Protein AF-A0A1W9TCG2-F1 (afdb_monomer)

Mean predicted aligned error: 10.79 Å

Structure (mmCIF, N/CA/C/O backbone):
data_AF-A0A1W9TCG2-F1
#
_entry.id   AF-A0A1W9TCG2-F1
#
loop_
_atom_site.group_PDB
_atom_site.id
_atom_site.type_symbol
_atom_site.label_atom_id
_atom_site.label_alt_id
_atom_site.label_comp_id
_atom_site.label_asym_id
_atom_site.label_entity_id
_atom_site.label_seq_id
_atom_site.pdbx_PDB_ins_code
_atom_site.Cartn_x
_atom_site.Cartn_y
_atom_site.Cartn_z
_atom_site.occupancy
_atom_site.B_iso_or_equiv
_atom_site.auth_seq_id
_atom_site.auth_comp_id
_atom_site.auth_asym_id
_atom_site.auth_atom_id
_atom_site.pdbx_PDB_model_num
ATOM 1 N N . MET A 1 1 ? -40.801 -13.628 42.174 1.00 57.50 1 MET A N 1
ATOM 2 C CA . MET A 1 1 ? -40.582 -12.244 42.648 1.00 57.50 1 MET A CA 1
ATOM 3 C C . MET A 1 1 ? -41.368 -11.305 41.740 1.00 57.50 1 MET A C 1
ATOM 5 O O . MET A 1 1 ? -41.452 -11.592 40.551 1.00 57.50 1 MET A O 1
ATOM 9 N N . GLN A 1 2 ? -42.015 -10.275 42.287 1.00 81.31 2 GLN A N 1
ATOM 10 C CA . GLN A 1 2 ? -42.756 -9.267 41.513 1.00 81.31 2 GLN A CA 1
ATOM 11 C C . GLN A 1 2 ? -41.778 -8.190 41.001 1.00 81.31 2 GLN A C 1
ATOM 13 O O . GLN A 1 2 ? -40.669 -8.099 41.525 1.00 81.31 2 GLN A O 1
ATOM 18 N N . TYR A 1 3 ? -42.142 -7.416 39.972 1.00 90.81 3 TYR A N 1
ATOM 19 C CA . TYR A 1 3 ? -41.309 -6.292 39.520 1.00 90.81 3 TYR A CA 1
ATOM 20 C C . TYR A 1 3 ? -41.122 -5.259 40.636 1.00 90.81 3 TYR A C 1
ATOM 22 O O . TYR A 1 3 ? -42.047 -5.015 41.408 1.00 90.81 3 TYR A O 1
ATOM 30 N N . THR A 1 4 ? -39.932 -4.665 40.701 1.00 94.56 4 THR A N 1
ATOM 31 C CA . THR A 1 4 ? -39.615 -3.600 41.656 1.00 94.56 4 THR A CA 1
ATOM 32 C C . THR A 1 4 ? -40.260 -2.280 41.236 1.00 94.56 4 THR A C 1
ATOM 34 O O . THR A 1 4 ? -40.589 -2.078 40.062 1.00 94.56 4 THR A O 1
ATOM 37 N N . ASP A 1 5 ? -40.372 -1.340 42.177 1.00 96.00 5 ASP A N 1
ATOM 38 C CA . ASP A 1 5 ? -40.855 0.014 41.880 1.00 96.00 5 ASP A CA 1
ATOM 39 C C . ASP A 1 5 ? -39.984 0.706 40.823 1.00 96.00 5 ASP A C 1
ATOM 41 O O . ASP A 1 5 ? -40.507 1.381 39.941 1.00 96.00 5 ASP A O 1
ATOM 45 N N . LYS A 1 6 ? -38.665 0.465 40.843 1.00 96.44 6 LYS A N 1
ATOM 46 C CA . LYS A 1 6 ? -37.733 0.979 39.829 1.00 96.44 6 LYS A CA 1
ATOM 47 C C . LYS A 1 6 ? -38.007 0.407 38.440 1.00 96.44 6 LYS A C 1
ATOM 49 O O . LYS A 1 6 ? -37.991 1.150 37.466 1.00 96.44 6 LYS A O 1
ATOM 54 N N . VAL A 1 7 ? -38.292 -0.893 38.326 1.00 97.12 7 VAL A N 1
ATOM 55 C CA . VAL A 1 7 ? -38.651 -1.493 37.029 1.00 97.12 7 VAL A CA 1
ATOM 56 C C . VAL A 1 7 ? -39.932 -0.869 36.483 1.00 97.12 7 VAL A C 1
ATOM 58 O O . VAL A 1 7 ? -39.991 -0.525 35.304 1.00 97.12 7 VAL A O 1
ATOM 61 N N . LEU A 1 8 ? -40.952 -0.695 37.326 1.00 96.44 8 LEU A N 1
ATOM 62 C CA . LEU A 1 8 ? -42.211 -0.070 36.915 1.00 96.44 8 LEU A CA 1
ATOM 63 C C . LEU A 1 8 ? -42.015 1.394 36.512 1.00 96.44 8 LEU A C 1
ATOM 65 O O . LEU A 1 8 ? -42.606 1.858 35.537 1.00 96.44 8 LEU A O 1
ATOM 69 N N . GLU A 1 9 ? -41.168 2.115 37.233 1.00 97.75 9 GLU A N 1
ATOM 70 C CA . GLU A 1 9 ? -40.863 3.514 36.979 1.00 97.75 9 GLU A CA 1
ATOM 71 C C . GLU A 1 9 ? -40.116 3.697 35.646 1.00 97.75 9 GLU A C 1
ATOM 73 O O . GLU A 1 9 ? -40.595 4.442 34.791 1.00 97.75 9 GLU A O 1
ATOM 78 N N . HIS A 1 10 ? -39.064 2.918 35.381 1.00 98.06 10 HIS A N 1
ATOM 79 C CA . HIS A 1 10 ? -38.333 2.974 34.110 1.00 98.06 10 HIS A CA 1
ATOM 80 C C . HIS A 1 10 ? -39.129 2.414 32.924 1.00 98.06 10 HIS A C 1
ATOM 82 O O . HIS A 1 10 ? -38.861 2.775 31.780 1.00 98.06 10 HIS A O 1
ATOM 88 N N . PHE A 1 11 ? -40.116 1.549 33.165 1.00 97.12 11 PHE A N 1
ATOM 89 C CA . PHE A 1 11 ? -41.045 1.106 32.126 1.00 97.12 11 PHE A CA 1
ATOM 90 C C . PHE A 1 11 ? -42.083 2.181 31.775 1.00 97.12 11 PHE A C 1
ATOM 92 O O . PHE A 1 11 ? -42.392 2.384 30.603 1.00 97.12 11 PHE A O 1
ATOM 99 N N . THR A 1 12 ? -42.643 2.856 32.782 1.00 96.75 12 THR A N 1
ATOM 100 C CA . THR A 1 12 ? -43.711 3.854 32.586 1.00 96.75 12 THR A CA 1
ATOM 101 C C . THR A 1 12 ? -43.181 5.225 32.178 1.00 96.75 12 THR A C 1
ATOM 103 O O . THR A 1 12 ? -43.861 5.944 31.449 1.00 96.75 12 THR A O 1
ATOM 106 N N . HIS A 1 13 ? -41.962 5.568 32.598 1.00 97.62 13 HIS A N 1
ATOM 107 C CA . HIS A 1 13 ? -41.281 6.826 32.297 1.00 97.62 13 HIS A CA 1
ATOM 108 C C . HIS A 1 13 ? -39.862 6.567 31.759 1.00 97.62 13 HIS A C 1
ATOM 110 O O . HIS A 1 13 ? -38.876 6.991 32.361 1.00 97.62 13 HIS A O 1
ATOM 116 N N . PRO A 1 14 ? -39.724 5.858 30.626 1.00 97.88 14 PRO A N 1
ATOM 117 C CA . PRO A 1 14 ? -38.423 5.477 30.097 1.00 97.88 14 PRO A CA 1
ATOM 118 C C . PRO A 1 14 ? -37.596 6.698 29.687 1.00 97.88 14 PRO A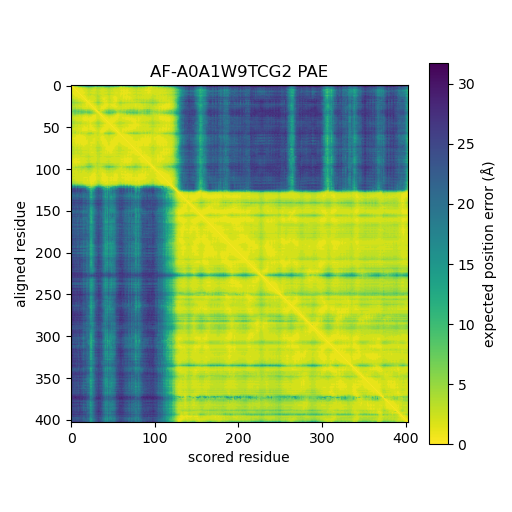 C 1
ATOM 120 O O . PRO A 1 14 ? -38.076 7.622 29.024 1.00 97.88 14 PRO A O 1
ATOM 123 N N . ARG A 1 15 ? -36.313 6.674 30.042 1.00 98.25 15 ARG A N 1
ATOM 124 C CA . ARG A 1 15 ? -35.333 7.694 29.665 1.00 98.25 15 ARG A CA 1
ATOM 125 C C . ARG A 1 15 ? -34.744 7.379 28.302 1.00 98.25 15 ARG A C 1
ATOM 127 O O . ARG A 1 15 ? -34.827 6.252 27.831 1.00 98.25 15 ARG A O 1
ATOM 134 N N . ASN A 1 16 ? -34.168 8.394 27.660 1.00 98.12 16 ASN A N 1
ATOM 135 C CA . ASN A 1 16 ? -33.317 8.243 26.475 1.00 98.12 16 ASN A CA 1
ATOM 136 C C . ASN A 1 16 ? -33.924 7.494 25.269 1.00 98.12 16 ASN A C 1
ATOM 138 O O . ASN A 1 16 ? -33.188 7.073 24.380 1.00 98.12 16 ASN A O 1
ATOM 142 N N . ILE A 1 17 ? -35.250 7.400 25.152 1.00 97.75 17 ILE A N 1
ATOM 143 C CA . ILE A 1 17 ? -35.872 6.871 23.931 1.00 97.75 17 ILE A CA 1
ATOM 144 C C . ILE A 1 17 ? -35.591 7.814 22.756 1.00 97.75 17 ILE A C 1
ATOM 146 O O . ILE A 1 17 ? -35.730 9.036 22.870 1.00 97.75 17 ILE A O 1
ATOM 150 N N . GLY A 1 18 ? -35.208 7.246 21.613 1.00 97.06 18 GLY A N 1
ATOM 151 C CA . GLY A 1 18 ? -35.039 7.984 20.367 1.00 97.06 18 GLY A CA 1
ATOM 152 C C . GLY A 1 18 ? -33.930 7.428 19.488 1.00 97.06 18 GLY A C 1
ATOM 153 O O . GLY A 1 18 ? -33.513 6.283 19.627 1.00 97.06 18 GLY A O 1
ATOM 154 N N . GLU A 1 19 ? -33.455 8.274 18.584 1.00 97.38 19 GLU A N 1
ATOM 155 C CA . GLU A 1 19 ? -32.358 7.979 17.664 1.00 97.38 19 GLU A CA 1
ATOM 156 C C . GLU A 1 19 ? -31.413 9.183 17.630 1.00 97.38 19 GLU A C 1
ATOM 158 O O . GLU A 1 19 ? -31.831 10.313 17.897 1.00 97.38 19 GLU A O 1
ATOM 163 N N . ILE A 1 20 ? -30.147 8.947 17.288 1.00 96.75 20 ILE A N 1
ATOM 164 C CA . ILE A 1 20 ? -29.166 10.003 17.017 1.00 96.75 20 ILE A CA 1
ATOM 165 C C . ILE A 1 20 ? -28.777 9.856 15.545 1.00 96.75 20 ILE A C 1
ATOM 167 O O . ILE A 1 20 ? -28.190 8.845 15.162 1.00 96.75 20 ILE A O 1
ATOM 171 N N . LEU A 1 21 ? -29.145 10.832 14.709 1.00 87.56 21 LEU A N 1
ATOM 172 C CA . LEU A 1 21 ? -28.915 10.766 13.257 1.00 87.56 21 LEU A CA 1
ATOM 173 C C . LEU A 1 21 ? -27.419 10.741 12.907 1.00 87.56 21 LEU A C 1
ATOM 175 O O . LEU A 1 21 ? -27.016 10.071 11.962 1.00 87.56 21 LEU A O 1
ATOM 179 N N . ASP A 1 22 ? -26.601 11.440 13.689 1.00 89.81 22 ASP A N 1
ATOM 180 C CA . ASP A 1 22 ? -25.154 11.586 13.531 1.00 89.81 22 ASP A CA 1
ATOM 181 C C . ASP A 1 22 ? -24.368 10.834 14.625 1.00 89.81 22 ASP A C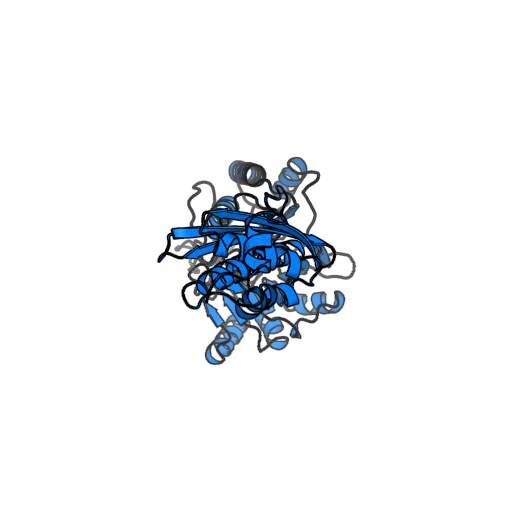 1
ATOM 183 O O . ASP A 1 22 ? -23.341 11.311 15.117 1.00 89.81 22 ASP A O 1
ATOM 187 N N . ALA A 1 23 ? -24.869 9.663 15.033 1.00 95.75 23 ALA A N 1
ATOM 188 C CA . ALA A 1 23 ? -24.247 8.829 16.060 1.00 95.75 23 ALA A CA 1
ATOM 189 C C . ALA A 1 23 ? -22.816 8.403 15.691 1.00 95.75 23 ALA A C 1
ATOM 191 O O . ALA A 1 23 ? -22.539 7.988 14.559 1.00 95.75 23 ALA A O 1
ATOM 192 N N . ASP A 1 24 ? -21.921 8.418 16.677 1.00 92.75 24 ASP A N 1
ATOM 193 C CA . ASP A 1 24 ? -20.544 7.952 16.521 1.00 92.75 24 ASP A CA 1
ATOM 194 C C . ASP A 1 24 ? -20.463 6.415 16.567 1.00 92.75 24 ASP A C 1
ATOM 196 O O . ASP A 1 24 ? -19.686 5.817 15.820 1.00 92.75 24 ASP A O 1
ATOM 200 N N . GLY A 1 25 ? -21.341 5.765 17.340 1.00 95.31 25 GLY A N 1
ATOM 201 C CA . GLY A 1 25 ? -21.493 4.307 17.420 1.00 95.31 25 GLY A CA 1
ATOM 202 C C . GLY A 1 25 ? -22.959 3.874 17.344 1.00 95.31 25 GLY A C 1
ATOM 203 O O . GLY A 1 25 ? -23.850 4.592 17.804 1.00 95.31 25 GLY A O 1
ATOM 204 N N . VAL A 1 26 ? -23.222 2.715 16.730 1.00 97.12 26 VAL A N 1
ATOM 205 C CA . VAL A 1 26 ? -24.569 2.124 16.642 1.00 97.12 26 VAL A CA 1
ATOM 206 C C . VAL A 1 26 ? -24.477 0.631 16.912 1.00 97.12 26 VAL A C 1
ATOM 208 O O . VAL A 1 26 ? -23.702 -0.048 16.248 1.00 97.12 26 VAL A O 1
ATOM 211 N N . GLY A 1 27 ? -25.281 0.143 17.853 1.00 96.00 27 GLY A N 1
ATOM 212 C CA . GLY A 1 27 ? -25.298 -1.253 18.281 1.00 96.00 27 GLY A CA 1
ATOM 213 C C . GLY A 1 27 ? -26.677 -1.880 18.152 1.00 96.00 27 GLY A C 1
ATOM 214 O O . GLY A 1 27 ? -27.693 -1.181 18.212 1.00 96.00 27 GLY A O 1
ATOM 215 N N . ASN A 1 28 ? -26.724 -3.194 17.959 1.00 95.06 28 ASN A N 1
ATOM 216 C CA . ASN A 1 28 ? -27.958 -3.965 17.886 1.00 95.06 28 ASN A CA 1
ATOM 217 C C . ASN A 1 28 ? -27.854 -5.213 18.764 1.00 95.06 28 ASN A C 1
ATOM 219 O O . ASN A 1 28 ? -26.842 -5.903 18.765 1.00 95.06 28 ASN A O 1
ATOM 223 N N . ALA A 1 29 ? -28.937 -5.542 19.458 1.00 92.38 29 ALA A N 1
ATOM 224 C CA . ALA A 1 29 ? -29.052 -6.780 20.218 1.00 92.38 29 ALA A CA 1
ATOM 225 C C . ALA A 1 29 ? -30.471 -7.337 20.108 1.00 92.38 29 ALA A C 1
ATOM 227 O O . ALA A 1 29 ? -31.418 -6.619 19.785 1.00 92.38 29 ALA A O 1
ATOM 228 N N . GLY A 1 30 ? -30.637 -8.624 20.379 1.00 89.00 30 GLY A N 1
ATOM 229 C CA . GLY A 1 30 ? -31.955 -9.238 20.432 1.00 89.00 30 GLY A CA 1
ATOM 230 C C . GLY A 1 30 ? -31.901 -10.669 20.934 1.00 89.00 30 GLY A C 1
ATOM 231 O O . GLY A 1 30 ? -30.837 -11.285 20.947 1.00 89.00 30 GLY A O 1
ATOM 232 N N . SER A 1 31 ? -33.055 -11.191 21.344 1.00 80.56 31 SER A N 1
ATOM 233 C CA . SER A 1 31 ? -33.190 -12.575 21.796 1.00 80.56 31 SER A CA 1
ATOM 234 C C . SER A 1 31 ? -34.064 -13.377 20.830 1.00 80.56 31 SER A C 1
ATOM 236 O O . SER A 1 31 ? -35.244 -13.057 20.667 1.00 80.56 31 SER A O 1
ATOM 238 N N . PRO A 1 32 ? -33.534 -14.453 20.219 1.00 76.69 32 PRO A N 1
ATOM 239 C CA . PRO A 1 32 ? -34.327 -15.372 19.404 1.00 76.69 32 PRO A CA 1
ATOM 240 C C . PRO A 1 32 ? -35.442 -16.078 20.189 1.00 76.69 32 PRO A C 1
ATOM 242 O O . PRO A 1 32 ? -36.405 -16.547 19.591 1.00 76.69 32 PRO A O 1
ATOM 245 N N . GLU A 1 33 ? -35.314 -16.170 21.516 1.00 78.06 33 GLU A N 1
ATOM 246 C CA . GLU A 1 33 ? -36.231 -16.921 22.378 1.00 78.06 33 GLU A CA 1
ATOM 247 C C . GLU A 1 33 ? -37.556 -16.185 22.603 1.00 78.06 33 GLU A C 1
ATOM 249 O O . GLU A 1 33 ? -38.616 -16.809 22.627 1.00 78.06 33 GLU A O 1
ATOM 254 N N . CYS A 1 34 ? -37.506 -14.860 22.762 1.00 84.06 34 CYS A N 1
ATOM 255 C CA . CYS A 1 34 ? -38.685 -14.028 23.019 1.00 84.06 34 CYS A CA 1
ATOM 256 C C . CYS A 1 34 ? -39.005 -13.035 21.892 1.00 84.06 34 CYS A C 1
ATOM 258 O O . CYS A 1 34 ? -40.102 -12.480 21.875 1.00 84.06 34 CYS A O 1
ATOM 260 N N . GLY A 1 35 ? -38.090 -12.842 20.937 1.00 85.75 35 GLY A N 1
ATOM 261 C CA . GLY A 1 35 ? -38.250 -11.913 19.817 1.00 85.75 35 GLY A CA 1
ATOM 262 C C . GLY A 1 35 ? -37.963 -10.448 20.161 1.00 85.75 35 GLY A C 1
ATOM 263 O O . GLY A 1 35 ? -38.171 -9.584 19.309 1.00 85.75 35 GLY A O 1
ATOM 264 N N . ASP A 1 36 ? -37.488 -10.159 21.377 1.00 90.81 36 ASP A N 1
ATOM 265 C CA . ASP A 1 36 ? -37.117 -8.805 21.788 1.00 90.81 36 ASP A CA 1
ATOM 266 C C . ASP A 1 36 ? -35.932 -8.311 20.935 1.00 90.81 36 ASP A C 1
ATOM 268 O O . ASP A 1 36 ? -34.955 -9.035 20.729 1.00 90.81 36 ASP A O 1
ATOM 272 N N . THR A 1 37 ? -36.010 -7.074 20.439 1.00 94.25 37 THR A N 1
ATOM 273 C CA . THR A 1 37 ? -34.966 -6.440 19.617 1.00 94.25 37 THR A CA 1
ATOM 274 C C . THR A 1 37 ? -34.658 -5.032 20.109 1.00 94.25 37 THR A C 1
ATOM 276 O O . THR A 1 37 ? -35.551 -4.279 20.496 1.00 94.25 37 THR A O 1
ATOM 279 N N . LEU A 1 38 ? -33.379 -4.673 20.084 1.00 97.00 38 LEU A N 1
ATOM 280 C CA . LEU A 1 38 ? -32.830 -3.422 20.582 1.00 97.00 38 LEU A CA 1
ATOM 281 C C . LEU A 1 38 ? -31.882 -2.820 19.547 1.00 97.00 38 LEU A C 1
ATOM 283 O O . LEU A 1 38 ? -31.046 -3.517 18.973 1.00 97.00 38 LEU A O 1
ATOM 287 N N . ARG A 1 39 ? -31.965 -1.501 19.381 1.00 98.06 39 ARG A N 1
ATOM 288 C CA . ARG A 1 39 ? -30.935 -0.686 18.740 1.00 98.06 39 ARG A CA 1
ATOM 289 C C . ARG A 1 39 ? -30.527 0.462 19.658 1.00 98.06 39 ARG A C 1
ATOM 291 O O . ARG A 1 39 ? -31.391 1.122 20.237 1.00 98.06 39 ARG A O 1
ATOM 298 N N . VAL A 1 40 ? -29.222 0.701 19.758 1.00 98.31 40 VAL A N 1
ATOM 299 C CA . VAL A 1 40 ? -28.599 1.739 20.591 1.00 98.31 40 VAL A CA 1
ATOM 300 C C . VAL A 1 40 ? -27.764 2.664 19.709 1.00 98.31 40 VAL A C 1
ATOM 302 O O . VAL A 1 40 ? -27.080 2.207 18.796 1.00 98.31 40 VAL A O 1
ATOM 305 N N . TRP A 1 41 ? -27.809 3.964 19.985 1.00 98.56 41 TRP A N 1
ATOM 306 C CA . TRP A 1 41 ? -26.997 4.998 19.346 1.00 98.56 41 TRP A CA 1
ATOM 307 C C . TRP A 1 41 ? -26.232 5.770 20.415 1.00 98.56 41 TRP A C 1
ATOM 309 O O . TRP A 1 41 ? -26.840 6.208 21.392 1.00 98.56 41 TRP A O 1
ATOM 319 N N . ILE A 1 42 ? -24.937 5.993 20.201 1.00 98.25 42 ILE A N 1
ATOM 320 C CA . ILE A 1 42 ? -24.078 6.763 21.111 1.00 98.25 42 ILE A CA 1
ATOM 321 C C . ILE A 1 42 ? -23.412 7.935 20.386 1.00 98.25 42 ILE A C 1
ATOM 323 O O . ILE A 1 42 ? -23.039 7.830 19.216 1.00 98.25 42 ILE A O 1
ATOM 327 N N . LYS A 1 43 ? -23.267 9.055 21.092 1.00 97.50 43 LYS A N 1
ATOM 328 C CA . LYS A 1 43 ? -22.464 10.219 20.709 1.00 97.50 43 LYS A CA 1
ATOM 329 C C . LYS A 1 43 ? -21.330 10.360 21.712 1.00 97.50 43 LYS A C 1
ATOM 331 O O . LYS A 1 43 ? -21.585 10.307 22.916 1.00 97.50 43 LYS A O 1
ATOM 336 N N . ILE A 1 44 ? -20.113 10.548 21.219 1.00 95.50 44 ILE A N 1
ATOM 337 C CA . ILE A 1 44 ? -18.914 10.568 22.055 1.00 95.50 44 ILE A CA 1
ATOM 338 C C . ILE A 1 44 ? -18.170 11.888 21.866 1.00 95.50 44 ILE A C 1
ATOM 340 O O . ILE A 1 44 ? -17.998 12.358 20.741 1.00 95.50 44 ILE A O 1
ATOM 344 N N . ALA A 1 45 ? -17.734 12.482 22.974 1.00 92.81 45 ALA A N 1
ATOM 345 C CA . ALA A 1 45 ? -16.794 13.597 22.987 1.00 92.81 45 ALA A CA 1
ATOM 346 C C . ALA A 1 45 ? -15.720 13.312 24.037 1.00 92.81 45 ALA A C 1
ATOM 348 O O . ALA A 1 45 ? -16.050 12.878 25.137 1.00 92.81 45 ALA A O 1
ATOM 349 N N . ASP A 1 46 ? -14.454 13.523 23.673 1.00 89.75 46 ASP A N 1
ATOM 350 C CA . ASP A 1 46 ? -13.293 13.274 24.536 1.00 89.75 46 ASP A CA 1
ATOM 351 C C . ASP A 1 46 ? -13.317 11.881 25.195 1.00 89.75 46 ASP A C 1
ATOM 353 O O . ASP A 1 46 ? -13.090 11.754 26.392 1.00 89.75 46 ASP A O 1
ATOM 357 N N . GLU A 1 47 ? -13.647 10.841 24.417 1.00 90.25 47 GLU A N 1
ATOM 358 C CA . GLU A 1 47 ? -13.786 9.440 24.867 1.00 90.25 47 GLU A CA 1
ATOM 359 C C . GLU A 1 47 ? -14.870 9.195 25.942 1.00 90.25 47 GLU A C 1
ATOM 361 O O . GLU A 1 47 ? -14.898 8.138 26.568 1.00 90.25 47 GLU A O 1
ATOM 366 N N . HIS A 1 48 ? -15.815 10.126 26.127 1.00 96.94 48 HIS A N 1
ATOM 367 C CA . HIS A 1 48 ? -16.954 9.974 27.041 1.00 96.94 48 HIS A CA 1
ATOM 368 C C . HIS A 1 48 ? -18.301 10.010 26.308 1.00 96.94 48 HIS A C 1
ATOM 370 O O . HIS A 1 48 ? -18.491 10.743 25.330 1.00 96.94 48 HIS A O 1
ATOM 376 N N . LEU A 1 49 ? -19.276 9.239 26.800 1.00 97.62 49 LEU A N 1
ATOM 377 C CA . LEU A 1 49 ? -20.631 9.183 26.244 1.00 97.62 49 LEU A CA 1
ATOM 378 C C . LEU A 1 49 ? -21.415 10.459 26.594 1.00 97.62 49 LEU A C 1
ATOM 380 O O . LEU A 1 49 ? -22.040 10.551 27.647 1.00 97.62 49 LEU A O 1
ATOM 384 N N . VAL A 1 50 ? -21.434 11.440 25.688 1.00 98.00 50 VAL A N 1
ATOM 385 C CA . VAL A 1 50 ? -22.174 12.706 25.876 1.00 98.00 50 VAL A CA 1
ATOM 386 C C . VAL A 1 50 ? -23.650 12.617 25.491 1.00 98.00 50 VAL A C 1
ATOM 388 O O . VAL A 1 50 ? -24.444 13.489 25.845 1.00 98.00 50 VAL A O 1
ATOM 391 N N . ASN A 1 51 ? -24.034 11.588 24.735 1.00 98.19 51 ASN A N 1
ATOM 392 C CA . ASN A 1 51 ? -25.432 11.278 24.459 1.00 98.19 51 ASN A CA 1
ATOM 393 C C . ASN A 1 51 ? -25.585 9.789 24.149 1.00 98.19 51 ASN A C 1
ATOM 395 O O . ASN A 1 51 ? -24.771 9.202 23.441 1.00 98.19 51 ASN A O 1
ATOM 399 N N . ILE A 1 52 ? -26.677 9.201 24.616 1.00 98.56 52 ILE A N 1
ATOM 400 C CA . ILE A 1 52 ? -27.066 7.833 24.299 1.00 98.56 52 ILE A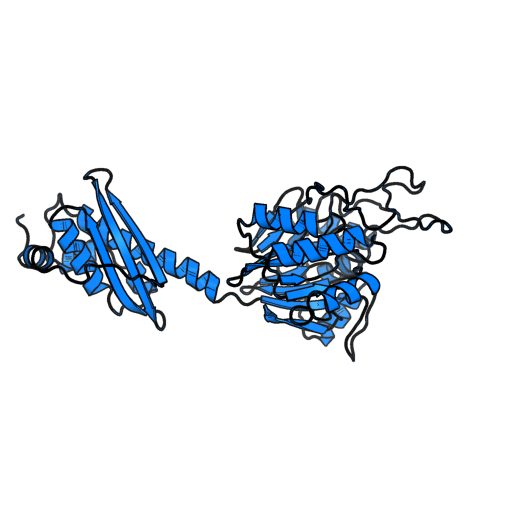 CA 1
ATOM 401 C C . ILE A 1 52 ? -28.579 7.787 24.111 1.00 98.56 52 ILE A C 1
ATOM 403 O O . ILE A 1 52 ? -29.338 8.401 24.874 1.00 98.56 52 ILE A O 1
ATOM 407 N N . LYS A 1 53 ? -29.017 7.095 23.058 1.00 98.56 53 LYS A N 1
ATOM 408 C CA . LYS A 1 53 ? -30.425 6.850 22.743 1.00 98.56 53 LYS A CA 1
ATOM 409 C C . LYS A 1 53 ? -30.651 5.395 22.382 1.00 98.56 53 LYS A C 1
ATOM 411 O O . LYS A 1 53 ? -29.745 4.731 21.886 1.00 98.56 53 LYS A O 1
ATOM 416 N N . TYR A 1 54 ? -31.874 4.917 22.572 1.00 98.56 54 TYR A N 1
ATOM 417 C CA . TYR A 1 54 ? -32.252 3.581 22.131 1.00 98.56 54 TYR A CA 1
ATOM 418 C C . TYR A 1 54 ? -33.682 3.507 21.600 1.00 98.56 54 TYR A C 1
ATOM 420 O O . TYR A 1 54 ? -34.541 4.354 21.868 1.00 98.56 54 TYR A O 1
ATOM 428 N N . ARG A 1 55 ? -33.935 2.416 20.878 1.00 97.94 55 ARG A N 1
ATOM 429 C CA . ARG A 1 55 ? -35.260 1.911 20.535 1.00 97.94 55 ARG A CA 1
ATOM 430 C C . ARG A 1 55 ? -35.285 0.424 20.811 1.00 97.94 55 ARG A C 1
ATOM 432 O O . ARG A 1 55 ? -34.394 -0.301 20.381 1.00 97.94 55 ARG A O 1
ATOM 439 N N . VAL A 1 56 ? -36.326 -0.014 21.503 1.00 96.50 56 VAL A N 1
ATOM 440 C CA . VAL A 1 56 ? -36.535 -1.417 21.839 1.00 96.50 56 VAL A CA 1
ATOM 441 C C . VAL A 1 56 ? -37.947 -1.818 21.443 1.00 96.50 56 VAL A C 1
ATOM 443 O O . VAL A 1 56 ? -38.905 -1.080 21.674 1.00 96.50 56 VAL A O 1
ATOM 446 N N . PHE A 1 57 ? -38.067 -2.992 20.845 1.00 94.31 57 PHE A N 1
ATOM 447 C CA . PHE A 1 57 ? -39.321 -3.711 20.732 1.00 94.31 57 PHE A CA 1
ATOM 448 C C . PHE A 1 57 ? -39.200 -4.931 21.634 1.00 94.31 57 PHE A C 1
ATOM 450 O O . PHE A 1 57 ? -38.459 -5.855 21.312 1.00 94.31 57 PHE A O 1
ATOM 457 N N . GLY A 1 58 ? -39.861 -4.906 22.788 1.00 91.31 58 GLY A N 1
ATOM 458 C CA . GLY A 1 58 ? -39.745 -5.989 23.754 1.00 91.31 58 GLY A CA 1
ATOM 459 C C . GLY A 1 58 ? -40.661 -5.842 24.958 1.00 91.31 58 GLY A C 1
ATOM 460 O O . GLY A 1 58 ? -41.517 -4.955 25.013 1.00 91.31 58 GLY A O 1
ATOM 461 N N . CYS A 1 59 ? -40.497 -6.738 25.928 1.00 93.25 59 CYS A N 1
ATOM 462 C CA . CYS A 1 59 ? -41.352 -6.767 27.113 1.00 93.25 59 CYS A CA 1
ATOM 463 C C . CYS A 1 59 ? -41.073 -5.595 28.087 1.00 93.25 59 CYS A C 1
ATOM 465 O O . CYS A 1 59 ? -40.040 -4.931 27.981 1.00 93.25 59 CYS A O 1
ATOM 467 N N . PRO A 1 60 ? -41.944 -5.337 29.089 1.00 94.56 60 PRO A N 1
ATOM 468 C CA . PRO A 1 60 ? -41.749 -4.238 30.044 1.00 94.56 60 PRO A CA 1
ATOM 469 C C . PRO A 1 60 ? -40.385 -4.239 30.749 1.00 94.56 60 PRO A C 1
ATOM 471 O O . PRO A 1 60 ? -39.796 -3.182 30.959 1.00 94.56 60 PRO A O 1
ATOM 474 N N . ALA A 1 61 ? -39.848 -5.426 31.054 1.00 94.94 61 ALA A N 1
ATOM 475 C CA . ALA A 1 61 ? -38.512 -5.562 31.631 1.00 94.94 61 ALA A CA 1
ATOM 476 C C . ALA A 1 61 ? -37.409 -5.114 30.661 1.00 94.94 61 ALA A C 1
ATOM 478 O O . ALA A 1 61 ? -36.468 -4.462 31.097 1.00 94.94 61 ALA A O 1
ATOM 479 N N . ALA A 1 62 ? -37.531 -5.404 29.361 1.00 95.69 62 ALA A N 1
ATOM 480 C CA . ALA A 1 62 ? -36.565 -4.965 28.355 1.00 95.69 62 ALA A CA 1
ATOM 481 C C . ALA A 1 62 ? -36.548 -3.438 28.217 1.00 95.69 62 ALA A C 1
ATOM 483 O O . ALA A 1 62 ? -35.473 -2.843 28.199 1.00 95.69 62 ALA A O 1
ATOM 484 N N . VAL A 1 63 ? -37.722 -2.794 28.211 1.00 97.50 63 VAL A N 1
ATOM 485 C CA . VAL A 1 63 ? -37.830 -1.323 28.214 1.00 97.50 63 VAL A CA 1
ATOM 486 C C . VAL A 1 63 ? -37.152 -0.729 29.450 1.00 97.50 63 VAL A C 1
ATOM 488 O O . VAL A 1 63 ? -36.322 0.170 29.319 1.00 97.50 63 VAL A O 1
ATOM 491 N N . ALA A 1 64 ? -37.442 -1.267 30.638 1.00 98.19 64 ALA A N 1
ATOM 492 C CA . ALA A 1 64 ? -36.835 -0.792 31.878 1.00 98.19 64 ALA A CA 1
ATOM 493 C C . ALA A 1 64 ? -35.307 -0.994 31.905 1.00 98.19 64 ALA A C 1
ATOM 495 O O . ALA A 1 64 ? -34.580 -0.077 32.280 1.00 98.19 64 ALA A O 1
ATOM 496 N N . CYS A 1 65 ? -34.811 -2.153 31.452 1.00 98.00 65 CYS A N 1
ATOM 497 C CA . CYS A 1 65 ? -33.376 -2.447 31.370 1.00 98.00 65 CYS A CA 1
ATOM 498 C C . CYS A 1 65 ? -32.655 -1.513 30.399 1.00 98.00 65 CYS A C 1
ATOM 500 O O . CYS A 1 65 ? -31.602 -0.986 30.741 1.00 98.00 65 CYS A O 1
ATOM 502 N N . CYS A 1 66 ? -33.224 -1.260 29.217 1.00 98.00 66 CYS A N 1
ATOM 503 C CA . CYS A 1 66 ? -32.629 -0.336 28.253 1.00 98.00 66 CYS A CA 1
ATOM 504 C C . CYS A 1 66 ? -32.613 1.095 28.797 1.00 98.00 66 CYS A C 1
ATOM 506 O O . CYS A 1 66 ? -31.596 1.773 28.692 1.00 98.00 66 CYS A O 1
ATOM 508 N N . SER A 1 67 ? -33.703 1.534 29.439 1.00 98.62 67 SER A N 1
ATOM 509 C CA . SER A 1 67 ? -33.738 2.839 30.099 1.00 98.62 67 SER A CA 1
ATOM 510 C C . SER A 1 67 ? -32.675 2.964 31.191 1.00 98.62 67 SER A C 1
ATOM 512 O O . SER A 1 67 ? -32.018 3.999 31.250 1.00 98.62 67 SER A O 1
ATOM 514 N N . MET A 1 68 ? -32.520 1.956 32.052 1.00 98.50 68 MET A N 1
ATOM 515 C CA . MET A 1 68 ? -31.523 1.983 33.124 1.00 98.50 68 MET A CA 1
ATOM 516 C C . MET A 1 68 ? -30.100 1.954 32.563 1.00 98.50 68 MET A C 1
ATOM 518 O O . MET A 1 68 ? -29.276 2.769 32.960 1.00 98.50 68 MET A O 1
ATOM 522 N N . MET A 1 69 ? -29.825 1.074 31.593 1.00 98.50 69 MET A N 1
ATOM 523 C CA . MET A 1 69 ? -28.529 0.997 30.912 1.00 98.50 69 MET A CA 1
ATOM 524 C C . MET A 1 69 ? -28.106 2.366 30.376 1.00 98.50 69 MET A C 1
ATOM 526 O O . MET A 1 69 ? -26.972 2.778 30.598 1.00 98.50 69 MET A O 1
ATOM 530 N N . THR A 1 70 ? -29.018 3.108 29.738 1.00 98.56 70 THR A N 1
ATOM 531 C CA . THR A 1 70 ? -28.671 4.431 29.208 1.00 98.56 70 THR A CA 1
ATOM 532 C C . THR A 1 70 ? -28.389 5.478 30.277 1.00 98.56 70 THR A C 1
ATOM 534 O O . THR A 1 70 ? -27.592 6.374 30.022 1.00 98.56 70 THR A O 1
ATOM 537 N N . GLU A 1 71 ? -29.014 5.390 31.454 1.00 98.44 71 GLU A N 1
ATOM 538 C CA . GLU A 1 71 ? -28.706 6.308 32.557 1.00 98.44 71 GLU A CA 1
ATOM 539 C C . GLU A 1 71 ? -27.375 5.964 33.223 1.00 98.44 71 GLU A C 1
ATOM 541 O O . GLU A 1 71 ? -26.615 6.875 33.535 1.00 98.44 71 GLU A O 1
ATOM 546 N N . LEU A 1 72 ? -27.066 4.673 33.381 1.00 98.00 72 LEU A N 1
ATOM 547 C CA . LEU A 1 72 ? -25.771 4.225 33.894 1.00 98.00 72 LEU A CA 1
ATOM 548 C C . LEU A 1 72 ? -24.631 4.628 32.954 1.00 98.00 72 LEU A C 1
ATOM 550 O O . LEU A 1 72 ? -23.631 5.165 33.409 1.00 98.00 72 LEU A O 1
ATOM 554 N N . ALA A 1 73 ? -24.797 4.405 31.649 1.00 97.94 73 ALA A N 1
ATOM 555 C CA . ALA A 1 73 ? -23.754 4.636 30.653 1.00 97.94 73 ALA A CA 1
ATOM 556 C C . ALA A 1 73 ? -23.506 6.121 30.332 1.00 97.94 73 ALA A C 1
ATOM 558 O O . ALA A 1 73 ? -22.470 6.465 29.762 1.00 97.94 73 ALA A O 1
ATOM 559 N N . MET A 1 74 ? -24.452 7.015 30.642 1.00 98.00 74 MET A N 1
ATOM 560 C CA . MET A 1 74 ? -24.321 8.435 30.318 1.00 98.00 74 MET A CA 1
ATOM 561 C C . MET A 1 74 ? -23.136 9.059 31.065 1.00 98.00 74 MET A C 1
ATOM 563 O O . MET A 1 74 ? -23.078 9.043 32.291 1.00 98.00 74 MET A O 1
ATOM 567 N N . GLY A 1 75 ? -22.215 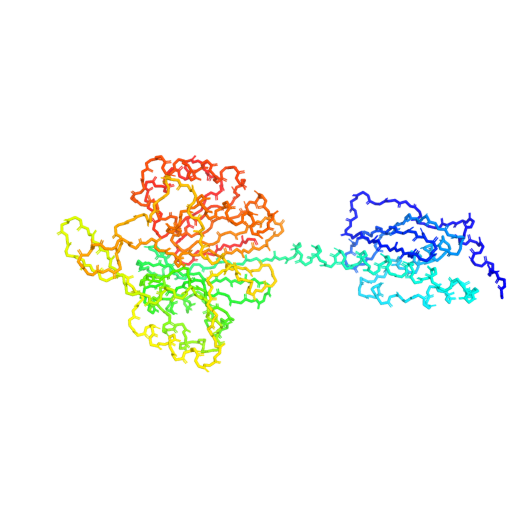9.667 30.319 1.00 97.19 75 GLY A N 1
ATOM 568 C CA . GLY A 1 75 ? -21.024 10.320 30.857 1.00 97.19 75 GLY A CA 1
ATOM 569 C C . GLY A 1 75 ? -19.867 9.381 31.208 1.00 97.19 75 GLY A C 1
ATOM 570 O O . GLY A 1 75 ? -18.815 9.891 31.577 1.00 97.19 75 GLY A O 1
ATOM 571 N N . MET A 1 76 ? -20.019 8.058 31.080 1.00 97.69 76 MET A N 1
ATOM 572 C CA . MET A 1 76 ? -18.914 7.108 31.272 1.00 97.69 76 MET A CA 1
ATOM 573 C C . MET A 1 76 ? -17.856 7.251 30.175 1.00 97.69 76 MET A C 1
ATOM 575 O O . MET A 1 76 ? -18.179 7.626 29.040 1.00 97.69 76 MET A O 1
ATOM 579 N N . HIS A 1 77 ? -16.609 6.902 30.502 1.00 95.94 77 HIS A N 1
ATOM 580 C CA . HIS A 1 77 ? -15.581 6.678 29.489 1.00 95.94 77 HIS A CA 1
ATOM 581 C C . HIS A 1 77 ? -15.945 5.448 28.637 1.00 95.94 77 HIS A C 1
ATOM 583 O O . HIS A 1 77 ? -16.578 4.512 29.128 1.00 95.94 77 HIS A O 1
ATOM 589 N N . VAL A 1 78 ? -15.549 5.421 27.362 1.00 92.62 78 VAL A N 1
ATOM 590 C CA . VAL A 1 78 ? -15.912 4.332 26.429 1.00 92.62 78 VAL A CA 1
ATOM 591 C C . VAL A 1 78 ? -15.469 2.946 26.901 1.00 92.62 78 VAL A C 1
ATOM 593 O O . VAL A 1 78 ? -16.220 1.988 26.731 1.00 92.62 78 VAL A O 1
ATOM 596 N N . ASP A 1 79 ? -14.299 2.844 27.533 1.00 85.12 79 ASP A N 1
ATOM 597 C CA . ASP A 1 79 ? -13.787 1.580 28.080 1.00 85.12 79 ASP A CA 1
ATOM 598 C C . ASP A 1 79 ? -14.636 1.090 29.260 1.00 85.12 79 ASP A C 1
ATOM 600 O O . ASP A 1 79 ? -15.020 -0.075 29.307 1.00 85.12 79 ASP A O 1
ATOM 604 N N . GLU A 1 80 ? -15.013 1.991 30.172 1.00 91.56 80 GLU A N 1
ATOM 605 C CA . GLU A 1 80 ? -15.867 1.658 31.320 1.00 91.56 80 GLU A CA 1
ATOM 606 C C . GLU A 1 80 ? -17.266 1.238 30.860 1.00 91.56 80 GLU A C 1
ATOM 608 O O . GLU A 1 80 ? -17.828 0.256 31.342 1.00 91.56 80 GLU A O 1
ATOM 613 N N . ALA A 1 81 ? -17.823 1.953 29.879 1.00 95.31 81 ALA A N 1
ATOM 614 C CA . ALA A 1 81 ? -19.130 1.637 29.323 1.00 95.31 81 ALA A CA 1
ATOM 615 C C . ALA A 1 81 ? -19.139 0.285 28.581 1.00 95.31 81 ALA A C 1
ATOM 617 O O . ALA A 1 81 ? -20.183 -0.367 28.526 1.00 95.31 81 ALA A O 1
ATOM 618 N N . ALA A 1 82 ? -18.000 -0.157 28.030 1.00 91.56 82 ALA A N 1
ATOM 619 C CA . ALA A 1 82 ? -17.863 -1.474 27.403 1.00 91.56 82 ALA A CA 1
ATOM 620 C C . ALA A 1 82 ? -17.852 -2.616 28.431 1.00 91.56 82 ALA A C 1
ATOM 622 O O . ALA A 1 82 ? -18.175 -3.751 28.086 1.00 91.56 82 ALA A O 1
ATOM 623 N N . GLU A 1 83 ? -17.504 -2.323 29.683 1.00 92.06 83 GLU A N 1
ATOM 624 C CA . GLU A 1 83 ? -17.489 -3.287 30.784 1.00 92.06 83 GLU A CA 1
ATOM 625 C C . GLU A 1 83 ? -18.812 -3.333 31.567 1.00 92.06 83 GLU A C 1
ATOM 627 O O . GLU A 1 83 ? -18.956 -4.167 32.461 1.00 92.06 83 GLU A O 1
ATOM 632 N N . LEU A 1 84 ? -19.797 -2.486 31.230 1.00 93.50 84 LEU A N 1
ATOM 633 C CA . LEU A 1 84 ? -21.097 -2.463 31.901 1.00 93.50 84 LEU A CA 1
ATOM 634 C C . LEU A 1 84 ? -21.833 -3.800 31.717 1.00 93.50 84 LEU A C 1
ATOM 636 O O . LEU A 1 84 ? -22.264 -4.148 30.614 1.00 93.50 84 LEU A O 1
ATOM 640 N N . THR A 1 85 ? -22.019 -4.532 32.813 1.00 92.19 85 THR A N 1
ATOM 641 C CA . THR A 1 85 ? -22.613 -5.871 32.790 1.00 92.19 85 THR A CA 1
ATOM 642 C C . THR A 1 85 ? -24.131 -5.849 32.937 1.00 92.19 85 THR A C 1
ATOM 644 O O . THR A 1 85 ? -24.754 -4.900 33.421 1.00 92.19 85 THR A O 1
ATOM 647 N N . ASP A 1 86 ? -24.758 -6.948 32.538 1.00 91.50 86 ASP A N 1
ATOM 648 C CA . ASP A 1 86 ? -26.184 -7.187 32.710 1.00 91.50 86 ASP A CA 1
ATOM 649 C C . ASP A 1 86 ? -26.606 -7.346 34.173 1.00 91.50 86 ASP A C 1
ATOM 651 O O . ASP A 1 86 ? -27.700 -6.905 34.538 1.00 91.50 86 ASP A O 1
ATOM 655 N N . ASP A 1 87 ? -25.736 -7.896 35.018 1.00 92.75 87 ASP A N 1
ATOM 656 C CA . ASP A 1 87 ? -25.933 -7.923 36.469 1.00 92.75 87 ASP A CA 1
ATOM 657 C C . ASP A 1 87 ? -25.972 -6.510 37.062 1.00 92.75 87 ASP A C 1
ATOM 659 O O . ASP A 1 87 ? -26.873 -6.210 37.844 1.00 92.75 87 ASP A O 1
ATOM 663 N N . GLN A 1 88 ? -25.077 -5.607 36.641 1.00 94.38 88 GLN A N 1
ATOM 664 C CA . GLN A 1 88 ? -25.085 -4.211 37.099 1.00 94.38 88 GLN A CA 1
ATOM 665 C C . GLN A 1 88 ? -26.373 -3.484 36.688 1.00 94.38 88 GLN A C 1
ATOM 667 O O . GLN A 1 88 ? -26.962 -2.755 37.490 1.00 94.38 88 GLN A O 1
ATOM 672 N N . VAL A 1 89 ? -26.860 -3.714 35.462 1.00 97.00 89 VAL A N 1
ATOM 673 C CA . VAL A 1 89 ? -28.145 -3.161 34.995 1.00 97.00 89 VAL A CA 1
ATOM 674 C C . VAL A 1 89 ? -29.313 -3.709 35.825 1.00 97.00 89 VAL A C 1
ATOM 676 O O . VAL A 1 89 ? -30.193 -2.946 36.237 1.00 97.00 89 VAL A O 1
ATOM 679 N N . ALA A 1 90 ? -29.335 -5.017 36.095 1.00 95.94 90 ALA A N 1
ATOM 680 C CA . ALA A 1 90 ? -30.378 -5.646 36.901 1.00 95.94 90 ALA A CA 1
ATOM 681 C C . ALA A 1 90 ? -30.342 -5.171 38.364 1.00 95.94 90 ALA A C 1
ATOM 683 O O . ALA A 1 90 ? -31.386 -4.850 38.933 1.00 95.94 90 ALA A O 1
ATOM 684 N N . GLU A 1 91 ? -29.160 -5.074 38.971 1.00 95.94 91 GLU A N 1
ATOM 685 C CA . GLU A 1 91 ? -28.965 -4.603 40.344 1.00 95.94 91 GLU A CA 1
ATOM 686 C C . GLU A 1 91 ? -29.372 -3.133 40.504 1.00 95.94 91 GLU A C 1
ATOM 688 O O . GLU A 1 91 ? -30.064 -2.783 41.465 1.00 95.94 91 GLU A O 1
ATOM 693 N N . ALA A 1 92 ? -29.056 -2.276 39.528 1.00 96.56 92 ALA A N 1
ATOM 694 C CA . ALA A 1 92 ? -29.474 -0.875 39.534 1.00 96.56 92 ALA A CA 1
ATOM 695 C C . ALA A 1 92 ? -31.008 -0.721 39.552 1.00 96.56 92 ALA A C 1
ATOM 697 O O . ALA A 1 92 ? -31.538 0.187 40.207 1.00 96.56 92 ALA A O 1
ATOM 698 N N . LEU A 1 93 ? -31.727 -1.657 38.920 1.00 97.25 93 LEU A N 1
ATOM 699 C CA . LEU A 1 93 ? -33.188 -1.789 38.961 1.00 97.25 93 LEU A CA 1
ATOM 700 C C . LEU A 1 93 ? -33.723 -2.437 40.255 1.00 97.25 93 LEU A C 1
ATOM 702 O O . LEU A 1 93 ? -34.936 -2.539 40.437 1.00 97.25 93 LEU A O 1
ATOM 706 N N . GLY A 1 94 ? -32.856 -2.830 41.188 1.00 95.44 94 GLY A N 1
ATOM 707 C CA . GLY A 1 94 ? -33.224 -3.531 42.422 1.00 95.44 94 GLY A CA 1
ATOM 708 C C . GLY A 1 94 ? -33.465 -5.032 42.232 1.00 95.44 94 GLY A C 1
ATOM 709 O O . GLY A 1 94 ? -34.124 -5.652 43.064 1.00 95.44 94 GLY A O 1
ATOM 710 N N . GLY A 1 95 ? -32.957 -5.603 41.140 1.00 93.88 95 GLY A N 1
ATOM 711 C CA . GLY A 1 95 ? -33.153 -6.991 40.741 1.00 93.88 95 GLY A CA 1
ATOM 712 C C . GLY A 1 95 ? -34.299 -7.180 39.745 1.00 93.88 95 GLY A C 1
ATOM 713 O O . GLY A 1 95 ? -35.156 -6.317 39.543 1.00 93.88 95 GLY A O 1
ATOM 714 N N . LEU A 1 96 ? -34.317 -8.356 39.119 1.00 92.50 96 LEU A N 1
ATOM 715 C CA . LEU A 1 96 ? -35.346 -8.778 38.170 1.00 92.50 96 LEU A CA 1
ATOM 716 C C . LEU A 1 96 ? -35.937 -10.128 38.602 1.00 92.50 96 LEU A C 1
ATOM 718 O O . LEU A 1 96 ? -35.299 -10.893 39.323 1.00 92.50 96 LEU A O 1
ATOM 722 N N . PRO A 1 97 ? -37.159 -10.477 38.172 1.00 90.06 97 PRO A N 1
ATOM 723 C CA . PRO A 1 97 ? -37.614 -11.860 38.248 1.00 90.06 97 PRO A CA 1
ATOM 724 C C . PRO A 1 97 ? -36.661 -12.775 37.465 1.00 90.06 97 PRO A C 1
ATOM 726 O O . PRO A 1 97 ? -36.256 -12.421 36.362 1.00 90.06 97 PRO A O 1
ATOM 729 N N . GLU A 1 98 ? -36.367 -13.966 37.990 1.00 86.19 98 GLU A N 1
ATOM 730 C CA . GLU A 1 98 ? -35.395 -14.929 37.429 1.00 86.19 98 GLU A CA 1
ATOM 731 C C . GLU A 1 98 ? -35.549 -15.146 35.909 1.00 86.19 98 GLU A C 1
ATOM 733 O O . GLU A 1 98 ? -34.595 -15.070 35.145 1.00 86.19 98 GLU A O 1
ATOM 738 N N . GLN A 1 99 ? -36.789 -15.280 35.437 1.00 85.38 99 GLN A N 1
ATOM 739 C CA . GLN A 1 99 ? -37.125 -15.506 34.024 1.00 85.38 99 GLN A CA 1
ATOM 740 C C . GLN A 1 99 ? -36.885 -14.287 33.110 1.00 85.38 99 GLN A C 1
ATOM 742 O O . GLN A 1 99 ? -37.074 -14.379 31.898 1.00 85.38 99 GLN A O 1
ATOM 747 N N . LYS A 1 100 ? -36.544 -13.123 33.672 1.00 88.88 100 LYS A N 1
ATOM 748 C CA . LYS A 1 100 ? -36.405 -11.837 32.972 1.00 88.88 100 LYS A CA 1
ATOM 749 C C . LYS A 1 100 ? -34.986 -11.273 32.998 1.00 88.88 100 LYS A C 1
ATOM 751 O O . LYS A 1 100 ? -34.776 -10.210 32.428 1.00 88.88 100 LYS A O 1
ATOM 756 N N . TYR A 1 101 ? -34.015 -11.988 33.565 1.00 88.31 101 TYR A N 1
ATOM 757 C CA . TYR A 1 101 ? -32.607 -11.569 33.535 1.00 88.31 101 TYR A CA 1
ATOM 758 C C . TYR A 1 101 ? -32.033 -11.471 32.114 1.00 88.31 101 TYR A C 1
ATOM 760 O O . TYR A 1 101 ? -31.210 -10.608 31.843 1.00 88.31 101 TYR A O 1
ATOM 768 N N . HIS A 1 102 ? -32.545 -12.242 31.150 1.00 86.75 102 HIS A N 1
ATOM 769 C CA . HIS A 1 102 ? -32.145 -12.075 29.746 1.00 86.75 102 HIS A CA 1
ATOM 770 C C . HIS A 1 102 ? -32.419 -10.657 29.199 1.00 86.75 102 HIS A C 1
ATOM 772 O O . HIS A 1 102 ? -31.783 -10.233 28.239 1.00 86.75 102 HIS A O 1
ATOM 778 N N . CYS A 1 103 ? -33.350 -9.896 29.791 1.00 89.44 103 CYS A N 1
ATOM 779 C CA . CYS A 1 103 ? -33.645 -8.530 29.365 1.00 89.44 103 CYS A CA 1
ATOM 780 C C . CYS A 1 103 ? -32.506 -7.547 29.686 1.00 89.44 103 CYS A C 1
ATOM 782 O O . CYS A 1 103 ? -32.267 -6.636 28.892 1.00 89.44 103 CYS A O 1
ATOM 784 N N . SER A 1 104 ? -31.797 -7.719 30.809 1.00 90.81 104 SER A N 1
ATOM 785 C CA . SER A 1 104 ? -30.620 -6.896 31.118 1.00 90.81 104 SER A CA 1
ATOM 786 C C . SER A 1 104 ? -29.439 -7.267 30.223 1.00 90.81 104 SER A C 1
ATOM 788 O O . SER A 1 104 ? -28.717 -6.376 29.777 1.00 90.81 104 SER A O 1
ATOM 790 N N . ASN A 1 105 ? -29.325 -8.544 29.846 1.00 90.50 105 ASN A N 1
ATOM 791 C CA . ASN A 1 105 ? -28.337 -9.014 28.878 1.00 90.50 105 ASN A CA 1
ATOM 792 C C . ASN A 1 105 ? -28.483 -8.360 27.500 1.00 90.50 105 ASN A C 1
ATOM 794 O O . ASN A 1 105 ? -27.495 -7.887 26.936 1.00 90.50 105 ASN A O 1
ATOM 798 N N . ILE A 1 106 ? -29.713 -8.256 26.981 1.00 93.12 106 ILE A N 1
ATOM 799 C CA . ILE A 1 106 ? -29.975 -7.552 25.715 1.00 93.12 106 ILE A CA 1
ATOM 800 C C . ILE A 1 106 ? -29.524 -6.088 25.815 1.00 93.12 106 ILE A C 1
ATOM 802 O O . ILE A 1 106 ? -28.881 -5.588 24.893 1.00 93.12 106 ILE A O 1
ATOM 806 N N . ALA A 1 107 ? -29.827 -5.408 26.927 1.00 95.94 107 ALA A N 1
ATOM 807 C CA . ALA A 1 107 ? -29.464 -4.006 27.126 1.00 95.94 107 ALA A CA 1
ATOM 808 C C . ALA A 1 107 ? -27.940 -3.790 27.152 1.00 95.94 107 ALA A C 1
ATOM 810 O O . ALA A 1 107 ? -27.438 -2.959 26.394 1.00 95.94 107 ALA A O 1
ATOM 811 N N . ALA A 1 108 ? -27.212 -4.564 27.964 1.00 94.75 108 ALA A N 1
ATOM 812 C CA . ALA A 1 108 ? -25.753 -4.496 28.053 1.00 94.75 108 ALA A CA 1
ATOM 813 C C . ALA A 1 108 ? -25.083 -4.850 26.712 1.00 94.75 108 ALA A C 1
ATOM 815 O O . ALA A 1 108 ? -24.221 -4.118 26.230 1.00 94.75 108 ALA A O 1
ATOM 816 N N . SER A 1 109 ? -25.559 -5.903 26.038 1.00 92.44 109 SER A N 1
ATOM 817 C CA . SER A 1 109 ? -25.038 -6.316 24.727 1.00 92.44 109 SER A CA 1
ATOM 818 C C . SER A 1 109 ? -25.240 -5.244 23.653 1.00 92.44 109 SER A C 1
ATOM 820 O O . SER A 1 109 ? -24.354 -5.009 22.835 1.00 92.44 109 SER A O 1
ATOM 822 N N . GLY A 1 110 ? -26.392 -4.565 23.656 1.00 96.56 110 GLY A N 1
ATOM 823 C CA . GLY A 1 110 ? -26.673 -3.484 22.711 1.00 96.56 110 GLY A CA 1
ATOM 824 C C . GLY A 1 110 ? -25.762 -2.269 22.905 1.00 96.56 110 GLY A C 1
ATOM 825 O O . GLY A 1 110 ? -25.357 -1.651 21.919 1.00 96.56 110 GLY A O 1
ATOM 826 N N . LEU A 1 111 ? -25.417 -1.941 24.155 1.00 97.88 111 LEU A N 1
ATOM 827 C CA . LEU A 1 111 ? -24.432 -0.905 24.471 1.00 97.88 111 LEU A CA 1
ATOM 828 C C . LEU A 1 111 ? -23.028 -1.318 24.023 1.00 97.88 111 LEU A C 1
ATOM 830 O O . LEU A 1 111 ? -22.367 -0.552 23.323 1.00 97.88 111 LEU A O 1
ATOM 834 N N . TYR A 1 112 ? -22.609 -2.536 24.371 1.00 93.25 112 TYR A N 1
ATOM 835 C CA . TYR A 1 112 ? -21.311 -3.079 23.983 1.00 93.25 112 TYR A CA 1
ATOM 836 C C . TYR A 1 112 ? -21.116 -3.041 22.463 1.00 93.25 112 TYR A C 1
ATOM 838 O O . TYR A 1 112 ? -20.120 -2.506 21.980 1.00 93.25 112 TYR A O 1
ATOM 846 N N . ASP A 1 113 ? -22.100 -3.514 21.691 1.00 95.25 113 ASP A N 1
ATOM 847 C CA . ASP A 1 113 ? -22.047 -3.488 20.224 1.00 95.25 113 ASP A CA 1
ATOM 848 C C . ASP A 1 113 ? -21.948 -2.049 19.676 1.00 95.25 113 ASP A C 1
ATOM 850 O O . ASP A 1 113 ? -21.203 -1.781 18.730 1.00 95.25 113 ASP A O 1
ATOM 854 N N . ALA A 1 114 ? -22.619 -1.078 20.310 1.00 96.94 114 ALA A N 1
ATOM 855 C CA . ALA A 1 114 ? -22.517 0.329 19.924 1.00 96.94 114 ALA A CA 1
ATOM 856 C C . ALA A 1 114 ? -21.112 0.899 20.169 1.00 96.94 114 ALA A C 1
ATOM 858 O O . ALA A 1 114 ? -20.595 1.631 19.318 1.00 96.94 114 ALA A O 1
ATOM 859 N N . ILE A 1 115 ? -20.482 0.540 21.292 1.00 94.81 115 ILE A N 1
ATOM 860 C CA . ILE A 1 115 ? -19.121 0.963 21.642 1.00 94.81 115 ILE A CA 1
ATOM 861 C C . ILE A 1 115 ? -18.097 0.289 20.733 1.00 94.81 115 ILE A C 1
ATOM 863 O O . ILE A 1 115 ? -17.209 0.962 20.217 1.00 94.81 115 ILE A O 1
ATOM 867 N N . MET A 1 116 ? -18.251 -1.001 20.433 1.00 87.31 116 MET A N 1
ATOM 868 C CA . MET A 1 116 ? -17.390 -1.689 19.467 1.00 87.31 116 MET A CA 1
ATOM 869 C C . MET A 1 116 ? -17.525 -1.080 18.068 1.00 87.31 116 MET A C 1
ATOM 871 O O . MET A 1 116 ? -16.523 -0.839 17.388 1.00 87.31 116 MET A O 1
ATOM 875 N N . SER A 1 117 ? -18.747 -0.735 17.646 1.00 90.31 117 SER A N 1
ATOM 876 C CA . SER A 1 117 ? -18.961 0.008 16.403 1.00 90.31 117 SER A CA 1
ATOM 877 C C . SER A 1 117 ? -18.265 1.373 16.417 1.00 90.31 117 SER A C 1
ATOM 879 O O . SER A 1 117 ? -17.778 1.793 15.361 1.00 90.31 117 SER A O 1
ATOM 881 N N . TYR A 1 118 ? -18.239 2.073 17.554 1.00 90.00 118 TYR A N 1
ATOM 882 C CA . TYR A 1 118 ? -17.491 3.318 17.708 1.00 90.00 118 TYR A CA 1
ATOM 883 C C . TYR A 1 118 ? -15.983 3.077 17.619 1.00 90.00 118 TYR A C 1
ATOM 885 O O . TYR A 1 118 ? -15.341 3.710 16.787 1.00 90.00 118 TYR A O 1
ATOM 893 N N . ALA A 1 119 ? -15.435 2.129 18.382 1.00 82.12 119 ALA A N 1
ATOM 894 C CA . ALA A 1 119 ? -14.009 1.810 18.412 1.00 82.12 119 ALA A CA 1
ATOM 895 C C . ALA A 1 119 ? -13.472 1.457 17.014 1.00 82.12 119 ALA A C 1
ATOM 897 O O . ALA A 1 119 ? -12.421 1.929 16.587 1.00 82.12 119 ALA A O 1
ATOM 898 N N . LEU A 1 120 ? -14.243 0.701 16.227 1.00 74.12 120 LEU A N 1
ATOM 899 C CA . LEU A 1 120 ? -13.898 0.391 14.836 1.00 74.12 120 LEU A CA 1
ATOM 900 C C . LEU A 1 120 ? -13.896 1.632 13.926 1.00 74.12 120 LEU A C 1
ATOM 902 O O . LEU A 1 120 ? -13.100 1.715 12.986 1.00 74.12 120 LEU A O 1
ATOM 906 N N . LYS A 1 121 ? -14.780 2.604 14.178 1.00 71.38 121 LYS A N 1
ATOM 907 C CA . LYS A 1 121 ? -14.840 3.872 13.435 1.00 71.38 121 LYS A CA 1
ATOM 908 C C . LYS A 1 121 ? -13.779 4.872 13.901 1.00 71.38 121 LYS A C 1
ATOM 910 O O . LYS A 1 121 ? -13.211 5.552 13.048 1.00 71.38 121 LYS A O 1
ATOM 915 N N . SER A 1 122 ? -13.482 4.966 15.196 1.00 60.78 122 SER A N 1
ATOM 916 C CA . SER A 1 122 ? -12.442 5.843 15.752 1.00 60.78 122 SER A CA 1
ATOM 917 C C . SER A 1 122 ? -11.047 5.359 15.351 1.00 60.78 122 SER A C 1
ATOM 919 O O . SER A 1 122 ? -10.248 6.150 14.850 1.00 60.78 122 SER A O 1
ATOM 921 N N . HIS A 1 123 ? -10.802 4.042 15.387 1.00 59.22 123 HIS A N 1
ATOM 922 C CA . HIS A 1 123 ? -9.603 3.428 14.812 1.00 59.22 123 HIS A CA 1
ATOM 923 C C . HIS A 1 123 ? -9.472 3.627 13.312 1.00 59.22 123 HIS A C 1
ATOM 925 O O . HIS A 1 123 ? -8.371 3.500 12.793 1.00 59.22 123 HIS A O 1
ATOM 931 N N . ARG A 1 124 ? -10.559 3.909 12.586 1.00 56.12 124 ARG A N 1
ATOM 932 C CA . ARG A 1 124 ? -10.435 4.445 11.232 1.00 56.12 124 ARG A CA 1
ATOM 933 C C . ARG A 1 124 ? -10.014 5.909 11.329 1.00 56.12 124 ARG A C 1
ATOM 935 O O . ARG A 1 124 ? -8.915 6.202 10.885 1.00 56.12 124 ARG A O 1
ATOM 942 N N . LYS A 1 125 ? -10.810 6.792 11.945 1.00 56.88 125 LYS A N 1
ATOM 943 C CA . LYS A 1 125 ? -10.618 8.261 11.955 1.00 56.88 125 LYS A CA 1
ATOM 944 C C . LYS A 1 125 ? -9.217 8.758 12.365 1.00 56.88 125 LYS A C 1
ATOM 946 O O . LYS A 1 125 ? -8.797 9.767 11.813 1.00 56.88 125 LYS A O 1
ATOM 951 N N . ASN A 1 126 ? -8.504 8.069 13.260 1.00 61.84 126 ASN A N 1
ATOM 952 C CA . ASN A 1 126 ? -7.177 8.491 13.746 1.00 61.84 126 ASN A CA 1
ATOM 953 C C . ASN A 1 126 ? -5.988 7.852 13.008 1.00 61.84 126 ASN A C 1
ATOM 955 O O . ASN A 1 126 ? -4.850 7.982 13.456 1.00 61.84 126 ASN A O 1
ATOM 959 N N . LYS A 1 127 ? -6.215 7.146 11.894 1.00 69.94 127 LYS A N 1
ATOM 960 C CA . LYS A 1 127 ? -5.106 6.621 11.090 1.00 69.94 127 LYS A CA 1
ATOM 961 C C . LYS A 1 127 ? -4.414 7.770 10.379 1.00 69.94 127 LYS A C 1
ATOM 963 O O . LYS A 1 127 ? -5.034 8.454 9.570 1.00 69.94 127 LYS A O 1
ATOM 968 N N . THR A 1 128 ? -3.130 7.919 10.653 1.00 83.31 128 THR A N 1
ATOM 969 C CA . THR A 1 128 ? -2.212 8.753 9.883 1.00 83.31 128 THR A CA 1
ATOM 970 C C . THR A 1 128 ? -1.220 7.846 9.181 1.00 83.31 128 THR A C 1
ATOM 972 O O . THR A 1 128 ? -0.749 6.863 9.763 1.00 83.31 128 THR A O 1
ATOM 975 N N . MET A 1 129 ? -0.908 8.171 7.933 1.00 92.81 129 MET A N 1
ATOM 976 C CA . MET A 1 129 ? 0.150 7.507 7.188 1.00 92.81 129 MET A CA 1
ATOM 977 C C . MET A 1 129 ? 1.169 8.545 6.746 1.00 92.81 129 MET A C 1
ATOM 979 O O . MET A 1 129 ? 0.806 9.563 6.164 1.00 92.81 129 MET A O 1
ATOM 983 N N . THR A 1 130 ? 2.444 8.242 6.946 1.00 96.50 130 THR A N 1
ATOM 984 C CA . THR A 1 130 ? 3.538 9.030 6.383 1.00 96.50 130 THR A CA 1
ATOM 985 C C . THR A 1 130 ? 4.313 8.150 5.416 1.00 96.50 130 THR A C 1
ATOM 987 O O . THR A 1 130 ? 4.716 7.039 5.754 1.00 96.50 130 THR A O 1
ATOM 990 N N . LEU A 1 131 ? 4.497 8.634 4.189 1.00 97.56 131 LEU A N 1
ATOM 991 C CA . LEU A 1 131 ? 5.310 7.989 3.162 1.00 97.56 131 LEU A CA 1
ATOM 992 C C . LEU A 1 131 ? 6.502 8.880 2.831 1.00 97.56 131 LEU A C 1
ATOM 994 O O . LEU A 1 131 ? 6.332 10.014 2.385 1.00 97.56 131 LEU A O 1
ATOM 998 N N . THR A 1 132 ? 7.703 8.342 3.002 1.00 98.19 132 THR A N 1
ATOM 999 C CA . THR A 1 132 ? 8.967 9.003 2.681 1.00 98.19 132 THR A CA 1
ATOM 1000 C C . THR A 1 132 ? 9.634 8.298 1.508 1.00 98.19 132 THR A C 1
ATOM 1002 O O . THR A 1 132 ? 9.872 7.091 1.537 1.00 98.19 132 THR A O 1
ATOM 1005 N N . VAL A 1 133 ? 9.964 9.055 0.464 1.00 98.25 133 VAL A N 1
ATOM 1006 C CA . VAL A 1 133 ? 10.663 8.534 -0.714 1.00 98.25 133 VAL A CA 1
ATOM 1007 C C . VAL A 1 133 ? 12.142 8.368 -0.394 1.00 98.25 133 VAL A C 1
ATOM 1009 O O . VAL A 1 133 ? 12.857 9.356 -0.232 1.00 98.25 133 VAL A O 1
ATOM 1012 N N . LEU A 1 134 ? 12.611 7.126 -0.304 1.00 98.44 134 LEU A N 1
ATOM 1013 C CA . LEU A 1 134 ? 14.019 6.829 -0.041 1.00 98.44 134 LEU A CA 1
ATOM 1014 C C . LEU A 1 134 ? 14.836 6.795 -1.330 1.00 98.44 134 LEU A C 1
ATOM 1016 O O . LEU A 1 134 ? 15.971 7.269 -1.348 1.00 98.44 134 LEU A O 1
ATOM 1020 N N . VAL A 1 135 ? 14.263 6.256 -2.405 1.00 98.44 135 VAL A N 1
ATOM 1021 C CA . VAL A 1 135 ? 14.910 6.144 -3.716 1.00 98.44 135 VAL A CA 1
ATOM 1022 C C . VAL A 1 135 ?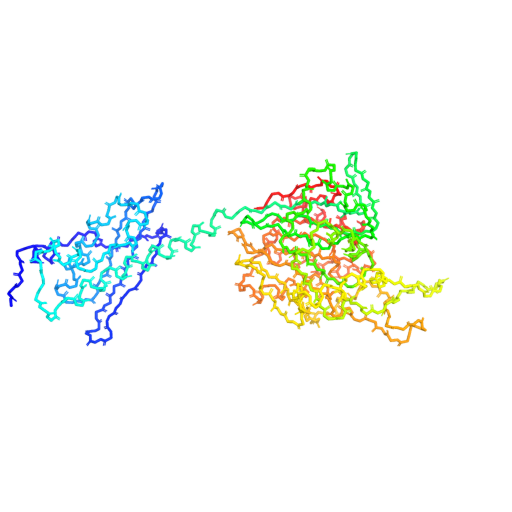 13.906 6.511 -4.804 1.00 98.44 135 VAL A C 1
ATOM 1024 O O . VAL A 1 135 ? 12.774 6.035 -4.779 1.00 98.44 135 VAL A O 1
ATOM 1027 N N . ASP A 1 136 ? 14.335 7.362 -5.732 1.00 97.50 136 ASP A N 1
ATOM 1028 C CA . ASP A 1 136 ? 13.648 7.715 -6.977 1.00 97.50 136 ASP A CA 1
ATOM 1029 C C . ASP A 1 136 ? 14.698 8.169 -8.014 1.00 97.50 136 ASP A C 1
ATOM 1031 O O . ASP A 1 136 ? 15.856 8.450 -7.674 1.00 97.50 136 ASP A O 1
ATOM 1035 N N . ASN A 1 137 ? 14.280 8.291 -9.276 1.00 95.75 137 ASN A N 1
ATOM 1036 C CA . ASN A 1 137 ? 15.083 8.795 -10.397 1.00 95.75 137 ASN A CA 1
ATOM 1037 C C . ASN A 1 137 ? 15.493 10.263 -10.236 1.00 95.75 137 ASN A C 1
ATOM 1039 O O . ASN A 1 137 ? 16.383 10.743 -10.940 1.00 95.75 137 ASN A O 1
ATOM 1043 N N . THR A 1 138 ? 14.838 10.982 -9.331 1.00 94.69 138 THR A N 1
ATOM 1044 C CA . THR A 1 138 ? 15.155 12.356 -8.954 1.00 94.69 138 THR A CA 1
ATOM 1045 C C . THR A 1 138 ? 15.344 12.456 -7.445 1.00 94.69 138 THR A C 1
ATOM 1047 O O . THR A 1 138 ? 14.855 11.621 -6.691 1.00 94.69 138 THR A O 1
ATOM 1050 N N . ALA A 1 139 ? 16.077 13.463 -6.974 1.00 96.12 139 ALA A N 1
ATOM 1051 C CA . ALA A 1 139 ? 16.360 13.636 -5.551 1.00 96.12 139 ALA A CA 1
ATOM 1052 C C . ALA A 1 139 ? 16.305 15.110 -5.144 1.00 96.12 139 ALA A C 1
ATOM 1054 O O . ALA A 1 139 ? 16.664 15.992 -5.925 1.00 96.12 139 ALA A O 1
ATOM 1055 N N . ALA A 1 140 ? 15.861 15.362 -3.912 1.00 94.88 140 ALA A N 1
ATOM 1056 C CA . ALA A 1 140 ? 15.974 16.661 -3.268 1.00 94.88 140 ALA A CA 1
ATOM 1057 C C . ALA A 1 140 ? 17.442 17.008 -2.955 1.00 94.88 140 ALA A C 1
ATOM 1059 O O . ALA A 1 140 ? 18.333 16.153 -2.985 1.00 94.88 140 ALA A O 1
ATOM 1060 N N . GLU A 1 141 ? 17.695 18.279 -2.642 1.00 93.00 141 GLU A N 1
ATOM 1061 C CA . GLU A 1 141 ? 19.035 18.762 -2.307 1.00 93.00 141 GLU A CA 1
ATOM 1062 C C . GLU A 1 141 ? 19.649 17.965 -1.144 1.00 93.00 141 GLU A C 1
ATOM 1064 O O . GLU A 1 141 ? 18.997 17.669 -0.144 1.00 93.00 141 GLU A O 1
ATOM 1069 N N . GLY A 1 142 ? 20.922 17.589 -1.288 1.00 93.94 142 GLY A N 1
ATOM 1070 C CA . GLY A 1 142 ? 21.654 16.812 -0.287 1.00 93.94 142 GLY A CA 1
ATOM 1071 C C . GLY A 1 142 ? 21.452 15.295 -0.367 1.00 93.94 142 GLY A C 1
ATOM 1072 O O . GLY A 1 142 ? 22.213 14.562 0.273 1.00 93.94 142 GLY A O 1
ATOM 1073 N N . LEU A 1 143 ? 20.516 14.801 -1.181 1.00 97.19 143 LEU A N 1
ATOM 1074 C CA . LEU A 1 143 ? 20.305 13.374 -1.449 1.00 97.19 143 LEU A CA 1
ATOM 1075 C C . LEU A 1 143 ? 20.870 12.966 -2.814 1.00 97.19 143 LEU A C 1
ATOM 1077 O O . LEU A 1 143 ? 21.277 13.801 -3.621 1.00 97.19 143 LEU A O 1
ATOM 1081 N N . SER A 1 144 ? 20.937 11.660 -3.058 1.00 96.94 144 SER A N 1
ATOM 1082 C CA . SER A 1 144 ? 21.332 11.105 -4.356 1.00 96.94 144 SER A CA 1
ATOM 1083 C C . SER A 1 144 ? 20.174 10.310 -4.958 1.00 96.94 144 SER A C 1
ATOM 1085 O O . SER A 1 144 ? 19.305 9.833 -4.229 1.00 96.94 144 SER A O 1
ATOM 1087 N N . SER A 1 145 ? 20.146 10.213 -6.285 1.00 97.00 145 SER A N 1
ATOM 1088 C CA . SER A 1 145 ? 19.133 9.484 -7.055 1.00 97.00 145 SER A CA 1
ATOM 1089 C C . SER A 1 145 ? 19.778 8.357 -7.850 1.00 97.00 145 SER A C 1
ATOM 1091 O O . SER A 1 145 ? 20.969 8.401 -8.162 1.00 97.00 145 SER A O 1
ATOM 1093 N N . GLU A 1 146 ? 18.971 7.363 -8.195 1.00 97.19 146 GLU A N 1
ATOM 1094 C CA . GLU A 1 146 ? 19.325 6.294 -9.123 1.00 97.19 146 GLU A CA 1
ATOM 1095 C C . GLU A 1 146 ? 18.073 5.857 -9.882 1.00 97.19 146 GLU A C 1
ATOM 1097 O O . GLU A 1 146 ? 16.958 6.238 -9.530 1.00 97.19 146 GLU A O 1
ATOM 1102 N N . HIS A 1 147 ? 18.236 5.051 -10.929 1.00 96.69 147 HIS A N 1
ATOM 1103 C CA . HIS A 1 147 ? 17.080 4.416 -11.548 1.00 96.69 147 HIS A CA 1
ATOM 1104 C C . HIS A 1 147 ? 16.542 3.335 -10.607 1.00 96.69 147 HIS A C 1
ATOM 1106 O O . HIS A 1 147 ? 17.101 2.241 -10.552 1.00 96.69 147 HIS A O 1
ATOM 1112 N N . GLY A 1 148 ? 15.479 3.658 -9.877 1.00 97.25 148 GLY A N 1
ATOM 1113 C CA . GLY A 1 148 ? 14.810 2.738 -8.969 1.00 97.25 148 GLY A CA 1
ATOM 1114 C C . GLY A 1 148 ? 13.786 3.421 -8.089 1.00 97.25 148 GLY A C 1
ATOM 1115 O O . GLY A 1 148 ? 13.577 4.631 -8.187 1.00 97.25 148 GLY A O 1
ATOM 1116 N N . LEU A 1 149 ? 13.138 2.626 -7.243 1.00 98.38 149 LEU A N 1
ATOM 1117 C CA . LEU A 1 149 ? 12.104 3.100 -6.336 1.00 98.38 149 LEU A CA 1
ATOM 1118 C C . LEU A 1 149 ? 12.231 2.433 -4.970 1.00 98.38 149 LEU A C 1
ATOM 1120 O O . LEU A 1 149 ? 12.467 1.228 -4.870 1.00 98.38 149 LEU A O 1
ATOM 1124 N N . SER A 1 150 ? 12.048 3.219 -3.914 1.00 98.75 150 SER A N 1
ATOM 1125 C CA . SER A 1 150 ? 11.831 2.699 -2.568 1.00 98.75 150 SER A CA 1
ATOM 1126 C C . SER A 1 150 ? 11.092 3.714 -1.705 1.00 98.75 150 SER A C 1
ATOM 1128 O O . SER A 1 150 ? 11.421 4.907 -1.707 1.00 98.75 150 SER A O 1
ATOM 1130 N N . PHE A 1 151 ? 10.118 3.229 -0.938 1.00 98.75 151 PHE A N 1
ATOM 1131 C CA . PHE A 1 151 ? 9.345 4.012 0.015 1.00 98.75 151 PHE A CA 1
ATOM 1132 C C . PHE A 1 151 ? 9.491 3.461 1.428 1.00 98.75 151 PHE A C 1
ATOM 1134 O O . PHE A 1 151 ? 9.338 2.264 1.664 1.00 98.75 151 PHE A O 1
ATOM 1141 N N . TRP A 1 152 ? 9.704 4.366 2.376 1.00 98.69 152 TRP A N 1
ATOM 1142 C CA . TRP A 1 152 ? 9.494 4.120 3.793 1.00 98.69 152 TRP A CA 1
ATOM 1143 C C . TRP A 1 152 ? 8.084 4.553 4.168 1.00 98.69 152 TRP A C 1
ATOM 1145 O O . TRP A 1 152 ? 7.716 5.703 3.929 1.00 98.69 152 TRP A O 1
ATOM 1155 N N . ILE A 1 153 ? 7.288 3.643 4.717 1.00 98.56 153 ILE A N 1
ATOM 1156 C CA . ILE A 1 153 ? 5.891 3.890 5.062 1.00 98.56 153 ILE A CA 1
ATOM 1157 C C . ILE A 1 153 ? 5.686 3.626 6.549 1.00 98.56 153 ILE A C 1
ATOM 1159 O O . ILE A 1 153 ? 5.898 2.514 7.030 1.00 98.56 153 ILE A O 1
ATOM 1163 N N . GLU A 1 154 ? 5.204 4.644 7.248 1.00 97.12 154 GLU A N 1
ATOM 1164 C CA . GLU A 1 154 ? 4.797 4.589 8.646 1.00 97.12 154 GLU A CA 1
ATOM 1165 C C . GLU A 1 154 ? 3.274 4.598 8.724 1.00 97.12 154 GLU A C 1
ATOM 1167 O O . GLU A 1 154 ? 2.621 5.513 8.216 1.00 97.12 154 GLU A O 1
ATOM 1172 N N . TYR A 1 155 ? 2.692 3.568 9.339 1.00 92.69 155 TYR A N 1
ATOM 1173 C CA . TYR A 1 155 ? 1.243 3.439 9.475 1.00 92.69 155 TYR A CA 1
ATOM 1174 C C . TYR A 1 155 ? 0.882 2.631 10.726 1.00 92.69 155 TYR A C 1
ATOM 1176 O O . TYR A 1 155 ? 1.263 1.469 10.857 1.00 92.69 155 TYR A O 1
ATOM 1184 N N . ASN A 1 156 ? 0.121 3.233 11.647 1.00 86.25 156 ASN A N 1
ATOM 1185 C CA . ASN A 1 156 ? -0.318 2.616 12.911 1.00 86.25 156 ASN A CA 1
ATOM 1186 C C . ASN A 1 156 ? 0.819 1.944 13.710 1.00 86.25 156 ASN A C 1
ATOM 1188 O O . ASN A 1 156 ? 0.674 0.819 14.190 1.00 86.25 156 ASN A O 1
ATOM 1192 N N . GLY A 1 157 ? 1.966 2.621 13.815 1.00 86.94 157 GLY A N 1
ATOM 1193 C CA . GLY A 1 157 ? 3.148 2.113 14.520 1.00 86.94 157 GLY A CA 1
ATOM 1194 C C . GLY A 1 157 ? 3.876 0.968 13.808 1.00 86.94 157 GLY A C 1
ATOM 1195 O O . GLY A 1 157 ? 4.742 0.344 14.417 1.00 86.94 157 GLY A O 1
ATOM 1196 N N . LYS A 1 158 ? 3.518 0.667 12.552 1.00 93.06 158 LYS A N 1
ATOM 1197 C CA . LYS A 1 158 ? 4.243 -0.259 11.678 1.00 93.06 158 LYS A CA 1
ATOM 1198 C C . LYS A 1 158 ? 5.112 0.489 10.685 1.00 93.06 158 LYS A C 1
ATOM 1200 O O . LYS A 1 158 ? 4.672 1.486 10.113 1.00 93.06 158 LYS A O 1
ATOM 1205 N N . HIS A 1 159 ? 6.298 -0.058 10.453 1.00 98.06 159 HIS A N 1
ATOM 1206 C CA . HIS A 1 159 ? 7.277 0.438 9.503 1.00 98.06 159 HIS A CA 1
ATOM 1207 C C . HIS A 1 159 ? 7.411 -0.531 8.334 1.00 98.06 159 HIS A C 1
ATOM 1209 O O . HIS A 1 159 ? 7.806 -1.690 8.490 1.00 98.06 159 HIS A O 1
ATOM 1215 N N . ILE A 1 160 ? 7.058 -0.053 7.150 1.00 98.75 160 ILE A N 1
ATOM 1216 C CA . ILE A 1 160 ? 7.012 -0.842 5.928 1.00 98.75 160 ILE A CA 1
ATOM 1217 C C . ILE A 1 160 ? 8.022 -0.260 4.946 1.00 98.75 160 ILE A C 1
ATOM 1219 O O . ILE A 1 160 ? 7.946 0.915 4.590 1.00 98.75 160 ILE A O 1
ATOM 1223 N N . LEU A 1 161 ? 8.931 -1.100 4.465 1.00 98.81 161 LEU A N 1
ATOM 1224 C CA . LEU A 1 161 ? 9.811 -0.780 3.351 1.00 98.81 161 LEU A CA 1
ATOM 1225 C C . LEU A 1 161 ? 9.205 -1.357 2.067 1.00 98.81 161 LEU A C 1
ATOM 1227 O O . LEU A 1 161 ? 9.172 -2.572 1.885 1.00 98.81 161 LEU A O 1
ATOM 1231 N N . PHE A 1 162 ? 8.697 -0.499 1.187 1.00 98.81 162 PHE A N 1
ATOM 1232 C CA . PHE A 1 162 ? 8.140 -0.900 -0.105 1.00 98.81 162 PHE A CA 1
ATOM 1233 C C . PHE A 1 162 ? 9.168 -0.658 -1.211 1.00 98.81 162 PHE A C 1
ATOM 1235 O O . PHE A 1 162 ? 9.556 0.485 -1.448 1.00 98.81 162 PHE A O 1
ATOM 1242 N N . ASP A 1 163 ? 9.589 -1.732 -1.879 1.00 98.81 163 ASP A N 1
ATOM 1243 C CA . ASP A 1 163 ? 10.742 -1.795 -2.780 1.00 98.81 163 ASP A CA 1
ATOM 1244 C C . ASP A 1 163 ? 12.051 -1.286 -2.146 1.00 98.81 163 ASP A C 1
ATOM 1246 O O . ASP A 1 163 ? 12.100 -0.757 -1.035 1.00 98.81 163 ASP A O 1
ATOM 1250 N N . THR A 1 164 ? 13.169 -1.513 -2.829 1.00 98.75 164 THR A N 1
ATOM 1251 C CA . THR A 1 164 ? 14.516 -1.355 -2.256 1.00 98.75 164 THR A CA 1
ATOM 1252 C C . THR A 1 164 ? 15.499 -0.637 -3.175 1.00 98.75 164 THR A C 1
ATOM 1254 O O . THR A 1 164 ? 16.683 -0.580 -2.860 1.00 98.75 164 THR A O 1
ATOM 1257 N N . GLY A 1 165 ? 15.040 -0.062 -4.288 1.00 98.38 165 GLY A N 1
ATOM 1258 C CA . GLY A 1 165 ? 15.919 0.589 -5.258 1.00 98.38 165 GLY A CA 1
ATOM 1259 C C . GLY A 1 165 ? 16.832 -0.388 -6.007 1.00 98.38 165 GLY A C 1
ATOM 1260 O O . GLY A 1 165 ? 16.643 -1.607 -5.980 1.00 98.38 165 GLY A O 1
ATOM 1261 N N . GLN A 1 166 ? 17.838 0.168 -6.681 1.00 98.25 166 GLN A N 1
ATOM 1262 C CA . GLN A 1 166 ? 18.843 -0.556 -7.461 1.00 98.25 166 GLN A CA 1
ATOM 1263 C C . GLN A 1 166 ? 20.074 -0.934 -6.626 1.00 98.25 166 GLN A C 1
ATOM 1265 O O . GLN A 1 166 ? 20.743 -1.919 -6.950 1.00 98.25 166 GLN A O 1
ATOM 1270 N N . SER A 1 167 ? 20.410 -0.168 -5.587 1.00 97.88 167 SER A N 1
ATOM 1271 C CA . SER A 1 167 ? 21.666 -0.340 -4.850 1.00 97.88 167 SER A CA 1
ATOM 1272 C C . SER A 1 167 ? 21.542 -0.082 -3.343 1.00 97.88 167 SER A C 1
ATOM 1274 O O . SER A 1 167 ? 20.452 0.043 -2.785 1.00 97.88 167 SER A O 1
ATOM 1276 N N . ASP A 1 168 ? 22.681 0.006 -2.652 1.00 96.38 168 ASP A N 1
ATOM 1277 C CA . ASP A 1 168 ? 22.758 0.421 -1.249 1.00 96.38 168 ASP A CA 1
ATOM 1278 C C . ASP A 1 168 ? 22.518 1.932 -1.044 1.00 96.38 168 ASP A C 1
ATOM 1280 O O . ASP A 1 168 ? 22.532 2.407 0.099 1.00 96.38 168 ASP A O 1
ATOM 1284 N N . LEU A 1 169 ? 22.225 2.689 -2.114 1.00 98.00 169 LEU A N 1
ATOM 1285 C CA . LEU A 1 169 ? 21.773 4.080 -2.040 1.00 98.00 169 LEU A CA 1
ATOM 1286 C C . LEU A 1 169 ? 20.583 4.248 -1.083 1.00 98.00 169 LEU A C 1
ATOM 1288 O O . LEU A 1 169 ? 20.532 5.232 -0.342 1.00 98.00 169 LEU A O 1
ATOM 1292 N N . LEU A 1 170 ? 19.688 3.255 -1.037 1.00 97.81 170 LEU A N 1
ATOM 1293 C CA . LEU A 1 170 ? 18.623 3.128 -0.041 1.00 97.81 170 LEU A CA 1
ATOM 1294 C C . LEU A 1 170 ? 19.118 3.458 1.380 1.00 97.81 170 LEU A C 1
ATOM 1296 O O . LEU A 1 170 ? 18.536 4.292 2.073 1.00 97.81 170 LEU A O 1
ATOM 1300 N N . VAL A 1 171 ? 20.216 2.827 1.807 1.00 98.25 171 VAL A N 1
ATOM 1301 C CA . VAL A 1 171 ? 20.765 2.963 3.165 1.00 98.25 171 VAL A CA 1
ATOM 1302 C C . VAL A 1 171 ? 21.365 4.353 3.375 1.00 98.25 171 VAL A C 1
ATOM 1304 O O . VAL A 1 171 ? 21.222 4.942 4.450 1.00 98.25 171 VAL A O 1
ATOM 1307 N N . HIS A 1 172 ? 22.018 4.901 2.348 1.00 97.81 172 HIS A N 1
ATOM 1308 C CA . HIS A 1 172 ? 22.582 6.249 2.391 1.00 97.81 172 HIS A CA 1
ATOM 1309 C C . HIS A 1 172 ? 21.501 7.323 2.543 1.00 97.81 172 HIS A C 1
ATOM 1311 O O . HIS A 1 172 ? 21.632 8.204 3.398 1.00 97.81 172 HIS A O 1
ATOM 1317 N N . ASN A 1 173 ? 20.436 7.247 1.742 1.00 98.38 173 ASN A N 1
ATOM 1318 C CA . ASN A 1 173 ? 19.334 8.200 1.805 1.00 98.38 173 ASN A CA 1
ATOM 1319 C C . ASN A 1 173 ? 18.537 8.044 3.106 1.00 98.38 173 ASN A C 1
ATOM 1321 O O . ASN A 1 173 ? 18.267 9.055 3.752 1.00 98.38 173 ASN A O 1
ATOM 1325 N N . ALA A 1 174 ? 18.259 6.814 3.559 1.00 98.38 174 ALA A N 1
ATOM 1326 C CA . ALA A 1 174 ? 17.596 6.572 4.843 1.00 98.38 174 ALA A CA 1
ATOM 1327 C C . ALA A 1 174 ? 18.344 7.239 6.009 1.00 98.38 174 ALA A C 1
ATOM 1329 O O . ALA A 1 174 ? 17.751 7.990 6.781 1.00 98.38 174 ALA A O 1
ATOM 1330 N N . LYS A 1 175 ? 19.675 7.084 6.072 1.00 97.81 175 LYS A N 1
ATOM 1331 C CA . LYS A 1 175 ? 20.501 7.738 7.098 1.00 97.81 175 LYS A CA 1
ATOM 1332 C C . LYS A 1 175 ? 20.403 9.267 7.052 1.00 97.81 175 LYS A C 1
ATOM 1334 O O . LYS A 1 175 ? 20.330 9.898 8.101 1.00 97.81 175 LYS A O 1
ATOM 1339 N N . LYS A 1 176 ? 20.424 9.872 5.860 1.00 97.88 176 LYS A N 1
ATOM 1340 C CA . LYS A 1 176 ? 20.311 11.335 5.699 1.00 97.88 176 LYS A CA 1
ATOM 1341 C C . LYS A 1 176 ? 18.924 11.867 6.064 1.00 97.88 176 LYS A C 1
ATOM 1343 O O . LYS A 1 176 ? 18.814 13.008 6.499 1.00 97.88 176 LYS A O 1
ATOM 1348 N N . LEU A 1 177 ? 17.897 11.040 5.897 1.00 97.62 177 LEU A N 1
ATOM 1349 C CA . LEU A 1 177 ? 16.506 11.350 6.218 1.00 97.62 177 LEU A CA 1
ATOM 1350 C C . LEU A 1 177 ? 16.122 10.999 7.663 1.00 97.62 177 LEU A C 1
ATOM 1352 O O . LEU A 1 177 ? 14.972 11.185 8.037 1.00 97.62 177 LEU A O 1
ATOM 1356 N N . ASN A 1 178 ? 17.071 10.525 8.480 1.00 97.19 178 ASN A N 1
ATOM 1357 C CA . ASN A 1 178 ? 16.829 10.021 9.837 1.00 97.19 178 ASN A CA 1
ATOM 1358 C C . ASN A 1 178 ? 15.814 8.863 9.895 1.00 97.19 178 ASN A C 1
ATOM 1360 O O . ASN A 1 178 ? 15.125 8.689 10.895 1.00 97.19 178 ASN A O 1
ATOM 1364 N N . VAL A 1 179 ? 15.747 8.058 8.834 1.00 98.25 179 VAL A N 1
ATOM 1365 C CA . VAL A 1 179 ? 14.973 6.816 8.791 1.00 98.25 179 VAL A CA 1
ATOM 1366 C C . VAL A 1 179 ? 15.846 5.669 9.296 1.00 98.25 179 VAL A C 1
ATOM 1368 O O . VAL A 1 179 ? 16.904 5.375 8.732 1.00 98.25 179 VAL A O 1
ATOM 1371 N N . ASP A 1 180 ? 15.396 5.007 10.359 1.00 97.81 180 ASP A N 1
ATOM 1372 C CA . ASP A 1 180 ? 16.065 3.844 10.937 1.00 97.81 180 ASP A CA 1
ATOM 1373 C C . ASP A 1 180 ? 15.538 2.548 10.312 1.00 97.81 180 ASP A C 1
ATOM 1375 O O . ASP A 1 180 ? 14.559 1.958 10.767 1.00 97.81 180 ASP A O 1
ATOM 1379 N N . LEU A 1 181 ? 16.230 2.075 9.272 1.00 98.44 181 LEU A N 1
ATOM 1380 C CA . LEU A 1 181 ? 15.864 0.837 8.578 1.00 98.44 181 LEU A CA 1
ATOM 1381 C C . LEU A 1 181 ? 15.869 -0.397 9.490 1.00 98.44 181 LEU A C 1
ATOM 1383 O O . LEU A 1 181 ? 15.243 -1.385 9.125 1.00 98.44 181 LEU A O 1
ATOM 1387 N N . SER A 1 182 ? 16.529 -0.380 10.655 1.00 98.12 182 SER A N 1
ATOM 1388 C CA . SER A 1 182 ? 16.492 -1.528 11.573 1.00 98.12 182 SER A CA 1
ATOM 1389 C C . SER A 1 182 ? 15.118 -1.751 12.212 1.00 98.12 182 SER A C 1
ATOM 1391 O O . SER A 1 182 ? 14.834 -2.851 12.678 1.00 98.12 182 SER A O 1
ATOM 1393 N N . GLN A 1 183 ? 14.240 -0.744 12.166 1.00 97.69 183 GLN A N 1
ATOM 1394 C CA . GLN A 1 183 ? 12.871 -0.814 12.683 1.00 97.69 183 GLN A CA 1
ATOM 1395 C C . GLN A 1 183 ? 11.870 -1.397 11.680 1.00 97.69 183 GLN A C 1
ATOM 1397 O O . GLN A 1 183 ? 10.681 -1.455 11.979 1.00 97.69 183 GLN A O 1
ATOM 1402 N N . THR A 1 184 ? 12.323 -1.811 10.492 1.00 98.56 184 THR A N 1
ATOM 1403 C CA . THR A 1 184 ? 11.449 -2.360 9.448 1.00 98.56 184 THR A CA 1
ATOM 1404 C C . THR A 1 184 ? 10.709 -3.598 9.959 1.00 98.56 184 THR A C 1
ATOM 1406 O O . THR A 1 184 ? 11.328 -4.629 10.213 1.00 98.56 184 THR A O 1
ATOM 1409 N N . ASP A 1 185 ? 9.380 -3.530 10.044 1.00 98.00 185 ASP A N 1
ATOM 1410 C CA . ASP A 1 185 ? 8.547 -4.693 10.356 1.00 98.00 185 ASP A CA 1
ATOM 1411 C C . ASP A 1 185 ? 8.356 -5.588 9.117 1.00 98.00 185 ASP A C 1
ATOM 1413 O O . ASP A 1 185 ? 8.332 -6.819 9.221 1.00 98.00 185 ASP A O 1
ATOM 1417 N N . ALA A 1 186 ? 8.196 -4.974 7.936 1.00 98.56 186 ALA A N 1
ATOM 1418 C CA . ALA A 1 186 ? 7.964 -5.686 6.682 1.00 98.56 186 ALA A CA 1
ATOM 1419 C C . ALA A 1 186 ? 8.653 -5.039 5.472 1.00 98.56 186 ALA A C 1
ATOM 1421 O O . ALA A 1 186 ? 8.588 -3.826 5.282 1.00 98.56 186 ALA A O 1
ATOM 1422 N N . ILE A 1 187 ? 9.246 -5.875 4.618 1.00 98.81 187 ILE A N 1
ATOM 1423 C CA . ILE A 1 187 ? 9.793 -5.511 3.306 1.00 98.81 187 ILE A CA 1
ATOM 1424 C C . ILE A 1 187 ? 8.858 -6.068 2.234 1.00 98.81 187 ILE A C 1
ATOM 1426 O O . ILE A 1 187 ? 8.641 -7.277 2.164 1.00 98.81 187 ILE A O 1
ATOM 1430 N N . LEU A 1 188 ? 8.296 -5.206 1.393 1.00 98.81 188 LEU A N 1
ATOM 1431 C CA . LEU A 1 188 ? 7.333 -5.578 0.358 1.00 98.81 188 LEU A CA 1
ATOM 1432 C C . LEU A 1 188 ? 7.945 -5.317 -1.016 1.00 98.81 188 LEU A C 1
ATOM 1434 O O . LEU A 1 188 ? 8.327 -4.186 -1.298 1.00 98.81 188 LEU A O 1
ATOM 1438 N N . LEU A 1 189 ? 8.019 -6.336 -1.869 1.00 98.81 189 LEU A N 1
ATOM 1439 C CA . LEU A 1 189 ? 8.552 -6.205 -3.226 1.00 98.81 189 LEU A CA 1
ATOM 1440 C C . LEU A 1 189 ? 7.413 -6.199 -4.244 1.00 98.81 189 LEU A C 1
ATOM 1442 O O . LEU A 1 189 ? 6.645 -7.161 -4.346 1.00 98.81 189 LEU A O 1
ATOM 1446 N N . SER A 1 190 ? 7.316 -5.117 -5.010 1.00 98.69 190 SER A N 1
ATOM 1447 C CA . SER A 1 190 ? 6.279 -4.918 -6.020 1.00 98.69 190 SER A CA 1
ATOM 1448 C C . SER A 1 190 ? 6.418 -5.868 -7.206 1.00 98.69 190 SER A C 1
ATOM 1450 O O . SER A 1 190 ? 5.406 -6.304 -7.740 1.00 98.69 190 SER A O 1
ATOM 1452 N N . HIS A 1 191 ? 7.651 -6.179 -7.615 1.00 98.62 191 HIS A N 1
ATOM 1453 C CA . HIS A 1 191 ? 8.006 -7.143 -8.658 1.00 98.62 191 HIS A CA 1
ATOM 1454 C C . HIS A 1 191 ? 9.525 -7.397 -8.654 1.00 98.62 191 HIS A C 1
ATOM 1456 O O . HIS A 1 191 ? 10.274 -6.838 -7.855 1.00 98.62 191 HIS A O 1
ATOM 1462 N N . GLY A 1 192 ? 9.982 -8.266 -9.549 1.00 98.25 192 GLY A N 1
ATOM 1463 C CA . GLY A 1 192 ? 11.327 -8.821 -9.590 1.00 98.25 192 GLY A CA 1
ATOM 1464 C C . GLY A 1 192 ? 12.394 -8.030 -10.337 1.00 98.25 192 GLY A C 1
ATOM 1465 O O . GLY A 1 192 ? 13.448 -8.607 -10.612 1.00 98.25 192 GLY A O 1
ATOM 1466 N N . HIS A 1 193 ? 12.156 -6.776 -10.731 1.00 98.56 193 HIS A N 1
ATOM 1467 C CA . HIS A 1 193 ? 13.177 -6.015 -11.454 1.00 98.56 193 HIS A CA 1
ATOM 1468 C C . HIS A 1 193 ? 14.297 -5.498 -10.539 1.00 98.56 193 HIS A C 1
ATOM 1470 O O . HIS A 1 193 ? 14.103 -5.257 -9.342 1.00 98.56 193 HIS A O 1
ATOM 1476 N N . TYR A 1 194 ? 15.502 -5.357 -11.098 1.00 98.50 194 TYR A N 1
ATOM 1477 C CA . TYR A 1 194 ? 16.711 -5.003 -10.345 1.00 98.50 194 TYR A CA 1
ATOM 1478 C C . TYR A 1 194 ? 16.616 -3.653 -9.626 1.00 98.50 194 TYR A C 1
ATOM 1480 O O . TYR A 1 194 ? 17.227 -3.473 -8.584 1.00 98.50 194 TYR A O 1
ATOM 1488 N N . ASP A 1 195 ? 15.867 -2.711 -10.180 1.00 98.31 195 ASP A N 1
ATOM 1489 C CA . ASP A 1 195 ? 15.687 -1.338 -9.713 1.00 98.31 195 ASP A CA 1
ATOM 1490 C C . ASP A 1 195 ? 14.634 -1.199 -8.603 1.00 98.31 195 ASP A C 1
ATOM 1492 O O . ASP A 1 195 ? 14.454 -0.124 -8.031 1.00 98.31 195 ASP A O 1
ATOM 1496 N N . HIS A 1 196 ? 13.997 -2.313 -8.249 1.00 98.62 196 HIS A N 1
ATOM 1497 C CA . HIS A 1 196 ? 13.091 -2.442 -7.108 1.00 98.62 196 HIS A CA 1
ATOM 1498 C C . HIS A 1 196 ? 13.634 -3.404 -6.043 1.00 98.62 196 HIS A C 1
ATOM 1500 O O . HIS A 1 196 ? 13.217 -3.370 -4.885 1.00 98.62 196 HIS A O 1
ATOM 1506 N N . THR A 1 197 ? 14.582 -4.267 -6.408 1.00 98.62 197 THR A N 1
ATOM 1507 C CA . THR A 1 197 ? 15.062 -5.377 -5.567 1.00 98.62 197 THR A CA 1
ATOM 1508 C C . THR A 1 197 ? 16.568 -5.338 -5.299 1.00 98.62 197 THR A C 1
ATOM 1510 O O . THR A 1 197 ? 17.102 -6.188 -4.583 1.00 98.62 197 THR A O 1
ATOM 1513 N N . GLY A 1 198 ? 17.285 -4.375 -5.872 1.00 98.44 198 GLY A N 1
ATOM 1514 C CA . GLY A 1 198 ? 18.740 -4.317 -5.845 1.00 98.44 198 GLY A CA 1
ATOM 1515 C C . GLY A 1 198 ? 19.322 -3.907 -4.495 1.00 98.44 198 GLY A C 1
ATOM 1516 O O . GLY A 1 198 ? 20.402 -4.374 -4.135 1.00 98.44 198 GLY A O 1
ATOM 1517 N N . GLY A 1 199 ? 18.577 -3.140 -3.697 1.00 98.38 199 GLY A N 1
ATOM 1518 C CA . GLY A 1 199 ? 18.942 -2.822 -2.314 1.00 98.38 199 GLY A CA 1
ATOM 1519 C C . GLY A 1 199 ? 18.514 -3.867 -1.277 1.00 98.38 199 GLY A C 1
ATOM 1520 O O . GLY A 1 199 ? 18.820 -3.698 -0.097 1.00 98.38 199 GLY A O 1
ATOM 1521 N N . LEU A 1 200 ? 17.839 -4.958 -1.673 1.00 98.69 200 LEU A N 1
ATOM 1522 C CA . LEU A 1 200 ? 17.268 -5.944 -0.741 1.00 98.69 200 LEU A CA 1
ATOM 1523 C C . LEU A 1 200 ? 18.307 -6.539 0.211 1.00 98.69 200 LEU A C 1
ATOM 1525 O O . LEU A 1 200 ? 18.052 -6.646 1.408 1.00 98.69 200 LEU A O 1
ATOM 1529 N N . LYS A 1 201 ? 19.493 -6.897 -0.296 1.00 98.44 201 LYS A N 1
ATOM 1530 C CA . LYS A 1 201 ? 20.577 -7.410 0.552 1.00 98.44 201 LYS A CA 1
ATOM 1531 C C . LYS A 1 201 ? 20.932 -6.412 1.663 1.00 98.44 201 LYS A C 1
ATOM 1533 O O . LYS A 1 201 ? 20.993 -6.792 2.827 1.00 98.44 201 LYS A O 1
ATOM 1538 N N . ALA A 1 202 ? 21.125 -5.143 1.308 1.00 98.38 202 ALA A N 1
ATOM 1539 C CA . ALA A 1 202 ? 21.483 -4.098 2.264 1.00 98.38 202 ALA A CA 1
ATOM 1540 C C . ALA A 1 202 ? 20.346 -3.820 3.267 1.00 98.38 202 ALA A C 1
ATOM 1542 O O . ALA A 1 202 ? 20.610 -3.575 4.443 1.00 98.38 202 ALA A O 1
ATOM 1543 N N . ALA A 1 203 ? 19.085 -3.909 2.829 1.00 98.38 203 ALA A N 1
ATOM 1544 C CA . ALA A 1 203 ? 17.924 -3.810 3.710 1.00 98.38 203 ALA A CA 1
ATOM 1545 C C . ALA A 1 203 ? 17.893 -4.951 4.744 1.00 98.38 203 ALA A C 1
ATOM 1547 O O . ALA A 1 203 ? 17.735 -4.692 5.934 1.00 98.38 203 ALA A O 1
ATOM 1548 N N . LEU A 1 204 ? 18.125 -6.197 4.320 1.00 97.75 204 LEU A N 1
ATOM 1549 C CA . LEU A 1 204 ? 18.140 -7.368 5.208 1.00 97.75 204 LEU A CA 1
ATOM 1550 C C . LEU A 1 204 ? 19.332 -7.389 6.170 1.00 97.75 204 LEU A C 1
ATOM 1552 O O . LEU A 1 204 ? 19.219 -7.911 7.275 1.00 97.75 204 LEU A O 1
ATOM 1556 N N . GLU A 1 205 ? 20.465 -6.793 5.796 1.00 97.56 205 GLU A N 1
ATOM 1557 C CA . GLU A 1 205 ? 21.583 -6.573 6.722 1.00 97.56 205 GLU A CA 1
ATOM 1558 C C . GLU A 1 205 ? 21.221 -5.585 7.848 1.00 97.56 205 GLU A C 1
ATOM 1560 O O . GLU A 1 205 ? 21.793 -5.662 8.936 1.00 97.56 205 GLU A O 1
ATOM 1565 N N . LYS A 1 206 ? 20.281 -4.658 7.608 1.00 98.25 206 LYS A N 1
ATOM 1566 C CA . LYS A 1 206 ? 19.774 -3.714 8.620 1.00 98.25 206 LYS A CA 1
ATOM 1567 C C . LYS A 1 206 ? 18.606 -4.268 9.426 1.00 98.25 206 LYS A C 1
ATOM 1569 O O . LYS A 1 206 ? 18.568 -4.034 10.630 1.00 98.25 206 LYS A O 1
ATOM 1574 N N . ALA A 1 207 ? 17.695 -4.989 8.781 1.00 97.62 207 ALA A N 1
ATOM 1575 C CA . ALA A 1 207 ? 16.501 -5.569 9.386 1.00 97.62 207 ALA A CA 1
ATOM 1576 C C . ALA A 1 207 ? 16.419 -7.079 9.097 1.00 97.62 207 ALA A C 1
ATOM 1578 O O . ALA A 1 207 ? 15.610 -7.514 8.274 1.00 97.62 207 ALA A O 1
ATOM 1579 N N . PRO A 1 208 ? 17.258 -7.901 9.756 1.00 95.94 208 PRO A N 1
ATOM 1580 C CA . PRO A 1 208 ? 17.330 -9.340 9.488 1.00 95.94 208 PRO A CA 1
ATOM 1581 C C . PRO A 1 208 ? 16.055 -10.106 9.870 1.00 95.94 208 PRO A C 1
ATOM 1583 O O . PRO A 1 208 ? 15.832 -11.208 9.359 1.00 95.94 208 PRO A O 1
ATOM 1586 N N . ASP A 1 209 ? 15.236 -9.523 10.748 1.00 94.94 209 ASP A N 1
ATOM 1587 C CA . ASP A 1 209 ? 14.005 -10.114 11.279 1.00 94.94 209 ASP A CA 1
ATOM 1588 C C . ASP A 1 209 ? 12.733 -9.606 10.575 1.00 94.94 209 ASP A C 1
ATOM 1590 O O . ASP A 1 209 ? 11.635 -10.062 10.892 1.00 94.94 209 ASP A O 1
ATOM 1594 N N . ALA A 1 210 ? 12.861 -8.686 9.611 1.00 97.50 210 ALA A N 1
ATOM 1595 C CA . ALA A 1 210 ? 11.716 -8.171 8.866 1.00 97.50 210 ALA A CA 1
ATOM 1596 C C . ALA A 1 210 ? 11.035 -9.279 8.051 1.00 97.50 210 ALA A C 1
ATOM 1598 O O . ALA A 1 210 ? 11.696 -10.108 7.416 1.00 97.50 210 ALA A O 1
ATOM 1599 N N . MET A 1 211 ? 9.701 -9.251 8.003 1.00 98.31 211 MET A N 1
ATOM 1600 C CA . MET A 1 211 ? 8.931 -10.141 7.135 1.00 98.31 211 MET A CA 1
ATOM 1601 C C . MET A 1 211 ? 9.015 -9.667 5.682 1.00 98.31 211 MET A C 1
ATOM 1603 O O . MET A 1 211 ? 8.686 -8.526 5.370 1.00 98.31 211 MET A O 1
ATOM 1607 N N . ILE A 1 212 ? 9.409 -10.549 4.774 1.00 98.69 212 ILE A N 1
ATOM 1608 C CA . ILE A 1 212 ? 9.566 -10.273 3.347 1.00 98.69 212 ILE A CA 1
ATOM 1609 C C . ILE A 1 212 ? 8.334 -10.782 2.606 1.00 98.69 212 ILE A C 1
ATOM 1611 O O . ILE A 1 212 ? 8.001 -11.963 2.691 1.00 98.69 212 ILE A O 1
ATOM 1615 N N . TYR A 1 213 ? 7.689 -9.914 1.835 1.00 98.75 213 TYR A N 1
ATOM 1616 C CA . TYR A 1 213 ? 6.535 -10.255 1.012 1.00 98.75 213 TYR A CA 1
ATOM 1617 C C . TYR A 1 213 ? 6.863 -10.041 -0.457 1.00 98.75 213 TYR A C 1
ATOM 1619 O O . TYR A 1 213 ? 7.247 -8.944 -0.865 1.00 98.75 213 TYR A O 1
ATOM 1627 N N . LEU A 1 214 ? 6.697 -11.088 -1.258 1.00 98.62 214 LEU A N 1
ATOM 1628 C CA . LEU A 1 214 ? 6.947 -11.036 -2.693 1.00 98.62 214 LEU A CA 1
ATOM 1629 C C . LEU A 1 214 ? 6.197 -12.141 -3.428 1.00 98.62 214 LEU A C 1
ATOM 1631 O O . LEU A 1 214 ? 5.937 -13.211 -2.882 1.00 98.62 214 LEU A O 1
ATOM 1635 N N . HIS A 1 215 ? 5.901 -11.922 -4.702 1.00 98.44 215 HIS A N 1
ATOM 1636 C CA . HIS A 1 215 ? 5.371 -12.988 -5.539 1.00 98.44 215 HIS A CA 1
ATOM 1637 C C . HIS A 1 215 ? 6.456 -14.062 -5.796 1.00 98.44 215 HIS A C 1
ATOM 1639 O O . HIS A 1 215 ? 7.622 -13.695 -5.966 1.00 98.44 215 HIS A O 1
ATOM 1645 N N . PRO A 1 216 ? 6.123 -15.369 -5.885 1.00 96.31 216 PRO A N 1
ATOM 1646 C CA . PRO A 1 216 ? 7.097 -16.433 -6.175 1.00 96.31 216 PRO A CA 1
ATOM 1647 C C . PRO A 1 216 ? 7.983 -16.168 -7.397 1.00 96.31 216 PRO A C 1
ATOM 1649 O O . PRO A 1 216 ? 9.173 -16.475 -7.398 1.00 96.31 216 PRO A O 1
ATOM 1652 N N . ASP A 1 217 ? 7.408 -15.544 -8.424 1.00 97.38 217 ASP A N 1
ATOM 1653 C CA . ASP A 1 217 ? 8.114 -15.243 -9.668 1.00 97.38 217 ASP A CA 1
ATOM 1654 C C . ASP A 1 217 ? 9.053 -14.033 -9.572 1.00 97.38 217 ASP A C 1
ATOM 1656 O O . ASP A 1 217 ? 9.814 -13.791 -10.505 1.00 97.38 217 ASP A O 1
ATOM 1660 N N . ALA A 1 218 ? 9.073 -13.273 -8.473 1.00 97.50 218 ALA A N 1
ATOM 1661 C CA . ALA A 1 218 ? 9.941 -12.098 -8.350 1.00 97.50 218 ALA A CA 1
ATOM 1662 C C . ALA A 1 218 ? 11.437 -12.446 -8.516 1.00 97.50 218 ALA A C 1
ATOM 1664 O O . ALA A 1 218 ? 12.196 -11.665 -9.077 1.00 97.50 218 ALA A O 1
ATOM 1665 N N . ALA A 1 219 ? 11.865 -13.654 -8.138 1.00 95.88 219 ALA A N 1
ATOM 1666 C CA . ALA A 1 219 ? 13.252 -14.103 -8.308 1.00 95.88 219 ALA A CA 1
ATOM 1667 C C . ALA A 1 219 ? 13.570 -14.700 -9.700 1.00 95.88 219 ALA A C 1
ATOM 1669 O O . ALA A 1 219 ? 14.688 -15.172 -9.920 1.00 95.88 219 ALA A O 1
ATOM 1670 N N . LYS A 1 220 ? 12.615 -14.718 -10.645 1.00 95.62 220 LYS A N 1
ATOM 1671 C CA . LYS A 1 220 ? 12.864 -15.200 -12.013 1.00 95.62 220 LYS A CA 1
ATOM 1672 C C . LYS A 1 220 ? 13.908 -14.346 -12.732 1.00 95.62 220 LYS A C 1
ATOM 1674 O O . LYS A 1 220 ? 13.963 -13.123 -12.583 1.00 95.62 220 LYS A O 1
ATOM 1679 N N . ILE A 1 221 ? 14.703 -15.015 -13.563 1.00 96.56 221 ILE A N 1
ATOM 1680 C CA . ILE A 1 221 ? 15.605 -14.362 -14.510 1.00 96.56 221 ILE A CA 1
ATOM 1681 C C . ILE A 1 221 ? 14.755 -13.684 -15.584 1.00 96.56 221 ILE A C 1
ATOM 1683 O O . ILE A 1 221 ? 13.810 -14.277 -16.092 1.00 96.56 221 ILE A O 1
ATOM 1687 N N . ARG A 1 222 ? 15.102 -12.440 -15.908 1.00 97.19 222 ARG A N 1
ATOM 1688 C CA . ARG A 1 222 ? 14.379 -11.582 -16.844 1.00 97.19 222 ARG A CA 1
ATOM 1689 C C . ARG A 1 222 ? 15.355 -10.788 -17.676 1.00 97.19 222 ARG A C 1
ATOM 1691 O O . ARG A 1 222 ? 16.400 -10.360 -17.177 1.00 97.19 222 ARG A O 1
ATOM 1698 N N . TYR A 1 223 ? 14.965 -10.518 -18.909 1.00 97.81 223 TYR A N 1
ATOM 1699 C CA . TYR A 1 223 ? 15.727 -9.727 -19.857 1.00 97.81 223 TYR A CA 1
ATOM 1700 C C . TYR A 1 223 ? 14.869 -8.617 -20.446 1.00 97.81 223 TYR A C 1
ATOM 1702 O O . TYR A 1 223 ? 13.661 -8.760 -20.615 1.00 97.81 223 TYR A O 1
ATOM 1710 N N . SER A 1 224 ? 15.511 -7.516 -20.818 1.00 96.69 224 SER A N 1
ATOM 1711 C CA . SER A 1 224 ? 14.912 -6.504 -21.681 1.00 96.69 224 SER A CA 1
ATOM 1712 C C . SER A 1 224 ? 15.756 -6.310 -22.934 1.00 96.69 224 SER A C 1
ATOM 1714 O O . SER A 1 224 ? 16.984 -6.444 -22.911 1.00 96.69 224 SER A O 1
ATOM 1716 N N . ARG A 1 225 ? 15.106 -5.969 -24.049 1.00 94.12 225 ARG A N 1
ATOM 1717 C CA . ARG A 1 225 ? 15.778 -5.698 -25.324 1.00 94.12 225 ARG A CA 1
ATOM 1718 C C . ARG A 1 225 ? 15.253 -4.418 -25.957 1.00 94.12 225 ARG A C 1
ATOM 1720 O O . ARG A 1 225 ? 14.060 -4.272 -26.204 1.00 94.12 225 ARG A O 1
ATOM 1727 N N . LYS A 1 226 ? 16.173 -3.510 -26.286 1.00 89.81 226 LYS A N 1
ATOM 1728 C CA . LYS A 1 226 ? 15.897 -2.357 -27.159 1.00 89.81 226 LYS A CA 1
ATOM 1729 C C . LYS A 1 226 ? 16.203 -2.757 -28.614 1.00 89.81 226 LYS A C 1
ATOM 1731 O O . LYS A 1 226 ? 17.111 -3.564 -28.794 1.00 89.81 226 LYS A O 1
ATOM 1736 N N . PRO A 1 227 ? 15.513 -2.207 -29.636 1.00 83.75 227 PRO A N 1
ATOM 1737 C CA . PRO A 1 227 ? 15.600 -2.677 -31.029 1.00 83.75 227 PRO A CA 1
ATOM 1738 C C . PRO A 1 227 ? 17.017 -2.832 -31.609 1.00 83.75 227 PRO A C 1
ATOM 1740 O O . PRO A 1 227 ? 17.229 -3.677 -32.469 1.00 83.75 227 PRO A O 1
ATOM 1743 N N . GLU A 1 228 ? 17.987 -2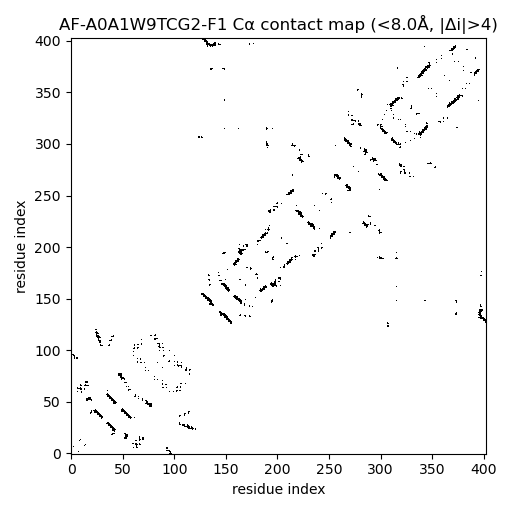.061 -31.112 1.00 88.31 228 GLU A N 1
ATOM 1744 C CA . GLU A 1 228 ? 19.369 -2.025 -31.617 1.00 88.31 228 GLU A CA 1
ATOM 1745 C C . GLU A 1 228 ? 20.417 -2.465 -30.580 1.00 88.31 228 GLU A C 1
ATOM 1747 O O . GLU A 1 228 ? 21.614 -2.253 -30.766 1.00 88.31 228 GLU A O 1
ATOM 1752 N N . LYS A 1 229 ? 19.992 -3.033 -29.446 1.00 91.69 229 LYS A N 1
ATOM 1753 C CA . LYS A 1 229 ? 20.900 -3.449 -28.369 1.00 91.69 229 LYS A CA 1
ATOM 1754 C C . LYS A 1 229 ? 20.734 -4.933 -28.066 1.00 91.69 229 LYS A C 1
ATOM 1756 O O . LYS A 1 229 ? 19.616 -5.442 -28.176 1.00 91.69 229 LYS A O 1
ATOM 1761 N N . PRO A 1 230 ? 21.809 -5.625 -27.648 1.00 93.06 230 PRO A N 1
ATOM 1762 C CA . PRO A 1 230 ? 21.665 -6.979 -27.149 1.00 93.06 230 PRO A CA 1
ATOM 1763 C C . PRO A 1 230 ? 20.714 -7.006 -25.935 1.00 93.06 230 PRO A C 1
ATOM 1765 O O . PRO A 1 230 ? 20.601 -6.003 -25.214 1.00 93.06 230 PRO A O 1
ATOM 1768 N N . PRO A 1 231 ? 20.028 -8.137 -25.707 1.00 95.62 231 PRO A N 1
ATOM 1769 C CA . PRO A 1 231 ? 19.313 -8.405 -24.466 1.00 95.62 231 PRO A CA 1
ATOM 1770 C C . PRO A 1 231 ? 20.213 -8.141 -23.255 1.00 95.62 231 PRO A C 1
ATOM 1772 O O . PRO A 1 231 ? 21.395 -8.487 -23.262 1.00 95.62 231 PRO A O 1
ATOM 1775 N N . HIS A 1 232 ? 19.662 -7.528 -22.215 1.00 95.81 232 HIS A N 1
ATOM 1776 C CA . HIS A 1 232 ? 20.362 -7.300 -20.951 1.00 95.81 232 HIS A CA 1
ATOM 1777 C C . HIS A 1 232 ? 19.491 -7.773 -19.788 1.00 95.81 232 HIS A C 1
ATOM 1779 O O . HIS A 1 232 ? 18.264 -7.665 -19.879 1.00 95.81 232 HIS A O 1
ATOM 1785 N N . PRO A 1 233 ? 20.095 -8.326 -18.721 1.00 96.62 233 PRO A N 1
ATOM 1786 C CA . PRO A 1 233 ? 19.343 -8.791 -17.571 1.00 96.62 233 PRO A CA 1
ATOM 1787 C C . PRO A 1 233 ? 18.693 -7.607 -16.859 1.00 96.62 233 PRO A C 1
ATOM 1789 O O . PRO A 1 233 ? 19.313 -6.557 -16.684 1.00 96.62 233 PRO A O 1
ATOM 1792 N N . VAL A 1 234 ? 17.448 -7.802 -16.442 1.00 97.62 234 VAL A N 1
ATOM 1793 C CA . VAL A 1 234 ? 16.690 -6.842 -15.631 1.00 97.62 234 VAL A CA 1
ATOM 1794 C C . VAL A 1 234 ? 16.119 -7.475 -14.361 1.00 97.62 234 VAL A C 1
ATOM 1796 O O . VAL A 1 234 ? 15.349 -6.839 -13.657 1.00 97.62 234 VAL A O 1
ATOM 1799 N N . SER A 1 235 ? 16.486 -8.720 -14.055 1.00 97.88 235 SER A N 1
ATOM 1800 C CA . SER A 1 235 ? 16.044 -9.447 -12.862 1.00 97.88 235 SER A CA 1
ATOM 1801 C C . SER A 1 235 ? 16.707 -8.975 -11.573 1.00 97.88 235 SER A C 1
ATOM 1803 O O . SER A 1 235 ? 17.776 -8.365 -11.597 1.00 97.88 235 SER A O 1
ATOM 1805 N N . MET A 1 236 ? 16.125 -9.387 -10.446 1.00 98.38 236 MET A N 1
ATOM 1806 C CA . MET A 1 236 ? 16.724 -9.310 -9.120 1.00 98.38 236 MET A CA 1
ATOM 1807 C C . MET A 1 236 ? 18.203 -9.737 -9.148 1.00 98.38 236 MET A C 1
ATOM 1809 O O . MET A 1 236 ? 18.529 -10.793 -9.709 1.00 98.38 236 MET A O 1
ATOM 1813 N N . PRO A 1 237 ? 19.121 -8.944 -8.560 1.00 98.06 237 PRO A N 1
ATOM 1814 C CA . PRO A 1 237 ? 20.530 -9.306 -8.522 1.00 98.06 237 PRO A CA 1
ATOM 1815 C C . PRO A 1 237 ? 20.758 -10.623 -7.780 1.00 98.06 237 PRO A C 1
ATOM 1817 O O . PRO A 1 237 ? 20.134 -10.892 -6.756 1.00 98.06 237 PRO A O 1
ATOM 1820 N N . GLN A 1 238 ? 21.722 -11.421 -8.244 1.00 97.19 238 GLN A N 1
ATOM 1821 C CA . GLN A 1 238 ? 22.013 -12.741 -7.671 1.00 97.19 238 GLN A CA 1
ATOM 1822 C C . GLN A 1 238 ? 22.286 -12.696 -6.158 1.00 97.19 238 GLN A C 1
ATOM 1824 O O . GLN A 1 238 ? 21.830 -13.570 -5.425 1.00 97.19 238 GLN A O 1
ATOM 1829 N N . ALA A 1 239 ? 22.993 -11.666 -5.681 1.00 97.56 239 ALA A N 1
ATOM 1830 C CA . ALA A 1 239 ? 23.260 -11.480 -4.255 1.00 97.56 239 ALA A CA 1
ATOM 1831 C C . ALA A 1 239 ? 21.966 -11.277 -3.442 1.00 97.56 239 ALA A C 1
ATOM 1833 O O . ALA A 1 239 ? 21.858 -11.779 -2.328 1.00 97.56 239 ALA A O 1
ATOM 1834 N N . CYS A 1 240 ? 20.973 -10.596 -4.016 1.00 98.12 240 CYS A N 1
ATOM 1835 C CA . CYS A 1 240 ? 19.661 -10.388 -3.405 1.00 98.12 240 CYS A CA 1
ATOM 1836 C C . CYS A 1 240 ? 18.835 -11.683 -3.412 1.00 98.12 240 CYS A C 1
ATOM 1838 O O . CYS A 1 240 ? 18.238 -12.023 -2.392 1.00 98.12 240 CYS A O 1
ATOM 1840 N N . CYS A 1 241 ? 18.878 -12.465 -4.502 1.00 97.50 241 CYS A N 1
ATOM 1841 C CA . CYS A 1 241 ? 18.280 -13.807 -4.545 1.00 97.50 241 CYS A CA 1
ATOM 1842 C C . CYS A 1 241 ? 18.881 -14.738 -3.481 1.00 97.50 241 CYS A C 1
ATOM 1844 O O . CYS A 1 241 ? 18.168 -15.541 -2.873 1.00 97.50 241 CYS A O 1
ATOM 1846 N N . GLN A 1 242 ? 20.191 -14.632 -3.238 1.00 96.94 242 GLN A N 1
ATOM 1847 C CA . GLN A 1 242 ? 20.865 -15.389 -2.189 1.00 96.94 242 GLN A CA 1
ATOM 1848 C C . GLN A 1 242 ? 20.370 -14.971 -0.798 1.00 96.94 242 GLN A C 1
ATOM 1850 O O . GLN A 1 242 ? 19.943 -15.835 -0.036 1.00 96.94 242 GLN A O 1
ATOM 1855 N N . SER A 1 243 ? 20.343 -13.669 -0.488 1.00 96.25 243 SER A N 1
ATOM 1856 C CA . SER A 1 243 ? 19.824 -13.175 0.797 1.00 96.25 243 SER A CA 1
ATOM 1857 C C . SER A 1 243 ? 18.361 -13.565 1.031 1.00 96.25 243 SER A C 1
ATOM 1859 O O . SER A 1 243 ? 17.995 -13.945 2.140 1.00 96.25 243 SER A O 1
ATOM 1861 N N . LEU A 1 244 ? 17.533 -13.547 -0.018 1.00 95.88 244 LEU A N 1
ATOM 1862 C CA . LEU A 1 244 ? 16.161 -14.048 0.048 1.00 95.88 244 LEU A CA 1
ATOM 1863 C C . LEU A 1 244 ? 16.125 -15.548 0.385 1.00 95.88 244 LEU A C 1
ATOM 1865 O O . LEU A 1 244 ? 15.377 -15.963 1.265 1.00 95.88 244 LEU A O 1
ATOM 1869 N N . SER A 1 245 ? 16.956 -16.358 -0.276 1.00 95.19 245 SER A N 1
ATOM 1870 C CA . SER A 1 245 ? 17.034 -17.807 -0.034 1.00 95.19 245 SER A CA 1
ATOM 1871 C C . SER A 1 245 ? 17.474 -18.136 1.397 1.00 95.19 245 SER A C 1
ATOM 1873 O O . SER A 1 245 ? 17.002 -19.109 1.977 1.00 95.19 245 SER A O 1
ATOM 1875 N N . GLU A 1 246 ? 18.338 -17.309 1.988 1.00 94.69 246 GLU A N 1
ATOM 1876 C CA . GLU A 1 246 ? 18.770 -17.414 3.387 1.00 94.69 246 GLU A CA 1
ATOM 1877 C C . GLU A 1 246 ? 17.679 -16.983 4.387 1.00 94.69 246 GLU A C 1
ATOM 1879 O O . GLU A 1 246 ? 17.679 -17.438 5.533 1.00 94.69 246 GLU A O 1
ATOM 1884 N N . ALA A 1 247 ? 16.732 -16.136 3.969 1.00 92.50 247 ALA A N 1
ATOM 1885 C CA . ALA A 1 247 ? 15.591 -15.711 4.783 1.00 92.50 247 ALA A CA 1
ATOM 1886 C C . ALA A 1 247 ? 14.448 -16.744 4.810 1.00 92.50 247 ALA A C 1
ATOM 1888 O O . ALA A 1 247 ? 13.749 -16.852 5.819 1.00 92.50 247 ALA A O 1
ATOM 1889 N N . VAL A 1 248 ? 14.280 -17.545 3.749 1.00 91.25 248 VAL A N 1
ATOM 1890 C CA . VAL A 1 248 ? 13.255 -18.607 3.670 1.00 91.25 248 VAL A CA 1
ATOM 1891 C C . VAL A 1 248 ? 13.290 -19.572 4.869 1.00 91.25 248 VAL A C 1
ATOM 1893 O O . VAL A 1 248 ? 12.258 -19.716 5.526 1.00 91.25 248 VAL A O 1
ATOM 1896 N N . PRO A 1 249 ? 14.423 -20.217 5.227 1.00 89.31 249 PRO A N 1
ATOM 1897 C CA . PRO A 1 249 ? 14.455 -21.165 6.344 1.00 89.31 249 PRO A CA 1
ATOM 1898 C C . PRO A 1 249 ? 14.237 -20.508 7.715 1.00 89.31 249 PRO A C 1
ATOM 1900 O O . PRO A 1 249 ? 13.945 -21.217 8.674 1.00 89.31 249 PRO A O 1
ATOM 1903 N N . LYS A 1 250 ? 14.353 -19.175 7.822 1.00 91.38 250 LYS A N 1
ATOM 1904 C CA . LYS A 1 250 ? 14.046 -18.428 9.053 1.00 91.38 250 LYS A CA 1
ATOM 1905 C C . LYS A 1 250 ? 12.541 -18.241 9.273 1.00 91.38 250 LYS A C 1
ATOM 1907 O O . LYS A 1 250 ? 12.141 -17.866 10.365 1.00 91.38 250 LYS A O 1
ATOM 1912 N N . GLY A 1 251 ? 11.714 -18.512 8.258 1.00 89.62 251 GLY A N 1
ATOM 1913 C CA . GLY A 1 251 ? 10.270 -18.275 8.306 1.00 89.62 251 GLY A CA 1
ATOM 1914 C C . GLY A 1 251 ? 9.863 -16.831 7.995 1.00 89.62 251 GLY A C 1
ATOM 1915 O O . GLY A 1 251 ? 8.691 -16.498 8.131 1.00 89.62 251 GLY A O 1
ATOM 1916 N N . ASN A 1 252 ? 10.798 -15.996 7.526 1.00 92.69 252 ASN A N 1
ATOM 1917 C CA . ASN A 1 252 ? 10.576 -14.564 7.299 1.00 92.69 252 ASN A CA 1
ATOM 1918 C C . ASN A 1 252 ? 10.113 -14.243 5.869 1.00 92.69 252 ASN A C 1
ATOM 1920 O O . ASN A 1 252 ? 10.167 -13.091 5.463 1.00 92.69 252 ASN A O 1
ATOM 1924 N N . VAL A 1 253 ? 9.691 -15.229 5.071 1.00 97.62 253 VAL A N 1
ATOM 1925 C CA . VAL A 1 253 ? 9.265 -15.022 3.675 1.00 97.62 253 VAL A CA 1
ATOM 1926 C C . VAL A 1 253 ? 7.817 -15.457 3.495 1.00 97.62 253 VAL A C 1
ATOM 1928 O O . VAL A 1 253 ? 7.461 -16.599 3.781 1.00 97.62 253 VAL A O 1
ATOM 1931 N N . VAL A 1 254 ? 6.992 -14.554 2.969 1.00 97.50 254 VAL A N 1
ATOM 1932 C CA . VAL A 1 254 ? 5.596 -14.794 2.604 1.00 97.50 254 VAL A CA 1
ATOM 1933 C C . VAL A 1 254 ? 5.439 -14.595 1.104 1.00 97.50 254 VAL A C 1
ATOM 1935 O O . VAL A 1 254 ? 5.625 -13.498 0.575 1.00 97.50 254 VAL A O 1
ATOM 1938 N N . TYR A 1 255 ? 5.061 -15.666 0.415 1.00 97.56 255 TYR A N 1
ATOM 1939 C CA . TYR A 1 255 ? 4.785 -15.608 -1.012 1.00 97.56 255 TYR A CA 1
ATOM 1940 C C . TYR A 1 255 ? 3.375 -15.079 -1.289 1.00 97.56 255 TYR A C 1
ATOM 1942 O O . TYR A 1 255 ? 2.399 -15.583 -0.734 1.00 97.56 255 TYR A O 1
ATOM 1950 N N . THR A 1 256 ? 3.265 -14.078 -2.161 1.00 95.75 256 THR A N 1
ATOM 1951 C CA . THR A 1 256 ? 2.009 -13.378 -2.472 1.00 95.75 256 THR A CA 1
ATOM 1952 C C . THR A 1 256 ? 1.462 -13.748 -3.853 1.00 95.75 256 THR A C 1
ATOM 1954 O O . THR A 1 256 ? 1.251 -12.893 -4.704 1.00 95.75 256 THR A O 1
ATOM 1957 N N . ASP A 1 257 ? 1.195 -15.036 -4.088 1.00 94.25 257 ASP A N 1
ATOM 1958 C CA . ASP A 1 257 ? 0.534 -15.549 -5.310 1.00 94.25 257 ASP A CA 1
ATOM 1959 C C . ASP A 1 257 ? -0.979 -15.239 -5.382 1.00 94.25 257 ASP A C 1
ATOM 1961 O O . ASP A 1 257 ? -1.659 -15.522 -6.370 1.00 94.25 257 ASP A O 1
ATOM 1965 N N . LYS A 1 258 ? -1.502 -14.612 -4.328 1.00 94.00 258 LYS A N 1
ATOM 1966 C CA . LYS A 1 258 ? -2.878 -14.147 -4.145 1.00 94.00 258 LYS A CA 1
ATOM 1967 C C . LYS A 1 258 ? -2.883 -12.906 -3.238 1.00 94.00 258 LYS A C 1
ATOM 1969 O O . LYS A 1 258 ? -1.862 -12.627 -2.604 1.00 94.00 258 LYS A O 1
ATOM 1974 N N . PRO A 1 259 ? -4.012 -12.178 -3.123 1.00 96.06 259 PRO A N 1
ATOM 1975 C CA . PRO A 1 259 ? -4.122 -11.071 -2.181 1.00 96.06 259 PRO A CA 1
ATOM 1976 C C . PRO A 1 259 ? -3.726 -11.486 -0.766 1.00 96.06 259 PRO A C 1
ATOM 1978 O O . PRO A 1 259 ? -4.238 -12.478 -0.240 1.00 96.06 259 PRO A O 1
ATOM 1981 N N . GLN A 1 260 ? -2.848 -10.703 -0.145 1.00 93.94 260 GLN A N 1
ATOM 1982 C CA . GLN A 1 260 ? -2.280 -11.010 1.161 1.00 93.94 260 GLN A CA 1
ATOM 1983 C C . GLN A 1 260 ? -2.440 -9.814 2.093 1.00 93.94 260 GLN A C 1
ATOM 1985 O O . GLN A 1 260 ? -1.875 -8.746 1.862 1.00 93.94 260 GLN A O 1
ATOM 1990 N N . ARG A 1 261 ? -3.196 -9.997 3.179 1.00 90.31 261 ARG A N 1
ATOM 1991 C CA . ARG A 1 261 ? -3.253 -9.010 4.261 1.00 90.31 261 ARG A CA 1
ATOM 1992 C C . ARG A 1 261 ? -1.960 -9.101 5.075 1.00 90.31 261 ARG A C 1
ATOM 1994 O O . ARG A 1 261 ? -1.555 -10.199 5.451 1.00 90.31 261 ARG A O 1
ATOM 2001 N N . ILE A 1 262 ? -1.335 -7.954 5.318 1.00 89.69 262 ILE A N 1
ATOM 2002 C CA . ILE A 1 262 ? -0.084 -7.840 6.080 1.00 89.69 262 ILE A CA 1
ATOM 2003 C C . ILE A 1 262 ? -0.422 -7.414 7.510 1.00 89.69 262 ILE A C 1
ATOM 2005 O O . ILE A 1 262 ? -0.099 -8.107 8.468 1.00 89.69 262 ILE A O 1
ATOM 2009 N N . TYR A 1 263 ? -1.172 -6.316 7.634 1.00 87.94 263 TYR A N 1
ATOM 2010 C CA . TYR A 1 263 ? -1.658 -5.757 8.897 1.00 87.94 263 TYR A CA 1
ATOM 2011 C C . TYR A 1 263 ? -3.133 -5.332 8.763 1.00 87.94 263 TYR A C 1
ATOM 2013 O O . TYR A 1 263 ? -3.679 -5.291 7.651 1.00 87.94 263 TYR A O 1
ATOM 2021 N N . PRO A 1 264 ? -3.824 -4.990 9.865 1.00 80.62 264 PRO A N 1
ATOM 2022 C CA . PRO A 1 264 ? -5.144 -4.367 9.793 1.00 80.62 264 PRO A CA 1
ATOM 2023 C C . PRO A 1 264 ? -5.147 -3.111 8.900 1.00 80.62 264 PRO A C 1
ATOM 2025 O O . PRO A 1 264 ? -4.499 -2.103 9.182 1.00 80.62 264 PRO A O 1
ATOM 2028 N N . GLY A 1 265 ? -5.898 -3.170 7.799 1.00 85.38 265 GLY A N 1
ATOM 2029 C CA . GLY A 1 265 ? -5.954 -2.113 6.785 1.00 85.38 265 GLY A CA 1
ATOM 2030 C C . GLY A 1 265 ? -4.757 -2.028 5.829 1.00 85.38 265 GLY A C 1
ATOM 2031 O O . GLY A 1 265 ? -4.706 -1.073 5.072 1.00 85.38 265 GLY A O 1
ATOM 2032 N N . VAL A 1 266 ? -3.822 -2.987 5.833 1.00 94.06 266 VAL A N 1
ATOM 2033 C CA . VAL A 1 266 ? -2.685 -3.038 4.892 1.00 94.06 266 VAL A CA 1
ATOM 2034 C C . VAL A 1 266 ? -2.682 -4.373 4.156 1.00 94.06 266 VAL A C 1
ATOM 2036 O O . VAL A 1 266 ? -2.682 -5.433 4.792 1.00 94.06 266 VAL A O 1
ATOM 2039 N N . MET A 1 267 ? -2.659 -4.351 2.825 1.00 95.56 267 MET A N 1
ATOM 2040 C CA . MET A 1 267 ? -2.609 -5.571 2.017 1.00 95.56 267 MET A CA 1
ATOM 2041 C C . MET A 1 267 ? -1.827 -5.401 0.717 1.00 95.56 267 MET A C 1
ATOM 2043 O O . MET A 1 267 ? -1.806 -4.324 0.133 1.00 95.56 267 MET A O 1
ATOM 2047 N N . LEU A 1 268 ? -1.252 -6.496 0.229 1.00 98.25 268 LEU A N 1
ATOM 2048 C CA . LEU A 1 268 ? -0.764 -6.616 -1.140 1.00 98.25 268 LEU A CA 1
ATOM 2049 C C . LEU A 1 268 ? -1.834 -7.257 -2.020 1.00 98.25 268 LEU A C 1
ATOM 2051 O O . LEU A 1 268 ? -2.563 -8.154 -1.585 1.00 98.25 268 LEU A O 1
ATOM 2055 N N . THR A 1 269 ? -1.916 -6.821 -3.274 1.00 98.06 269 THR A N 1
ATOM 2056 C CA . THR A 1 269 ? -2.880 -7.365 -4.243 1.00 98.06 269 THR A CA 1
ATOM 2057 C C . THR A 1 269 ? -2.574 -8.802 -4.665 1.00 98.06 269 THR A C 1
ATOM 2059 O O . THR A 1 269 ? -3.477 -9.491 -5.142 1.00 98.06 269 THR A O 1
ATOM 2062 N N . GLY A 1 270 ? -1.319 -9.248 -4.536 1.00 97.50 270 GLY A N 1
ATOM 2063 C CA . GLY A 1 270 ? -0.802 -10.349 -5.353 1.00 97.50 270 GLY A CA 1
ATOM 2064 C C . GLY A 1 270 ? -0.889 -10.004 -6.851 1.00 97.50 270 GLY A C 1
ATOM 2065 O O . GLY A 1 270 ? -1.019 -8.818 -7.186 1.00 97.50 270 GLY A O 1
ATOM 2066 N N . PRO A 1 271 ? -0.882 -11.005 -7.751 1.00 97.88 271 PRO A N 1
ATOM 2067 C CA . PRO A 1 271 ? -0.963 -10.788 -9.192 1.00 97.88 271 PRO A CA 1
ATOM 2068 C C . PRO A 1 271 ? -2.201 -9.988 -9.585 1.00 97.88 271 PRO A C 1
ATOM 2070 O O . PRO A 1 271 ? -3.330 -10.344 -9.229 1.00 97.88 271 PRO A O 1
ATOM 2073 N N . ILE A 1 272 ? -2.004 -8.923 -10.358 1.00 98.38 272 ILE A N 1
ATOM 2074 C CA . ILE A 1 272 ? -3.094 -8.060 -10.818 1.00 98.38 272 ILE A CA 1
ATOM 2075 C C . ILE A 1 272 ? -3.680 -8.613 -12.132 1.00 98.38 272 ILE A C 1
ATOM 2077 O O . ILE A 1 272 ? -2.973 -8.725 -13.139 1.00 98.38 272 ILE A O 1
ATOM 2081 N N . PRO A 1 273 ? -4.987 -8.943 -12.186 1.00 96.81 273 PRO A N 1
ATOM 2082 C CA . PRO A 1 273 ? -5.609 -9.437 -13.410 1.00 96.81 273 PRO A CA 1
ATOM 2083 C C . PRO A 1 273 ? -5.610 -8.390 -14.532 1.00 96.81 273 PRO A C 1
ATOM 2085 O O . PRO A 1 273 ? -6.187 -7.310 -14.398 1.00 96.81 273 PRO A O 1
ATOM 2088 N N . ARG A 1 274 ? -5.041 -8.747 -15.686 1.00 95.38 274 ARG A N 1
ATOM 2089 C CA . ARG A 1 274 ? -5.018 -7.898 -16.887 1.00 95.38 274 ARG A CA 1
ATOM 2090 C C . ARG A 1 274 ? -6.310 -8.048 -17.686 1.00 95.38 274 ARG A C 1
ATOM 2092 O O . ARG A 1 274 ? -6.431 -8.955 -18.509 1.00 95.38 274 ARG A O 1
ATOM 2099 N N . VAL A 1 275 ? -7.274 -7.164 -17.444 1.00 94.81 275 VAL A N 1
ATOM 2100 C CA . VAL A 1 275 ? -8.579 -7.165 -18.133 1.00 94.81 275 VAL A CA 1
ATOM 2101 C C . VAL A 1 275 ? -8.698 -6.064 -19.188 1.00 94.81 275 VAL A C 1
ATOM 2103 O O . VAL A 1 275 ? -9.496 -6.188 -20.116 1.00 94.81 275 VAL A O 1
ATOM 2106 N N . MET A 1 276 ? -7.896 -5.004 -19.077 1.00 94.50 276 MET A N 1
ATOM 2107 C CA . MET A 1 276 ? -7.872 -3.896 -20.029 1.00 94.50 276 MET A CA 1
ATOM 2108 C C . MET A 1 276 ? -6.918 -4.189 -21.190 1.00 94.50 276 MET A C 1
ATOM 2110 O O . MET A 1 276 ? -5.710 -4.299 -21.006 1.00 94.50 276 MET A O 1
ATOM 2114 N N . ASN A 1 277 ? -7.456 -4.269 -22.409 1.00 92.69 277 ASN A N 1
ATOM 2115 C CA . ASN A 1 277 ? -6.696 -4.603 -23.623 1.00 92.69 277 ASN A CA 1
ATOM 2116 C C . ASN A 1 277 ? -5.772 -3.484 -24.142 1.00 92.69 277 ASN A C 1
ATOM 2118 O O . ASN A 1 277 ? -5.043 -3.693 -25.107 1.00 92.69 277 ASN A O 1
ATOM 2122 N N . TYR A 1 278 ? -5.836 -2.295 -23.541 1.00 91.81 278 TYR A N 1
ATOM 2123 C CA . TYR A 1 278 ? -4.988 -1.145 -23.860 1.00 91.81 278 TYR A CA 1
ATOM 2124 C C . TYR A 1 278 ? -3.844 -0.953 -22.855 1.00 91.81 278 TYR A C 1
ATOM 2126 O O . TYR A 1 278 ? -3.074 -0.004 -22.998 1.00 91.81 278 TYR A O 1
ATOM 2134 N N . GLU A 1 279 ? -3.744 -1.817 -21.841 1.00 93.81 279 GLU A N 1
ATOM 2135 C CA . GLU A 1 279 ? -2.607 -1.843 -20.927 1.00 93.81 279 GLU A CA 1
ATOM 2136 C C . GLU A 1 279 ? -1.630 -2.947 -21.333 1.00 93.81 279 GLU A C 1
ATOM 2138 O O . GLU A 1 279 ? -2.010 -4.087 -21.603 1.00 93.81 279 GLU A O 1
ATOM 2143 N N . ASP A 1 280 ? -0.355 -2.584 -21.376 1.00 93.19 280 ASP A N 1
ATOM 2144 C CA . ASP A 1 280 ? 0.770 -3.456 -21.685 1.00 93.19 280 ASP A CA 1
ATOM 2145 C C . ASP A 1 280 ? 1.764 -3.450 -20.514 1.00 93.19 280 ASP A C 1
ATOM 2147 O O . ASP A 1 280 ? 1.582 -2.739 -19.525 1.00 93.19 280 ASP A O 1
ATOM 2151 N N . THR A 1 281 ? 2.818 -4.256 -20.613 1.00 92.25 281 THR A N 1
ATOM 2152 C CA . THR A 1 281 ? 3.916 -4.313 -19.635 1.00 92.25 281 THR A CA 1
ATOM 2153 C C . THR A 1 281 ? 4.778 -3.050 -19.632 1.00 92.25 281 THR A C 1
ATOM 2155 O O . THR A 1 281 ? 5.680 -2.933 -18.813 1.00 92.25 281 THR A O 1
ATOM 2158 N N . GLY A 1 282 ? 4.539 -2.098 -20.540 1.00 89.19 282 GLY A N 1
ATOM 2159 C CA . GLY A 1 282 ? 5.294 -0.857 -20.669 1.00 89.19 282 GLY A CA 1
ATOM 2160 C C . GLY A 1 282 ? 6.662 -0.995 -21.346 1.00 89.19 282 GLY A C 1
ATOM 2161 O O . GLY A 1 282 ? 7.364 0.004 -21.513 1.00 89.19 282 GLY A O 1
ATOM 2162 N N . GLY A 1 283 ? 7.038 -2.201 -21.776 1.00 90.38 283 GLY A N 1
ATOM 2163 C CA . GLY A 1 283 ? 8.310 -2.465 -22.440 1.00 90.38 283 GLY A CA 1
ATOM 2164 C C . GLY A 1 283 ? 8.427 -3.884 -22.993 1.00 90.38 283 GLY A C 1
ATOM 2165 O O . GLY A 1 283 ? 7.562 -4.733 -22.782 1.00 90.38 283 GLY A O 1
ATOM 2166 N N . ALA A 1 284 ? 9.515 -4.128 -23.723 1.00 93.81 284 ALA A N 1
ATOM 2167 C CA . ALA A 1 284 ? 9.864 -5.446 -24.239 1.00 93.81 284 ALA A CA 1
ATOM 2168 C C . ALA A 1 284 ? 10.681 -6.208 -23.183 1.00 93.81 284 ALA A C 1
ATOM 2170 O O . ALA A 1 284 ? 11.882 -5.958 -23.023 1.00 93.81 284 ALA A O 1
ATOM 2171 N N . PHE A 1 285 ? 9.998 -7.096 -22.463 1.00 96.50 285 PHE A N 1
ATOM 2172 C CA . PHE A 1 285 ? 10.543 -7.938 -21.400 1.00 96.50 285 PHE A CA 1
ATOM 2173 C C . PHE A 1 285 ? 10.388 -9.411 -21.765 1.00 96.50 285 PHE A C 1
ATOM 2175 O O . PHE A 1 285 ? 9.429 -9.777 -22.451 1.00 96.50 285 PHE A O 1
ATOM 2182 N N . TYR A 1 286 ? 11.341 -10.236 -21.340 1.00 97.69 286 TYR A N 1
ATOM 2183 C CA . TYR A 1 286 ? 11.455 -11.627 -21.762 1.00 97.69 286 TYR A CA 1
ATOM 2184 C C . TYR A 1 286 ? 11.983 -12.528 -20.644 1.00 97.69 286 TYR A C 1
ATOM 2186 O O . TYR A 1 286 ? 12.859 -12.118 -19.881 1.00 97.69 286 TYR A O 1
ATOM 2194 N N . ASP A 1 287 ? 11.503 -13.771 -20.614 1.00 96.19 287 ASP A N 1
ATOM 2195 C CA . ASP A 1 287 ? 11.953 -14.822 -19.688 1.00 96.19 287 ASP A CA 1
ATOM 2196 C C . ASP A 1 287 ? 13.243 -15.521 -20.169 1.00 96.19 287 ASP A C 1
ATOM 2198 O O . ASP A 1 287 ? 13.859 -16.298 -19.439 1.00 96.19 287 ASP A O 1
ATOM 2202 N N . ASP A 1 288 ? 13.668 -15.259 -21.409 1.00 95.94 288 ASP A N 1
ATOM 2203 C CA . ASP A 1 288 ? 14.817 -15.887 -22.054 1.00 95.94 288 ASP A CA 1
ATOM 2204 C C . ASP A 1 288 ? 15.752 -14.869 -22.723 1.00 95.94 288 ASP A C 1
ATOM 2206 O O . ASP A 1 288 ? 15.336 -13.813 -23.205 1.00 95.94 288 ASP A O 1
ATOM 2210 N N . PHE A 1 289 ? 17.041 -15.211 -22.793 1.00 95.12 289 PHE A N 1
ATOM 2211 C CA . PHE A 1 289 ? 18.049 -14.344 -23.403 1.00 95.12 289 PHE A CA 1
ATOM 2212 C C . PHE A 1 289 ? 17.772 -14.103 -24.894 1.00 95.12 289 PHE A C 1
ATOM 2214 O O . PHE A 1 289 ? 17.922 -12.982 -25.365 1.00 95.12 289 PHE A O 1
ATOM 2221 N N . GLU A 1 290 ? 17.282 -15.106 -25.628 1.00 95.50 290 GLU A N 1
ATOM 2222 C CA . GLU A 1 290 ? 16.968 -14.988 -27.062 1.00 95.50 290 GLU A CA 1
ATOM 2223 C C . GLU A 1 290 ? 15.757 -14.078 -27.347 1.00 95.50 290 GLU A C 1
ATOM 2225 O O . GLU A 1 290 ? 15.505 -13.705 -28.499 1.00 95.50 290 GLU A O 1
ATOM 2230 N N . CYS A 1 291 ? 15.041 -13.650 -26.299 1.00 95.06 291 CYS A N 1
ATOM 2231 C CA . CYS A 1 291 ? 13.865 -12.791 -26.374 1.00 95.06 291 CYS A CA 1
ATOM 2232 C C . CYS A 1 291 ? 12.744 -13.403 -27.228 1.00 95.06 291 CYS A C 1
ATOM 2234 O O . CYS A 1 291 ? 12.150 -12.731 -28.082 1.00 95.06 291 CYS A O 1
ATOM 2236 N N . THR A 1 292 ? 12.480 -14.692 -27.010 1.00 95.88 292 THR A N 1
ATOM 2237 C CA . THR A 1 292 ? 11.435 -15.469 -27.691 1.00 95.88 292 THR A CA 1
ATOM 2238 C C . THR A 1 292 ? 10.206 -15.710 -26.817 1.00 95.88 292 THR A C 1
ATOM 2240 O O . THR A 1 292 ? 9.124 -15.956 -27.351 1.00 95.88 292 THR A O 1
ATOM 2243 N N . LEU A 1 293 ? 10.343 -15.579 -25.496 1.00 96.00 293 LEU A N 1
ATOM 2244 C CA . LEU A 1 293 ? 9.297 -15.773 -24.498 1.00 96.00 293 LEU A CA 1
ATOM 2245 C C . LEU A 1 293 ? 8.996 -14.439 -23.803 1.00 96.00 293 LEU A C 1
ATOM 2247 O O . LEU A 1 293 ? 9.734 -14.047 -22.903 1.00 96.00 293 LEU A O 1
ATOM 2251 N N . PRO A 1 294 ? 7.948 -13.703 -24.219 1.00 96.19 294 PRO A N 1
ATOM 2252 C CA . PRO A 1 294 ? 7.595 -12.435 -23.591 1.00 96.19 294 PRO A CA 1
ATOM 2253 C C . PRO A 1 294 ? 7.204 -12.613 -22.120 1.00 96.19 294 PRO A C 1
ATOM 2255 O O . PRO A 1 294 ? 6.296 -13.390 -21.815 1.00 96.19 294 PRO A O 1
ATOM 2258 N N . ASP A 1 295 ? 7.822 -11.834 -21.234 1.00 96.81 295 ASP A N 1
ATOM 2259 C CA . ASP A 1 295 ? 7.457 -11.781 -19.819 1.00 96.81 295 ASP A CA 1
ATOM 2260 C C . ASP A 1 295 ? 6.228 -10.875 -19.639 1.00 96.81 295 ASP A C 1
ATOM 2262 O O . ASP A 1 295 ? 6.198 -9.718 -20.070 1.00 96.81 295 ASP A O 1
ATOM 2266 N N . ARG A 1 296 ? 5.182 -11.415 -19.005 1.00 95.19 296 ARG A N 1
ATOM 2267 C CA . ARG A 1 296 ? 3.953 -10.677 -18.669 1.00 95.19 296 ARG A CA 1
ATOM 2268 C C . ARG A 1 296 ? 4.015 -10.008 -17.299 1.00 95.19 296 ARG A C 1
ATOM 2270 O O . ARG A 1 296 ? 3.049 -9.328 -16.944 1.00 95.19 296 ARG A O 1
ATOM 2277 N N . ILE A 1 297 ? 5.108 -10.198 -16.565 1.00 96.81 297 ILE A N 1
ATOM 2278 C CA . ILE A 1 297 ? 5.400 -9.620 -15.254 1.00 96.81 297 ILE A CA 1
ATOM 2279 C C . ILE A 1 297 ? 4.241 -9.916 -14.304 1.00 96.81 297 ILE A C 1
ATOM 2281 O O . ILE A 1 297 ? 3.563 -9.026 -13.795 1.00 96.81 297 ILE A O 1
ATOM 2285 N N . VAL A 1 298 ? 3.920 -11.206 -14.183 1.00 97.00 298 VAL A N 1
ATOM 2286 C CA . VAL A 1 298 ? 2.785 -11.696 -13.378 1.00 97.00 298 VAL A CA 1
ATOM 2287 C C . VAL A 1 298 ? 2.991 -11.475 -11.881 1.00 97.00 298 VAL A C 1
ATOM 2289 O O . VAL A 1 298 ? 2.036 -11.535 -11.116 1.00 97.00 298 VAL A O 1
ATOM 2292 N N . ASP A 1 299 ? 4.232 -11.209 -11.482 1.00 98.06 299 ASP A N 1
ATOM 2293 C CA . ASP A 1 299 ? 4.642 -10.833 -10.139 1.00 98.06 299 ASP A CA 1
ATOM 2294 C C . ASP A 1 299 ? 4.333 -9.382 -9.764 1.00 98.06 299 ASP A C 1
ATOM 2296 O O . ASP A 1 299 ? 4.445 -9.055 -8.586 1.00 98.06 299 ASP A O 1
ATOM 2300 N N . ASP A 1 300 ? 3.927 -8.536 -10.718 1.00 98.38 300 ASP A N 1
ATOM 2301 C CA . ASP A 1 300 ? 3.531 -7.153 -10.442 1.00 98.38 300 ASP A CA 1
ATOM 2302 C C . ASP A 1 300 ? 2.315 -7.100 -9.506 1.00 98.38 300 ASP A C 1
ATOM 2304 O O . ASP A 1 300 ? 1.225 -7.598 -9.814 1.00 98.38 300 ASP A O 1
ATOM 2308 N N . GLN A 1 301 ? 2.527 -6.465 -8.356 1.00 98.69 301 GLN A N 1
ATOM 2309 C CA . GLN A 1 301 ? 1.540 -6.257 -7.306 1.00 98.69 301 GLN A CA 1
ATOM 2310 C C . GLN A 1 301 ? 1.613 -4.831 -6.750 1.00 98.69 301 GLN A C 1
ATOM 2312 O O . GLN A 1 301 ? 2.645 -4.161 -6.808 1.00 98.69 301 GLN A O 1
ATOM 2317 N N . ALA A 1 302 ? 0.504 -4.373 -6.175 1.00 98.62 302 ALA A N 1
ATOM 2318 C CA . ALA A 1 302 ? 0.397 -3.076 -5.520 1.00 98.62 302 ALA A CA 1
ATOM 2319 C C . ALA A 1 302 ? 0.136 -3.238 -4.020 1.00 98.62 302 ALA A C 1
ATOM 2321 O O . ALA A 1 302 ? -0.453 -4.228 -3.574 1.00 98.62 302 ALA A O 1
ATOM 2322 N N . LEU A 1 303 ? 0.544 -2.232 -3.251 1.00 98.69 303 LEU A N 1
ATOM 2323 C CA . LEU A 1 303 ? 0.230 -2.106 -1.834 1.00 98.69 303 LEU A CA 1
ATOM 2324 C C . LEU A 1 303 ? -1.018 -1.236 -1.667 1.00 98.69 303 LEU A C 1
ATOM 2326 O O . LEU A 1 303 ? -1.110 -0.142 -2.219 1.00 98.69 303 LEU A O 1
ATOM 2330 N N . LEU A 1 304 ? -1.980 -1.735 -0.898 1.00 98.12 304 LEU A N 1
ATOM 2331 C CA . LEU A 1 304 ? -3.229 -1.059 -0.573 1.00 98.12 304 LEU A CA 1
ATOM 2332 C C . LEU A 1 304 ? -3.260 -0.745 0.923 1.00 98.12 304 LEU A C 1
ATOM 2334 O O . LEU A 1 304 ? -3.075 -1.646 1.748 1.00 98.12 304 LEU A O 1
ATOM 2338 N N . ILE A 1 305 ? -3.526 0.516 1.263 1.00 96.00 305 ILE A N 1
ATOM 2339 C CA . ILE A 1 305 ? -3.653 0.984 2.647 1.00 96.00 305 ILE A CA 1
ATOM 2340 C C . ILE A 1 305 ? -5.013 1.666 2.826 1.00 96.00 305 ILE A C 1
ATOM 2342 O O . ILE A 1 305 ? -5.363 2.606 2.115 1.00 96.00 305 ILE A O 1
ATOM 2346 N N . GLU A 1 306 ? -5.806 1.163 3.768 1.00 90.75 306 GLU A N 1
ATOM 2347 C CA . GLU A 1 306 ? -7.135 1.675 4.098 1.00 90.75 306 GLU A CA 1
ATOM 2348 C C . GLU A 1 306 ? -7.038 2.881 5.047 1.00 90.75 306 GLU A C 1
ATOM 2350 O O . GLU A 1 306 ? -6.750 2.717 6.240 1.00 90.75 306 GLU A O 1
ATOM 2355 N N . MET A 1 307 ? -7.374 4.068 4.537 1.00 89.06 307 MET A N 1
ATOM 2356 C CA . MET A 1 307 ? -7.441 5.321 5.296 1.00 89.06 307 MET A CA 1
ATOM 2357 C C . MET A 1 307 ? -8.892 5.824 5.427 1.00 89.06 307 MET A C 1
ATOM 2359 O O . MET A 1 307 ? -9.751 5.441 4.628 1.00 89.06 307 MET A O 1
ATOM 2363 N N . PRO A 1 308 ? -9.210 6.688 6.410 1.00 83.25 308 PRO A N 1
ATOM 2364 C CA . PRO A 1 308 ? -10.532 7.320 6.552 1.00 83.25 308 PRO A CA 1
ATOM 2365 C C . PRO A 1 308 ? -11.036 8.040 5.311 1.00 83.25 308 PRO A C 1
ATOM 2367 O O . PRO A 1 308 ? -12.233 8.046 5.042 1.00 83.25 308 PRO A O 1
ATOM 2370 N N . GLN A 1 309 ? -10.115 8.667 4.587 1.00 86.38 309 GLN A N 1
ATOM 2371 C CA . GLN A 1 309 ? -10.375 9.483 3.412 1.00 86.38 309 GLN A CA 1
ATOM 2372 C C . GLN A 1 309 ? -10.634 8.626 2.162 1.00 86.38 309 GLN A C 1
ATOM 2374 O O . GLN A 1 309 ? -11.141 9.139 1.168 1.00 86.38 309 GLN A O 1
ATOM 2379 N N . GLY A 1 310 ? -10.291 7.335 2.205 1.00 91.00 310 GLY A N 1
ATOM 2380 C CA . GLY A 1 310 ? -10.391 6.395 1.092 1.00 91.00 310 GLY A CA 1
ATOM 2381 C C . GLY A 1 310 ? -9.137 5.535 0.954 1.00 91.00 310 GLY A C 1
ATOM 2382 O O . GLY A 1 310 ? -8.231 5.568 1.789 1.00 91.00 310 GLY A O 1
ATOM 2383 N N . LEU A 1 311 ? -9.071 4.757 -0.121 1.00 95.31 311 LEU A N 1
ATOM 2384 C CA . LEU A 1 311 ? -7.964 3.832 -0.341 1.00 95.31 311 LEU A CA 1
ATOM 2385 C C . LEU A 1 311 ? -6.698 4.569 -0.797 1.00 95.31 311 LEU A C 1
ATOM 2387 O O . LEU A 1 311 ? -6.751 5.389 -1.712 1.00 95.31 311 LEU A O 1
ATOM 2391 N N . VAL A 1 312 ? -5.549 4.242 -0.213 1.00 97.50 312 VAL A N 1
ATOM 2392 C CA . VAL A 1 312 ? -4.232 4.622 -0.737 1.00 97.50 312 VAL A CA 1
ATOM 2393 C C . VAL A 1 312 ? -3.675 3.446 -1.532 1.00 97.50 312 VAL A C 1
ATOM 2395 O O . VAL A 1 312 ? -3.581 2.333 -1.014 1.00 97.50 312 VAL A O 1
ATOM 2398 N N . VAL A 1 313 ? -3.314 3.690 -2.790 1.00 98.44 313 VAL A N 1
ATOM 2399 C CA . VAL A 1 313 ? -2.725 2.700 -3.699 1.00 98.44 313 VAL A CA 1
ATOM 2400 C C . VAL A 1 313 ? -1.275 3.083 -3.972 1.00 98.44 313 VAL A C 1
ATOM 2402 O O . VAL A 1 313 ? -1.002 4.111 -4.595 1.00 98.44 313 VAL A O 1
ATOM 2405 N N . VAL A 1 314 ? -0.344 2.249 -3.516 1.00 98.62 314 VAL A N 1
ATOM 2406 C CA . VAL A 1 314 ? 1.096 2.422 -3.723 1.00 98.62 314 VAL A CA 1
ATOM 2407 C C . VAL A 1 314 ? 1.569 1.456 -4.810 1.00 98.62 314 VAL A C 1
ATOM 2409 O O . VAL A 1 314 ? 1.338 0.246 -4.740 1.00 98.62 314 VAL A O 1
ATOM 2412 N N . LEU A 1 315 ? 2.203 2.013 -5.838 1.00 98.44 315 LEU A N 1
ATOM 2413 C CA . LEU A 1 315 ? 2.648 1.330 -7.047 1.00 98.44 315 LEU A CA 1
ATOM 2414 C C . LEU A 1 315 ? 4.177 1.228 -7.070 1.00 98.44 315 LEU A C 1
ATOM 2416 O O . LEU A 1 315 ? 4.863 2.208 -6.787 1.00 98.44 315 LEU A O 1
ATOM 2420 N N . GLY A 1 316 ? 4.702 0.071 -7.478 1.00 97.00 316 GLY A N 1
ATOM 2421 C CA . GLY A 1 316 ? 6.105 -0.062 -7.883 1.00 97.00 316 GLY A CA 1
ATOM 2422 C C . GLY A 1 316 ? 6.313 0.545 -9.267 1.00 97.00 316 GLY A C 1
ATOM 2423 O O . GLY A 1 316 ? 6.587 1.735 -9.408 1.00 97.00 316 GLY A O 1
ATOM 2424 N N . CYS A 1 317 ? 6.101 -0.277 -10.297 1.00 95.94 317 CYS A N 1
ATOM 2425 C CA . CYS A 1 317 ? 6.029 0.165 -11.692 1.00 95.94 317 CYS A CA 1
ATOM 2426 C C . CYS A 1 317 ? 4.614 0.091 -12.290 1.00 95.94 317 CYS A C 1
ATOM 2428 O O . CYS A 1 317 ? 4.351 0.748 -13.292 1.00 95.94 317 CYS A O 1
ATOM 2430 N N . ALA A 1 318 ? 3.698 -0.694 -11.714 1.00 96.44 318 ALA A N 1
ATOM 2431 C CA . ALA A 1 318 ? 2.389 -0.973 -12.309 1.00 96.44 318 ALA A CA 1
ATOM 2432 C C . ALA A 1 318 ? 2.514 -1.555 -13.730 1.00 96.44 318 ALA A C 1
ATOM 2434 O O . ALA A 1 318 ? 1.867 -1.093 -14.677 1.00 96.44 318 ALA A O 1
ATOM 2435 N N . HIS A 1 319 ? 3.338 -2.595 -13.889 1.00 97.19 319 HIS A N 1
ATOM 2436 C CA . HIS A 1 319 ? 3.477 -3.304 -15.163 1.00 97.19 319 HIS A CA 1
ATOM 2437 C C . HIS A 1 319 ? 2.166 -3.958 -15.607 1.00 97.19 319 HIS A C 1
ATOM 2439 O O . HIS A 1 319 ? 1.939 -4.120 -16.807 1.00 97.19 319 HIS A O 1
ATOM 2445 N N . SER A 1 320 ? 1.289 -4.328 -14.673 1.00 97.44 320 SER A N 1
ATOM 2446 C CA . SER A 1 320 ? -0.081 -4.791 -14.924 1.00 97.44 320 SER A CA 1
ATOM 2447 C C . SER A 1 320 ? -1.009 -3.681 -15.399 1.00 97.44 320 SER A C 1
ATOM 2449 O O . SER A 1 320 ? -2.049 -3.970 -15.989 1.00 97.44 320 SER A O 1
ATOM 2451 N N . GLY A 1 321 ? -0.572 -2.434 -15.232 1.00 97.69 321 GLY A N 1
ATOM 2452 C CA . GLY A 1 321 ? -1.223 -1.217 -15.664 1.00 97.69 321 GLY A CA 1
ATOM 2453 C C . GLY A 1 321 ? -2.125 -0.611 -14.588 1.00 97.69 321 GLY A C 1
ATOM 2454 O O . GLY A 1 321 ? -2.801 -1.307 -13.829 1.00 97.69 321 GLY A O 1
ATOM 2455 N N . VAL A 1 322 ? -2.100 0.721 -14.503 1.00 97.94 322 VAL A N 1
ATOM 2456 C CA . VAL A 1 322 ? -2.760 1.494 -13.442 1.00 97.94 322 VAL A CA 1
ATOM 2457 C C . VAL A 1 322 ? -4.263 1.231 -13.421 1.00 97.94 322 VAL A C 1
ATOM 2459 O O . VAL A 1 322 ? -4.844 1.101 -12.346 1.00 97.94 322 VAL A O 1
ATOM 2462 N N . VAL A 1 323 ? -4.908 1.118 -14.585 1.00 98.06 323 VAL A N 1
ATOM 2463 C CA . VAL A 1 323 ? -6.364 0.930 -14.634 1.00 98.06 323 VAL A CA 1
ATOM 2464 C C . VAL A 1 323 ? -6.755 -0.467 -14.152 1.00 98.06 323 VAL A C 1
ATOM 2466 O O . VAL A 1 323 ? -7.712 -0.602 -13.384 1.00 98.06 323 VAL A O 1
ATOM 2469 N N . ASN A 1 324 ? -6.003 -1.505 -14.539 1.00 98.25 324 ASN A N 1
ATOM 2470 C CA . ASN A 1 324 ? -6.191 -2.849 -13.988 1.00 98.25 324 ASN A CA 1
ATOM 2471 C C . ASN A 1 324 ? -6.000 -2.852 -12.462 1.00 98.25 324 ASN A C 1
ATOM 2473 O O . ASN A 1 324 ? -6.820 -3.437 -11.749 1.00 98.25 324 ASN A O 1
ATOM 2477 N N . THR A 1 325 ? -4.978 -2.151 -11.959 1.00 98.38 325 THR A N 1
ATOM 2478 C CA . THR A 1 325 ? -4.697 -2.047 -10.522 1.00 98.38 325 THR A CA 1
ATOM 2479 C C . THR A 1 325 ? -5.829 -1.371 -9.758 1.00 98.38 325 THR A C 1
ATOM 2481 O O . THR A 1 325 ? -6.315 -1.949 -8.791 1.00 98.38 325 THR A O 1
ATOM 2484 N N . LEU A 1 326 ? -6.299 -0.194 -10.188 1.00 97.94 326 LEU A N 1
ATOM 2485 C CA . LEU A 1 326 ? -7.370 0.542 -9.496 1.00 97.94 326 LEU A CA 1
ATOM 2486 C C . LEU A 1 326 ? -8.673 -0.260 -9.458 1.00 97.94 326 LEU A C 1
ATOM 2488 O O . LEU A 1 326 ? -9.305 -0.387 -8.410 1.00 97.94 326 LEU A O 1
ATOM 2492 N N . ARG A 1 327 ? -9.030 -0.893 -10.580 1.00 97.31 327 ARG A N 1
ATOM 2493 C CA . ARG A 1 327 ? -10.204 -1.766 -10.655 1.00 97.31 327 ARG A CA 1
ATOM 2494 C C . ARG A 1 327 ? -10.101 -2.948 -9.698 1.00 97.31 327 ARG A C 1
ATOM 2496 O O . ARG A 1 327 ? -11.092 -3.318 -9.064 1.00 97.31 327 ARG A O 1
ATOM 2503 N N . TYR A 1 328 ? -8.928 -3.569 -9.611 1.00 97.69 328 TYR A N 1
ATOM 2504 C CA . TYR A 1 328 ? -8.731 -4.702 -8.718 1.00 97.69 328 TYR A CA 1
ATOM 2505 C C . TYR A 1 328 ? -8.693 -4.269 -7.247 1.00 97.69 328 TYR A C 1
ATOM 2507 O O . TYR A 1 328 ? -9.330 -4.904 -6.411 1.00 97.69 328 TYR A O 1
ATOM 2515 N N . ALA A 1 329 ? -8.045 -3.144 -6.948 1.00 96.81 329 ALA A N 1
ATOM 2516 C CA . ALA A 1 329 ? -7.989 -2.536 -5.625 1.00 96.81 329 ALA A CA 1
ATOM 2517 C C . ALA A 1 329 ? -9.383 -2.190 -5.085 1.00 96.81 329 ALA A C 1
ATOM 2519 O O . ALA A 1 329 ? -9.700 -2.530 -3.943 1.00 96.81 329 ALA A O 1
ATOM 2520 N N . ALA A 1 330 ? -10.248 -1.606 -5.918 1.00 93.00 330 ALA A N 1
ATOM 2521 C CA . ALA A 1 330 ? -11.639 -1.336 -5.564 1.00 93.00 330 ALA A CA 1
ATOM 2522 C C . ALA A 1 330 ? -12.409 -2.628 -5.242 1.00 93.00 330 ALA A C 1
ATOM 2524 O O . ALA A 1 330 ? -13.101 -2.717 -4.230 1.00 93.00 330 ALA A O 1
ATOM 2525 N N . LYS A 1 331 ? -12.222 -3.681 -6.052 1.00 93.44 331 LYS A N 1
ATOM 2526 C CA . LYS A 1 331 ? -12.838 -4.995 -5.808 1.00 93.44 331 LYS A CA 1
ATOM 2527 C C . LYS A 1 331 ? -12.366 -5.632 -4.495 1.00 93.44 331 LYS A C 1
ATOM 2529 O O . LYS A 1 331 ? -13.178 -6.232 -3.799 1.00 93.44 331 LYS A O 1
ATOM 2534 N N . LEU A 1 332 ? -11.070 -5.558 -4.188 1.00 87.75 332 LEU A N 1
ATOM 2535 C CA . LEU A 1 332 ? -10.488 -6.175 -2.992 1.00 87.75 332 LEU A CA 1
ATOM 2536 C C . LEU A 1 332 ? -10.856 -5.425 -1.710 1.00 87.75 332 LEU A C 1
ATOM 2538 O O . LEU A 1 332 ? -11.127 -6.056 -0.693 1.00 87.75 332 LEU A O 1
ATOM 2542 N N . SER A 1 333 ? -10.861 -4.093 -1.760 1.00 85.12 333 SER A N 1
ATOM 2543 C CA . SER A 1 333 ? -11.143 -3.250 -0.595 1.00 85.12 333 SER A CA 1
ATOM 2544 C C . SER A 1 333 ? -12.639 -3.032 -0.349 1.00 85.12 333 SER A C 1
ATOM 2546 O O . SER A 1 333 ? -13.027 -2.660 0.756 1.00 85.12 333 SER A O 1
ATOM 2548 N N . GLY A 1 334 ? -13.481 -3.222 -1.372 1.00 84.44 334 GLY A N 1
ATOM 2549 C CA . GLY A 1 334 ? -14.879 -2.786 -1.350 1.00 84.44 334 GLY A CA 1
ATOM 2550 C C . GLY A 1 334 ? -15.038 -1.260 -1.364 1.00 84.44 334 GLY A C 1
ATOM 2551 O O . GLY A 1 334 ? -16.136 -0.771 -1.111 1.00 84.44 334 GLY A O 1
ATOM 2552 N N . GLN A 1 335 ? -13.962 -0.507 -1.626 1.00 82.50 335 GLN A N 1
ATOM 2553 C CA . GLN A 1 335 ? -13.975 0.951 -1.700 1.00 82.50 335 GLN A CA 1
ATOM 2554 C C . GLN A 1 335 ? -13.944 1.412 -3.156 1.00 82.50 335 GLN A C 1
ATOM 2556 O O . GLN A 1 335 ? -13.026 1.090 -3.904 1.00 82.50 335 GLN A O 1
ATOM 2561 N N . GLU A 1 336 ? -14.936 2.205 -3.551 1.00 81.62 336 GLU A N 1
ATOM 2562 C CA . GLU A 1 336 ? -15.002 2.790 -4.898 1.00 81.62 336 GLU A CA 1
ATOM 2563 C C . GLU A 1 336 ? -14.247 4.123 -5.006 1.00 81.62 336 GLU A C 1
ATOM 2565 O O . GLU A 1 336 ? -14.000 4.597 -6.109 1.00 81.62 336 GLU A O 1
ATOM 2570 N N . GLN A 1 337 ? -13.863 4.718 -3.873 1.00 88.88 337 GLN A N 1
ATOM 2571 C CA . GLN A 1 337 ? -13.098 5.963 -3.820 1.00 88.88 337 GLN A CA 1
ATOM 2572 C C . GLN A 1 337 ? -11.647 5.675 -3.448 1.00 88.88 337 GLN A C 1
ATOM 2574 O O . GLN A 1 337 ? -11.357 5.040 -2.429 1.00 88.88 337 GLN A O 1
ATOM 2579 N N . VAL A 1 338 ? -10.731 6.178 -4.267 1.00 95.88 338 VAL A N 1
ATOM 2580 C CA . VAL A 1 338 ? -9.292 6.100 -4.027 1.00 95.88 338 VAL A CA 1
ATOM 2581 C C . VAL A 1 338 ? -8.839 7.476 -3.572 1.00 95.88 338 VAL A C 1
ATOM 2583 O O . VAL A 1 338 ? -8.987 8.454 -4.289 1.00 95.88 338 VAL A O 1
ATOM 2586 N N . TYR A 1 339 ? -8.296 7.579 -2.367 1.00 96.06 339 TYR A N 1
ATOM 2587 C CA . TYR A 1 339 ? -7.812 8.846 -1.832 1.00 96.06 339 TYR A CA 1
ATOM 2588 C C . TYR A 1 339 ? -6.494 9.260 -2.491 1.00 96.06 339 TYR A C 1
ATOM 2590 O O . TYR A 1 339 ? -6.361 10.401 -2.942 1.00 96.06 339 TYR A O 1
ATOM 2598 N N . ALA A 1 340 ? -5.539 8.330 -2.598 1.00 97.25 340 ALA A N 1
ATOM 2599 C CA . ALA A 1 340 ? -4.217 8.618 -3.139 1.00 97.25 340 ALA A CA 1
ATOM 2600 C C . ALA A 1 340 ? -3.680 7.498 -4.037 1.00 97.25 340 ALA A C 1
ATOM 2602 O O . ALA A 1 340 ? -3.867 6.317 -3.750 1.00 97.25 340 ALA A O 1
ATOM 2603 N N . VAL A 1 341 ? -2.959 7.883 -5.093 1.00 98.12 341 VAL A N 1
ATOM 2604 C CA . VAL A 1 341 ? -2.155 6.984 -5.932 1.00 98.12 341 VAL A CA 1
ATOM 2605 C C . VAL A 1 341 ? -0.718 7.495 -5.951 1.00 98.12 341 VAL A C 1
ATOM 2607 O O . VAL A 1 341 ? -0.457 8.611 -6.408 1.00 98.12 341 VAL A O 1
ATOM 2610 N N . VAL A 1 342 ? 0.213 6.682 -5.454 1.00 97.50 342 VAL A N 1
ATOM 2611 C CA . VAL A 1 342 ? 1.627 7.050 -5.276 1.00 97.50 342 VAL A CA 1
ATOM 2612 C C . VAL A 1 342 ? 2.517 6.006 -5.944 1.00 97.50 342 VAL A C 1
ATOM 2614 O O . VAL A 1 342 ? 2.292 4.815 -5.758 1.00 97.50 342 VAL A O 1
ATOM 2617 N N . GLY A 1 343 ? 3.530 6.433 -6.699 1.00 96.19 343 GLY A N 1
ATOM 2618 C CA . GLY A 1 343 ? 4.545 5.538 -7.267 1.00 96.19 343 GLY A CA 1
ATOM 2619 C C . GLY A 1 343 ? 4.618 5.506 -8.790 1.00 96.19 343 GLY A C 1
ATOM 2620 O O . GLY A 1 343 ? 4.116 6.401 -9.476 1.00 96.19 343 GLY A O 1
ATOM 2621 N N . GLY A 1 344 ? 5.321 4.507 -9.326 1.00 94.56 344 GLY A N 1
ATOM 2622 C CA . GLY A 1 344 ? 5.568 4.380 -10.760 1.00 94.56 344 GLY A CA 1
ATOM 2623 C C . GLY A 1 344 ? 4.353 3.851 -11.520 1.00 94.56 344 GLY A C 1
ATOM 2624 O O . GLY A 1 344 ? 3.734 2.867 -11.124 1.00 94.56 344 GLY A O 1
ATOM 2625 N N . MET A 1 345 ? 4.012 4.510 -12.631 1.00 95.44 345 MET A N 1
ATOM 2626 C CA . MET A 1 345 ? 2.882 4.129 -13.498 1.00 95.44 345 MET A CA 1
ATOM 2627 C C . MET A 1 345 ? 3.313 3.476 -14.828 1.00 95.44 345 MET A C 1
ATOM 2629 O O . MET A 1 345 ? 2.468 3.071 -15.629 1.00 95.44 345 MET A O 1
ATOM 2633 N N . HIS A 1 346 ? 4.623 3.442 -15.092 1.00 92.00 346 HIS A N 1
ATOM 2634 C CA . HIS A 1 346 ? 5.275 2.907 -16.293 1.00 92.00 346 HIS A CA 1
ATOM 2635 C C . HIS A 1 346 ? 4.705 3.436 -17.621 1.00 92.00 346 HIS A C 1
ATOM 2637 O O . HIS A 1 346 ? 4.486 2.694 -18.585 1.00 92.00 346 HIS A O 1
ATOM 2643 N N . LEU A 1 347 ? 4.474 4.753 -17.671 1.00 93.56 347 LEU A N 1
ATOM 2644 C CA . LEU A 1 347 ? 3.881 5.457 -18.811 1.00 93.56 347 LEU A CA 1
ATOM 2645 C C . LEU A 1 347 ? 4.906 6.120 -19.750 1.00 93.56 347 LEU A C 1
ATOM 2647 O O . LEU A 1 347 ? 4.499 6.708 -20.752 1.00 93.56 347 LEU A O 1
ATOM 2651 N N . LEU A 1 348 ? 6.215 5.985 -19.494 1.00 91.12 348 LEU A N 1
ATOM 2652 C CA . LEU A 1 348 ? 7.272 6.643 -20.280 1.00 91.12 348 LEU A CA 1
ATOM 2653 C C . LEU A 1 348 ? 7.172 6.346 -21.786 1.00 91.12 348 LEU A C 1
ATOM 2655 O O . LEU A 1 348 ? 7.303 7.250 -22.608 1.00 91.12 348 LEU A O 1
ATOM 2659 N N . ASN A 1 349 ? 6.902 5.086 -22.137 1.00 89.56 349 ASN A N 1
ATOM 2660 C CA . ASN A 1 349 ? 6.749 4.628 -23.523 1.00 89.56 349 ASN A CA 1
ATOM 2661 C C . ASN A 1 349 ? 5.286 4.330 -23.895 1.00 89.56 349 ASN A C 1
ATOM 2663 O O . ASN A 1 349 ? 5.021 3.676 -24.903 1.00 89.56 349 ASN A O 1
ATOM 2667 N N . ALA A 1 350 ? 4.326 4.763 -23.073 1.00 92.38 350 ALA A N 1
ATOM 2668 C CA . ALA A 1 350 ? 2.920 4.461 -23.290 1.00 92.38 350 ALA A CA 1
ATOM 2669 C C . ALA A 1 350 ? 2.331 5.254 -24.466 1.00 92.38 350 ALA A C 1
ATOM 2671 O O . ALA A 1 350 ? 2.677 6.411 -24.729 1.00 92.38 350 ALA A O 1
ATOM 2672 N N . SER A 1 351 ? 1.372 4.630 -25.155 1.00 94.31 351 SER A N 1
ATOM 2673 C CA . SER A 1 351 ? 0.567 5.320 -26.165 1.00 94.31 351 SER A CA 1
ATOM 2674 C C . SER A 1 351 ? -0.262 6.449 -25.541 1.00 94.31 351 SER A C 1
ATOM 2676 O O . SER A 1 351 ? -0.652 6.383 -24.373 1.00 94.31 351 SER A O 1
ATOM 2678 N N . ASP A 1 352 ? -0.610 7.464 -26.340 1.00 94.94 352 ASP A N 1
ATOM 2679 C CA . ASP A 1 352 ? -1.495 8.547 -25.888 1.00 94.94 352 ASP A CA 1
ATOM 2680 C C . ASP A 1 352 ? -2.831 8.024 -25.360 1.00 94.94 352 ASP A C 1
ATOM 2682 O O . ASP A 1 352 ? -3.287 8.471 -24.310 1.00 94.94 352 ASP A O 1
ATOM 2686 N N . LYS A 1 353 ? -3.382 6.999 -26.02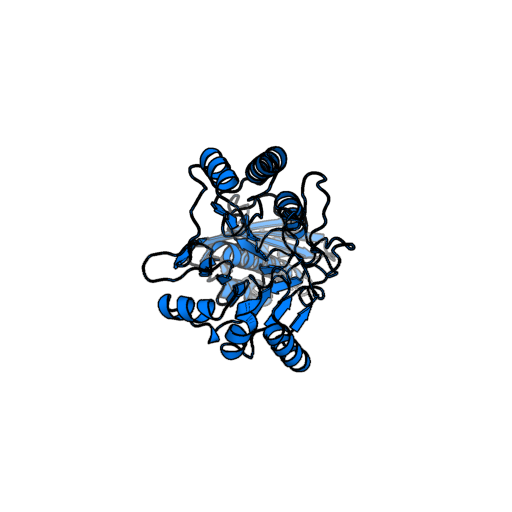2 1.00 96.19 353 LYS A N 1
ATOM 2687 C CA . LYS A 1 353 ? -4.603 6.312 -25.598 1.00 96.19 353 LYS A CA 1
ATOM 2688 C C . LYS A 1 353 ? -4.472 5.706 -24.199 1.00 96.19 353 LYS A C 1
ATOM 2690 O O . LYS A 1 353 ? -5.406 5.822 -23.411 1.00 96.19 353 LYS A O 1
ATOM 2695 N N . ARG A 1 354 ? -3.348 5.049 -23.880 1.00 96.56 354 ARG A N 1
ATOM 2696 C CA . ARG A 1 354 ? -3.128 4.454 -22.549 1.00 96.56 354 ARG A CA 1
ATOM 2697 C C . ARG A 1 354 ? -3.060 5.546 -21.480 1.00 96.56 354 ARG A C 1
ATOM 2699 O O . ARG A 1 354 ? -3.756 5.434 -20.481 1.00 96.56 354 ARG A O 1
ATOM 2706 N N . ILE A 1 355 ? -2.319 6.629 -21.731 1.00 97.31 355 ILE A N 1
ATOM 2707 C CA . ILE A 1 355 ? -2.221 7.767 -20.797 1.00 97.31 355 ILE A CA 1
ATOM 2708 C C . ILE A 1 355 ? -3.595 8.420 -20.571 1.00 97.31 355 ILE A C 1
ATOM 2710 O O . ILE A 1 355 ? -3.967 8.707 -19.435 1.00 97.31 355 ILE A O 1
ATOM 2714 N N . GLU A 1 356 ? -4.371 8.632 -21.635 1.00 97.69 356 GLU A N 1
ATOM 2715 C CA . GLU A 1 356 ? -5.724 9.198 -21.550 1.00 97.69 356 GLU A CA 1
ATOM 2716 C C . GLU A 1 356 ? -6.663 8.305 -20.736 1.00 97.69 356 GLU A C 1
ATOM 2718 O O . GLU A 1 356 ? -7.347 8.801 -19.843 1.00 97.69 356 GLU A O 1
ATOM 2723 N N . LYS A 1 357 ? -6.632 6.986 -20.962 1.00 98.12 357 LYS A N 1
ATOM 2724 C CA . LYS A 1 357 ? -7.422 6.023 -20.181 1.00 98.12 357 LYS A CA 1
ATOM 2725 C C . LYS A 1 357 ? -7.011 5.980 -18.711 1.00 98.12 357 LYS A C 1
ATOM 2727 O O . LYS A 1 357 ? -7.879 5.870 -17.851 1.00 98.12 357 LYS A O 1
ATOM 2732 N N . THR A 1 358 ? -5.722 6.126 -18.406 1.00 98.00 358 THR A N 1
ATOM 2733 C CA . THR A 1 358 ? -5.258 6.270 -17.021 1.00 98.00 358 THR A CA 1
ATOM 2734 C C . THR A 1 358 ? -5.824 7.535 -16.373 1.00 98.00 358 THR A C 1
ATOM 2736 O O . THR A 1 358 ? -6.336 7.464 -15.261 1.00 98.00 358 THR A O 1
ATOM 2739 N N . ILE A 1 359 ? -5.803 8.680 -17.063 1.00 98.25 359 ILE A N 1
ATOM 2740 C CA . ILE A 1 359 ? -6.378 9.937 -16.549 1.00 98.25 359 ILE A CA 1
ATOM 2741 C C . ILE A 1 359 ? -7.889 9.812 -16.324 1.00 98.25 359 ILE A C 1
ATOM 2743 O O . ILE A 1 359 ? -8.392 10.282 -15.306 1.00 98.25 359 ILE A O 1
ATOM 2747 N N . GLU A 1 360 ? -8.615 9.196 -17.258 1.00 98.12 360 GLU A N 1
ATOM 2748 C CA . GLU A 1 360 ? -10.052 8.933 -17.117 1.00 98.12 360 GLU A CA 1
ATOM 2749 C C . GLU A 1 360 ? -10.342 8.077 -15.880 1.00 98.12 360 GLU A C 1
ATOM 2751 O O . GLU A 1 360 ? -11.176 8.465 -15.066 1.00 98.12 360 GLU A O 1
ATOM 2756 N N . ALA A 1 361 ? -9.601 6.982 -15.685 1.00 97.62 361 ALA A N 1
ATOM 2757 C CA . ALA A 1 361 ? -9.764 6.117 -14.520 1.00 97.62 361 ALA A CA 1
ATOM 2758 C C . ALA A 1 361 ? -9.459 6.854 -13.205 1.00 97.62 361 ALA A C 1
ATOM 2760 O O . ALA A 1 361 ? -10.227 6.762 -12.254 1.00 97.62 361 ALA A O 1
ATOM 2761 N N . LEU A 1 362 ? -8.378 7.641 -13.146 1.00 98.00 362 LEU A N 1
ATOM 2762 C CA . LEU A 1 362 ? -8.046 8.438 -11.958 1.00 98.00 362 LEU A CA 1
ATOM 2763 C C . LEU A 1 362 ? -9.166 9.437 -11.599 1.00 98.00 362 LEU A C 1
ATOM 2765 O O . LEU A 1 362 ? -9.415 9.675 -10.419 1.00 98.00 362 LEU A O 1
ATOM 2769 N N . LYS A 1 363 ? -9.875 9.990 -12.595 1.00 97.56 363 LYS A N 1
ATOM 2770 C CA . LYS A 1 363 ? -11.066 10.829 -12.361 1.00 97.56 363 LYS A CA 1
ATOM 2771 C C . LYS A 1 363 ? -12.264 10.014 -11.885 1.00 97.56 363 LYS A C 1
ATOM 2773 O O . LYS A 1 363 ? -12.952 10.450 -10.970 1.00 97.56 363 LYS A O 1
ATOM 2778 N N . GLU A 1 364 ? -12.514 8.862 -12.504 1.00 96.75 364 GLU A N 1
ATOM 2779 C CA . GLU A 1 364 ? -13.628 7.967 -12.166 1.00 96.75 364 GLU A CA 1
ATOM 2780 C C . GLU A 1 364 ? -13.552 7.488 -10.711 1.00 96.75 364 GLU A C 1
ATOM 2782 O O . GLU A 1 364 ? -14.549 7.541 -9.997 1.00 96.75 364 GLU A O 1
ATOM 2787 N N . TYR A 1 365 ? -12.355 7.120 -10.247 1.00 96.44 365 TYR A N 1
ATOM 2788 C CA . TYR A 1 365 ? -12.098 6.702 -8.864 1.00 96.44 365 TYR A CA 1
ATOM 2789 C C . TYR A 1 365 ? -11.943 7.867 -7.870 1.00 96.44 365 TYR A C 1
ATOM 2791 O O . TYR A 1 365 ? -11.607 7.632 -6.708 1.00 96.44 365 TYR A O 1
ATOM 2799 N N . GLY A 1 366 ? -12.153 9.114 -8.313 1.00 95.81 366 GLY A N 1
ATOM 2800 C CA . GLY A 1 366 ? -12.149 10.293 -7.444 1.00 95.81 366 GLY A CA 1
ATOM 2801 C C . GLY A 1 366 ? -10.805 10.594 -6.776 1.00 95.81 366 GLY A C 1
ATOM 2802 O O . GLY A 1 366 ? -10.793 11.109 -5.659 1.00 95.81 366 GLY A O 1
ATOM 2803 N N . VAL A 1 367 ? -9.680 10.286 -7.437 1.00 97.06 367 VAL A N 1
ATOM 2804 C CA . VAL A 1 367 ? -8.346 10.392 -6.824 1.00 97.06 367 VAL A CA 1
ATOM 2805 C C . VAL A 1 367 ? -8.010 11.825 -6.416 1.00 97.06 367 VAL A C 1
ATOM 2807 O O . VAL A 1 367 ? -8.011 12.736 -7.245 1.00 97.06 367 VAL A O 1
ATOM 2810 N N . GLN A 1 368 ? -7.688 12.017 -5.132 1.00 94.94 368 GLN A N 1
ATOM 2811 C CA . GLN A 1 368 ? -7.440 13.337 -4.539 1.00 94.94 368 GLN A CA 1
ATOM 2812 C C . GLN A 1 368 ? -5.956 13.694 -4.428 1.00 94.94 368 GLN A C 1
ATOM 2814 O O . GLN A 1 368 ? -5.616 14.874 -4.426 1.00 94.94 368 GLN A O 1
ATOM 2819 N N . LYS A 1 369 ? -5.070 12.697 -4.340 1.00 96.00 369 LYS A N 1
ATOM 2820 C CA . LYS A 1 369 ? -3.613 12.884 -4.308 1.00 96.00 369 LYS A CA 1
ATOM 2821 C C . LYS A 1 369 ? -2.947 11.975 -5.338 1.00 96.00 369 LYS A C 1
ATOM 2823 O O . LYS A 1 369 ? -3.108 10.758 -5.293 1.00 96.00 369 LYS A O 1
ATOM 2828 N N . ILE A 1 370 ? -2.208 12.559 -6.277 1.00 96.62 370 ILE A N 1
ATOM 2829 C CA . ILE A 1 370 ? -1.545 11.832 -7.364 1.00 96.62 370 ILE A CA 1
ATOM 2830 C C . ILE A 1 370 ? -0.067 12.196 -7.351 1.00 96.62 370 ILE A C 1
ATOM 2832 O O . ILE A 1 370 ? 0.309 13.331 -7.649 1.00 96.62 370 ILE A O 1
ATOM 2836 N N . THR A 1 371 ? 0.771 11.216 -7.037 1.00 93.38 371 THR A N 1
ATOM 2837 C CA . THR A 1 371 ? 2.209 11.428 -6.875 1.00 93.38 371 THR A CA 1
ATOM 2838 C C . THR A 1 371 ? 2.976 10.426 -7.737 1.00 93.38 371 THR A C 1
ATOM 2840 O O . THR A 1 371 ? 3.444 9.400 -7.234 1.00 93.38 371 THR A O 1
ATOM 2843 N N . PRO A 1 372 ? 3.040 10.666 -9.062 1.00 90.00 372 PRO A N 1
ATOM 2844 C CA . PRO A 1 372 ? 3.738 9.780 -9.977 1.00 90.00 372 PRO A CA 1
ATOM 2845 C C . PRO A 1 372 ? 5.248 9.865 -9.744 1.00 90.00 372 PRO A C 1
ATOM 2847 O O . PRO A 1 372 ? 5.791 10.942 -9.494 1.00 90.00 372 PRO A O 1
ATOM 2850 N N . ALA A 1 373 ? 5.919 8.725 -9.861 1.00 87.00 373 ALA A N 1
ATOM 2851 C CA . ALA A 1 373 ? 7.353 8.584 -9.616 1.00 87.00 373 ALA A CA 1
ATOM 2852 C C . ALA A 1 373 ? 8.043 7.787 -10.736 1.00 87.00 373 ALA A C 1
ATOM 2854 O O . ALA A 1 373 ? 7.377 7.267 -11.646 1.00 87.00 373 ALA A O 1
ATOM 2855 N N . HIS A 1 374 ? 9.371 7.681 -10.649 1.00 86.50 374 HIS A N 1
ATOM 2856 C CA . HIS A 1 374 ? 10.189 6.677 -11.323 1.00 86.50 374 HIS A CA 1
ATOM 2857 C C . HIS A 1 374 ? 9.923 6.539 -12.841 1.00 86.50 374 HIS A C 1
ATOM 2859 O O . HIS A 1 374 ? 10.290 7.406 -13.636 1.00 86.50 374 HIS A O 1
ATOM 2865 N N . CYS A 1 375 ? 9.254 5.466 -13.267 1.00 85.81 375 CYS A N 1
ATOM 2866 C CA . CYS A 1 375 ? 9.051 5.063 -14.663 1.00 85.81 375 CYS A CA 1
ATOM 2867 C C . CYS A 1 375 ? 7.879 5.769 -15.377 1.00 85.81 375 CYS A C 1
ATOM 2869 O O . CYS A 1 375 ? 7.531 5.423 -16.512 1.00 85.81 375 CYS A O 1
ATOM 2871 N N . THR A 1 376 ? 7.229 6.745 -14.731 1.00 87.62 376 THR A N 1
ATOM 2872 C CA . THR A 1 376 ? 6.048 7.420 -15.299 1.00 87.62 376 THR A CA 1
ATOM 2873 C C . THR A 1 376 ? 6.388 8.233 -16.553 1.00 87.62 376 THR A C 1
ATOM 2875 O O . THR A 1 376 ? 5.653 8.163 -17.534 1.00 87.62 376 THR A O 1
ATOM 2878 N N . GLY A 1 377 ? 7.524 8.935 -16.558 1.00 87.75 377 GLY A N 1
ATOM 2879 C CA . GLY A 1 377 ? 8.050 9.659 -17.719 1.00 87.75 377 GLY A CA 1
ATOM 2880 C C . GLY A 1 377 ? 7.395 11.015 -18.020 1.00 87.75 377 GLY A C 1
ATOM 2881 O O . GLY A 1 377 ? 6.212 11.243 -17.757 1.00 87.75 377 GLY A O 1
ATOM 2882 N N . ASP A 1 378 ? 8.179 11.911 -18.626 1.00 89.38 378 ASP A N 1
ATOM 2883 C CA . ASP A 1 378 ? 7.866 13.345 -18.755 1.00 89.38 378 ASP A CA 1
ATOM 2884 C C . ASP A 1 378 ? 6.544 13.621 -19.481 1.00 89.38 378 ASP A C 1
ATOM 2886 O O . ASP A 1 378 ? 5.710 14.388 -19.001 1.00 89.38 378 ASP A O 1
ATOM 2890 N N . LYS A 1 379 ? 6.294 12.929 -20.601 1.00 93.00 379 LYS A N 1
ATOM 2891 C CA . LYS A 1 379 ? 5.061 13.090 -21.392 1.00 93.00 379 LYS A CA 1
ATOM 2892 C C . LYS A 1 379 ? 3.802 12.802 -20.567 1.00 93.00 379 LYS A C 1
ATOM 2894 O O . LYS A 1 379 ? 2.799 13.508 -20.684 1.00 93.00 379 LYS A O 1
ATOM 2899 N N . ALA A 1 380 ? 3.827 11.739 -19.764 1.00 93.38 380 ALA A N 1
ATOM 2900 C CA . ALA A 1 380 ? 2.695 11.371 -18.926 1.00 93.38 380 ALA A CA 1
ATOM 2901 C C . ALA A 1 380 ? 2.555 12.332 -17.743 1.00 93.38 380 ALA A C 1
ATOM 2903 O O . ALA A 1 380 ? 1.442 12.763 -17.444 1.00 93.38 380 ALA A O 1
ATOM 2904 N N . VAL A 1 381 ? 3.677 12.725 -17.131 1.00 93.19 381 VAL A N 1
ATOM 2905 C CA . VAL A 1 381 ? 3.726 13.724 -16.055 1.00 93.19 381 VAL A CA 1
ATOM 2906 C C . VAL A 1 381 ? 3.095 15.049 -16.490 1.00 93.19 381 VAL A C 1
ATOM 2908 O O . VAL A 1 381 ? 2.242 15.575 -15.776 1.00 93.19 381 VAL A O 1
ATOM 2911 N N . GLU A 1 382 ? 3.424 15.568 -17.674 1.00 94.81 382 GLU A N 1
ATOM 2912 C CA . GLU A 1 382 ? 2.831 16.807 -18.194 1.00 94.81 382 GLU A CA 1
ATOM 2913 C C . GLU A 1 382 ? 1.309 16.702 -18.360 1.00 94.81 382 GLU A C 1
ATOM 2915 O O . GLU A 1 382 ? 0.564 17.600 -17.950 1.00 94.81 382 GLU A O 1
ATOM 2920 N N . LYS A 1 383 ? 0.823 15.590 -18.928 1.00 96.50 383 LYS A N 1
ATOM 2921 C CA . LYS A 1 383 ? -0.618 15.357 -19.105 1.00 96.50 383 LYS A CA 1
ATOM 2922 C C . LYS A 1 383 ? -1.347 15.191 -17.770 1.00 96.50 383 LYS A C 1
ATOM 2924 O O . LYS A 1 383 ? -2.433 15.749 -17.615 1.00 96.50 383 LYS A O 1
ATOM 2929 N N . LEU A 1 384 ? -0.758 14.472 -16.811 1.00 95.88 384 LEU A N 1
ATOM 2930 C CA . LEU A 1 384 ? -1.300 14.308 -15.459 1.00 95.88 384 LEU A CA 1
ATOM 2931 C C . LEU A 1 384 ? -1.377 15.654 -14.739 1.00 95.88 384 LEU A C 1
ATOM 2933 O O . LEU A 1 384 ? -2.445 16.020 -14.257 1.00 95.88 384 LEU A O 1
ATOM 2937 N N . LYS A 1 385 ? -0.295 16.439 -14.755 1.00 95.25 385 LYS A N 1
ATOM 2938 C CA . LYS A 1 385 ? -0.254 17.775 -14.149 1.00 95.25 385 LYS A CA 1
ATOM 2939 C C . LYS A 1 385 ? -1.311 18.708 -14.743 1.00 95.25 385 LYS A C 1
ATOM 2941 O O . LYS A 1 385 ? -1.952 19.456 -14.015 1.00 95.25 385 LYS A O 1
ATOM 2946 N N . LYS A 1 386 ? -1.534 18.647 -16.061 1.00 96.69 386 LYS A N 1
ATOM 2947 C CA . LYS A 1 386 ? -2.595 19.419 -16.728 1.00 96.69 386 LYS A CA 1
ATOM 2948 C C . LYS A 1 386 ? -4.001 18.951 -16.337 1.00 96.69 386 LYS A C 1
ATOM 2950 O O . LYS A 1 386 ? -4.908 19.773 -16.248 1.00 96.69 386 LYS A O 1
ATOM 2955 N N . ALA A 1 387 ? -4.201 17.647 -16.155 1.00 96.94 387 ALA A N 1
ATOM 2956 C CA . ALA A 1 387 ? -5.498 17.076 -15.803 1.00 96.94 387 ALA A CA 1
ATOM 2957 C C . ALA A 1 387 ? -5.857 17.238 -14.315 1.00 96.94 387 ALA A C 1
ATOM 2959 O O . ALA A 1 387 ? -7.045 17.254 -13.995 1.00 96.94 387 ALA A O 1
ATOM 2960 N N . PHE A 1 388 ? -4.849 17.360 -13.446 1.00 96.81 388 PHE A N 1
ATOM 2961 C CA . PHE A 1 388 ? -4.967 17.346 -11.987 1.00 96.81 388 PHE A CA 1
ATOM 2962 C C . PHE A 1 388 ? -4.075 18.412 -11.320 1.00 96.81 388 PHE A C 1
ATOM 2964 O O . PHE A 1 388 ? -3.181 18.067 -10.548 1.00 96.81 388 PHE A O 1
ATOM 2971 N N . PRO A 1 389 ? -4.255 19.709 -11.623 1.00 93.62 389 PRO A N 1
ATOM 2972 C CA . PRO A 1 389 ? -3.342 20.755 -11.156 1.00 93.62 389 PRO A CA 1
ATOM 2973 C C . PRO A 1 389 ? -3.260 20.867 -9.625 1.00 93.62 389 PRO A C 1
ATOM 2975 O O . PRO A 1 389 ? -2.195 21.201 -9.114 1.00 93.62 389 PRO A O 1
ATOM 2978 N N . GLU A 1 390 ? -4.346 20.549 -8.912 1.00 93.81 390 GLU A N 1
ATOM 2979 C CA . GLU A 1 390 ? -4.430 20.641 -7.446 1.00 93.81 390 GLU A CA 1
ATOM 2980 C C . GLU A 1 390 ? -4.071 19.322 -6.740 1.00 93.81 390 GLU A C 1
ATOM 2982 O O . GLU A 1 390 ? -3.587 19.327 -5.613 1.00 93.81 390 GLU A O 1
ATOM 2987 N N . GLN A 1 391 ? -4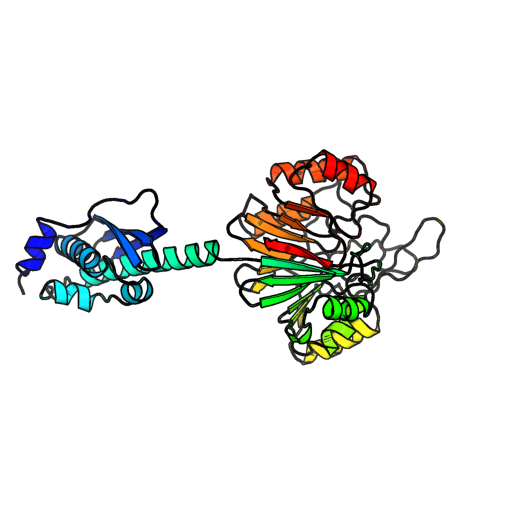.310 18.179 -7.392 1.00 94.25 391 GLN A N 1
ATOM 2988 C CA . GLN A 1 391 ? -4.067 16.850 -6.818 1.00 94.25 391 GLN A CA 1
ATOM 2989 C C . GLN A 1 391 ? -2.644 16.340 -7.079 1.00 94.25 391 GLN A C 1
ATOM 2991 O O . GLN A 1 391 ? -2.181 15.419 -6.404 1.00 94.25 391 GLN A O 1
ATOM 2996 N N . TYR A 1 392 ? -1.965 16.885 -8.090 1.00 94.44 392 TYR A N 1
ATOM 2997 C CA . TYR A 1 392 ? -0.640 16.447 -8.513 1.00 94.44 392 TYR A CA 1
ATOM 2998 C C . TYR A 1 392 ? 0.461 16.927 -7.560 1.00 94.44 392 TYR A C 1
ATOM 3000 O O . TYR A 1 392 ? 0.537 18.108 -7.218 1.00 94.44 392 TYR A O 1
ATOM 3008 N N . SER A 1 393 ? 1.408 16.046 -7.234 1.00 92.25 393 SER A N 1
ATOM 3009 C CA . SER A 1 393 ? 2.658 16.436 -6.578 1.00 92.25 393 SER A CA 1
ATOM 3010 C C . SER A 1 393 ? 3.870 15.687 -7.137 1.00 92.25 393 SER A C 1
ATOM 3012 O O . SER A 1 393 ? 3.750 14.575 -7.645 1.00 92.25 393 SER A O 1
ATOM 3014 N N . ILE A 1 394 ? 5.049 16.316 -7.077 1.00 88.62 394 ILE A N 1
ATOM 3015 C CA . ILE A 1 394 ? 6.317 15.676 -7.464 1.00 88.62 394 ILE A CA 1
ATOM 3016 C C . ILE A 1 394 ? 6.785 14.687 -6.385 1.00 88.62 394 ILE A C 1
ATOM 3018 O O . ILE A 1 394 ? 6.526 14.902 -5.199 1.00 88.62 394 ILE A O 1
ATOM 3022 N N . CYS A 1 395 ? 7.525 13.653 -6.797 1.00 89.31 395 CYS A N 1
ATOM 3023 C CA . CYS A 1 395 ? 7.960 12.543 -5.941 1.00 89.31 395 CYS A CA 1
ATOM 3024 C C . CYS A 1 395 ? 9.492 12.304 -5.927 1.00 89.31 395 CYS A C 1
ATOM 3026 O O . CYS A 1 395 ? 9.916 11.169 -6.126 1.00 89.31 395 CYS A O 1
ATOM 3028 N N . PRO A 1 396 ? 10.358 13.321 -5.743 1.00 94.75 396 PRO A N 1
ATOM 3029 C CA . PRO A 1 396 ? 11.796 13.066 -5.661 1.00 94.75 396 PRO A CA 1
ATOM 3030 C C . PRO A 1 396 ? 12.156 12.319 -4.370 1.00 94.75 396 PRO A C 1
ATOM 3032 O O . PRO A 1 396 ? 11.462 12.453 -3.359 1.00 94.75 396 PRO A O 1
ATOM 3035 N N . ALA A 1 397 ? 13.296 11.625 -4.356 1.00 96.25 397 ALA A N 1
ATOM 3036 C CA . ALA A 1 397 ? 13.896 11.121 -3.125 1.00 96.25 397 ALA A CA 1
ATOM 3037 C C . ALA A 1 397 ? 14.018 12.257 -2.094 1.00 96.25 397 ALA A C 1
ATOM 3039 O O . ALA A 1 397 ? 14.445 13.368 -2.420 1.00 96.25 397 ALA A O 1
ATOM 3040 N N . GLY A 1 398 ? 13.598 11.980 -0.860 1.00 95.50 398 GLY A N 1
ATOM 3041 C CA . GLY A 1 398 ? 13.456 12.942 0.233 1.00 95.50 398 GLY A CA 1
ATOM 3042 C C . GLY A 1 398 ? 12.083 13.592 0.355 1.00 95.50 398 GLY A C 1
ATOM 3043 O O . GLY A 1 398 ? 11.835 14.293 1.334 1.00 95.50 398 GLY A O 1
ATOM 3044 N N . LYS A 1 399 ? 11.166 13.373 -0.594 1.00 95.38 399 LYS A N 1
ATOM 3045 C CA . LYS A 1 399 ? 9.781 13.818 -0.442 1.00 95.38 399 LYS A CA 1
ATOM 3046 C C . LYS A 1 399 ? 9.105 13.022 0.674 1.00 95.38 399 LYS A C 1
ATOM 3048 O O . LYS A 1 399 ? 9.076 11.797 0.635 1.00 95.38 399 LYS A O 1
ATOM 3053 N N . GLN A 1 400 ? 8.516 13.741 1.622 1.00 94.94 400 GLN A N 1
ATOM 3054 C CA . GLN A 1 400 ? 7.588 13.199 2.607 1.00 94.94 400 GLN A CA 1
ATOM 3055 C C . GLN A 1 400 ? 6.152 13.554 2.199 1.00 94.94 400 GLN A C 1
ATOM 3057 O O . GLN A 1 400 ? 5.887 14.659 1.702 1.00 94.94 400 GLN A O 1
ATOM 3062 N N . ILE A 1 401 ? 5.245 12.595 2.351 1.00 92.56 401 ILE A N 1
ATOM 3063 C CA . ILE A 1 401 ? 3.826 12.710 2.030 1.00 92.56 401 ILE A CA 1
ATOM 3064 C C . ILE A 1 401 ? 3.030 12.236 3.241 1.00 92.56 401 ILE A C 1
ATOM 3066 O O . ILE A 1 401 ? 3.020 11.044 3.543 1.00 92.56 401 ILE A O 1
ATOM 3070 N N . ASP A 1 402 ? 2.331 13.167 3.881 1.00 90.69 402 ASP A N 1
ATOM 3071 C CA . ASP A 1 402 ? 1.391 12.859 4.954 1.00 90.69 402 ASP A CA 1
ATOM 3072 C C . ASP A 1 402 ? -0.012 12.658 4.364 1.00 90.69 402 ASP A C 1
ATOM 3074 O O . ASP A 1 402 ? -0.519 13.482 3.577 1.00 90.69 402 ASP A O 1
ATOM 3078 N N . LEU A 1 403 ? -0.614 11.516 4.686 1.00 85.75 403 LEU A N 1
ATOM 3079 C CA . LEU A 1 403 ? -1.878 11.034 4.136 1.00 85.75 403 LEU A CA 1
ATOM 3080 C C . LEU A 1 403 ? -2.950 10.892 5.208 1.00 85.75 403 LEU A C 1
ATOM 3082 O O . LEU A 1 403 ? -2.667 10.298 6.275 1.00 85.75 403 LEU A O 1
#

Solvent-accessible surface area (backbone atoms only — not comparable to full-atom values): 19910 Å² total; per-residue (Å²): 115,74,82,36,72,53,35,53,45,25,45,76,60,54,52,53,70,50,80,52,95,82,41,58,12,57,12,61,27,62,40,91,87,80,64,31,38,37,40,27,27,31,31,69,54,95,62,18,28,78,39,57,23,30,49,70,50,62,54,63,61,32,46,14,23,40,20,46,40,48,62,67,40,52,63,30,44,55,70,61,42,54,64,48,46,31,65,58,36,28,52,75,33,73,45,65,35,82,95,48,51,68,26,19,41,37,31,29,45,10,47,30,37,11,46,51,41,23,52,61,48,49,66,34,68,72,55,54,35,41,40,33,28,33,26,10,58,40,46,40,93,95,52,68,54,48,75,22,36,18,34,42,32,43,44,87,93,41,33,35,33,41,31,24,10,44,35,60,58,39,60,56,35,24,58,76,69,73,46,66,60,58,63,32,52,29,38,38,42,27,37,26,38,24,30,30,28,33,9,41,42,58,49,38,75,49,19,75,81,26,36,34,35,32,22,77,60,20,73,44,67,32,23,35,50,54,101,89,48,75,61,41,80,42,24,39,37,69,68,29,52,48,48,51,59,67,35,46,86,74,67,33,58,47,72,26,81,43,68,38,78,78,50,95,54,31,30,37,48,13,47,51,67,74,78,53,90,71,51,55,57,53,66,61,36,11,61,37,79,87,62,81,43,76,48,73,56,66,29,27,28,39,42,39,38,66,44,70,84,26,32,33,42,40,34,50,44,35,36,42,17,56,57,32,44,53,58,47,48,25,68,74,70,72,40,74,46,31,28,30,42,38,30,10,48,31,33,57,75,47,53,70,68,41,52,51,52,42,54,52,45,43,58,72,29,56,50,54,33,39,28,58,22,61,50,19,35,69,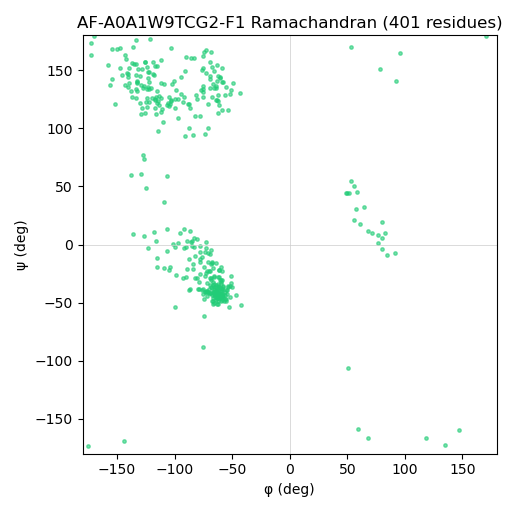74,42,50,54,53,47,41,71,76,30,69,85,31,47,45,86,46,32,10,72,38,70,46,83,88

Secondary structure (DSSP, 8-state):
-PPPHHHHHHHHS-SSBS--TT-SEEEEEE-TTT--EEEEEEEEETTEEEEEEEEEES-HHHHHHHHHHHHHHTT-BHHHHHT--HHHHHHHTT---GGGTHHHHHHHHHHHHHHHHHHHHHHHHT--EEEEEEE-SSB-TT----S--EEEEEETTEEEEE---SSTHHHHHHHHTT--GGG-SEEE-SSSBHHHHTTHHHHHHH-TTPEEEE-GGGGS--EE--TTS--EE-B--HHHHHHHHHHGGGT-EEE-SS-EEEETTEEE--SPP---TT---SS-EESSTTS-SB---TT---EEEEETTEEEEEES--TT-HHHHHHHHHHHH--S-EEEEEEE---TT--HHHHHHHHHHHHHTT--EEEEEGGG-HHHHHHHHHH-TTTB----BT-EEE-

Radius of gyration: 27.54 Å; Cα contacts (8 Å, |Δi|>4): 953; chains: 1; bounding box: 67×42×74 Å

Foldseek 3Di:
DDFDPLLVCCLVPFPQADDDPPFLFKFKFADPVFGKIKIKGFHDDPQAGQGIHMDIDDDSNLSSLLSQLRVVRHGDGLVVLLVDDLVNSQVSSVHDDPVSSVSSVRNSRNSNRRSVRNVVSVVQAPKKKKKAWLEFQFADPPADYDQATWIWMDIPNATEIEFAAQACSSVVSCVVLVHQLLRHQAYEAQAFFNGRQNRQLVSCVSHVQHAYEFAPCSQAWKWFDDPPDAIDTGGHDPSSVVSVVVSVVVVRYDHPCAWAADDVQKIKGQFQDQPDPQAALLGQMASDRVSPHGDLRRRRIWMWGRHSQFIEIEGGAPSSAQLSHLVSNCVVVVTLAHAEYAEHRSCQNGDPVSLVVNLVSCVRNVYQAYEHGRNNHDVSLVVNCVSHVRRYDYRHRRDMDMD

Nearest PDB structures (foldseek):
  4eb5-assembly1_C  TM=9.864E-01  e=2.647E-16  Archaeoglobus fulgidus DSM 4304
  7c8m-assembly1_C  TM=9.413E-01  e=1.862E-15  Methanothrix thermoacetophila
  7cnv-assembly2_D  TM=9.500E-01  e=1.393E-14  Methanothrix thermoacetophila
  7c8n-assembly1_A-2  TM=9.439E-01  e=2.008E-14  Methanothrix thermoacetophila
  7c8o-assembly1_A  TM=9.456E-01  e=2.895E-14  Methanothrix thermoacetophila

Sequence (403 aa):
MQYTDKVLEHFTHPRNIGEILDADGVGNAGSPECGDTLRVWIKIADEHLVNIKYRVFGCPAAVACCSMMTELAMGMHVDEAAELTDDQVAEALGGLPEQKYHCSNIAASGLYDAIMSYALKSHRKNKTMTLTVLVDNTAAEGLSSEHGLSFWIEYNGKHILFDTGQSDLLVHNAKKLNVDLSQTDAILLSHGHYDHTGGLKAALEKAPDAMIYLHPDAAKIRYSRKPEKPPHPVSMPQACCQSLSEAVPKGNVVYTDKPQRIYPGVMLTGPIPRVMNYEDTGGAFYDDFECTLPDRIVDDQALLIEMPQGLVVVLGCAHSGVVNTLRYAAKLSGQEQVYAVVGGMHLLNASDKRIEKTIEALKEYGVQKITPAHCTGDKAVEKLKKAFPEQYSICPAGKQIDL

pLDDT: mean 94.19, std 6.3, range [56.12, 98.81]